Protein AF-A0A542EBP7-F1 (afdb_monomer)

Mean predicted aligned error: 16.06 Å

Radius of gyration: 28.61 Å; Cα contacts (8 Å, |Δi|>4): 871; chains: 1; bounding box: 75×60×64 Å

Solvent-accessible surface area (backbone atoms only — not comparable to full-atom values): 29461 Å² total; per-residue (Å²): 134,62,78,78,77,70,62,73,85,84,73,95,59,102,60,80,78,85,78,61,80,73,80,77,80,80,67,80,57,87,66,36,56,70,48,74,71,44,66,25,30,56,52,92,97,55,74,70,31,33,27,34,40,38,31,38,59,99,48,79,53,28,23,32,36,40,40,29,40,36,47,76,47,69,48,74,42,43,84,43,64,64,85,92,51,62,57,68,60,58,52,45,51,35,29,45,39,19,21,21,45,30,24,36,29,54,54,32,44,87,80,36,44,76,51,46,32,27,13,35,52,38,8,44,51,34,28,48,40,74,41,10,78,82,69,36,35,28,44,89,26,30,31,31,30,13,32,33,42,10,8,27,40,34,39,34,33,36,29,38,34,46,38,97,76,55,55,59,81,55,43,42,54,53,9,43,59,49,94,93,41,81,30,64,31,66,96,63,73,48,56,41,44,28,35,38,30,31,48,28,57,24,53,38,57,76,37,60,70,57,43,40,68,62,40,72,90,49,56,70,71,62,37,45,50,52,21,42,76,65,13,34,50,72,42,58,32,54,80,38,51,39,32,41,39,39,35,22,67,48,19,86,80,45,57,46,64,26,59,50,49,39,47,53,44,20,58,76,42,57,22,53,60,47,78,44,77,39,83,80,19,23,60,94,45,56,96,56,80,59,64,68,56,55,51,53,51,41,54,52,47,28,61,62,46,66,37,61,53,48,77,62,83,88,70,72,78,84,80,80,78,75,97,64,86,66,85,87,70,82,86,74,101,65,90,64,83,87,70,80,85,74,96,71,89,83,79,88,82,81,85,90,58,90,66,40,83,45,102,82,38,77,43,71,58,96,86,40,72,43,36,68,58,49,53,55,50,48,37,69,75,38,78,52,54,68,33,49,73,45,87,42,43,68,41,43,48,53,26,48,53,38,52,54,53,52,50,51,52,50,50,55,51,50,71,71,42,65,91,66,50,44,76,43,60,58,100,79,41,58,19,58,54,52,50,47,18,24,54,35,26,53,42,20,38,36,49,30,36,26,68,66,61,46,95,80,40,69,58,94,72,34,37,74,94,73,61,64,70,65,79,79,66,99,60,80,53,72,69,56,48,51,52,51,35,52,51,48,52,54,48,51,54,52,48,40,75,70,47,48,69,72,55,33,68,39,73,29,46,30,69,91,46,62,91,42,79,32,32,45,44,52,40,51,42,73,71,95

Organism: NCBI:txid587872

pLDDT: mean 85.57, std 15.69, range [30.0, 98.81]

Foldseek 3Di:
DDPVVPDDPDDPDPDDPCPDDPPPDDDQQPQWDKDWFCFWFDDPPDDGKGKIKTAHHPAQAAFEEEEFEDDLLADDFQRDDPPPDPVSVLQNLLVQLQYMYMTIGFHRLVRPFPPRRLLRVLQVLLSCLVCSNVNSYHSQAYEYEYAAARLLSRLQQALLLQDPDRDCRNNDQTHGDDPPDNDRRDPDRSHHQEYERHLYAQQQLVVQVSLCVSCVPDDSVVSSVSSCNSHSLNRAALPGRAYEYEYECAEPPRHCVRLVSNVVSNVVRNHHYHYHYHYPAYGVRPPDDCVVVSNVVSVVSSVSSVRDRPCDVDDDDPDDPDPDDCVPPDDDPDDCVPPDDDPDDDDPDDDDDVCLQPPPHFDADPNDTCSVVVVVVVCVVQPLPVLLPPQFLVSLLSSLVSVVVVVVVVVVVQVPDDPPQQCDDDPQDARVLLVLLQLLQLLLQLPVCFPVNDPPSHDPQRDHDDGSCPPPDPHDDPVVSVVSSVVSSVSLSVVSVPDHSVQQQDWTQRSVGRVDIDGNVRSSSSSD

Sequence (528 aa):
MDLSDLRPPVEDGPWPPITHFPPLVYGPLRGARSWTGLTHASVPGYRPLQLDVHVPEGLASPPVVLWVHGGGWAEGDRRHVPLQWGQQRMFQAILDAGMAVATCDYRLNEEARLPAAVHDVVAAVRYLRRYAAELGVDGDRVGLWGDSAGAHLAAVAGLAGSSPEPDPWVLGEIGVVADGAYASGGPERTDVRAVVWWYGLADLARERQLAAWLWPEVEADARAELARRLSPVTYLRSDSPPLLAMMGDADTVAPVTQAHALAEAAEAVGARCELVISPGSGHVFHGEPLEAFWERAVEFLARELGAVPLVPEESPAPEQFVRRNLRGARFRDVDLSGAVMRAVDVDGLEIDAPWLLEEDGRLVVNGVDVAPLVDTELDRRFPGRALRTAATPEGLGEAWSAVEQAWSRAVARAEAMPDGTIDRSVDGEWTFAQTLRHLAHATDMWLRTGMQRLDDPFHPWGLPDGDPTDGMGDGPTWEQVLEVRADRQAQVRRAIAATTTEELAEERPNPHAPEHRETVLSCFRTIL

Nearest PDB structures (foldseek):
  6xyc-assembly1_A  TM=8.190E-01  e=5.436E-20  metagenome
  6nkf-assembly2_B  TM=7.924E-01  e=4.229E-19  metagenome
  5ao9-assembly1_A  TM=7.791E-01  e=1.210E-16  Thermogutta terrifontis
  7dwc-assembly4_D  TM=7.789E-01  e=5.666E-10  Bacteroides thetaiotaomicron VPI-5482
  8wt1-assembly1_C  TM=7.178E-01  e=1.454E-09  Geobacillus stearothermophilus ATCC 12980

InterPro domains:
  IPR024775 Hercynine oxygenase, DinB-like domain [PF12867] (403-527)
  IPR029058 Alpha/Beta hydrolase fold [G3DSA:3.40.50.1820] (39-305)
  IPR029058 Alpha/Beta hydrolase fold [SSF53474] (27-301)
  IPR034660 DinB/YfiT-like putative metalloenzymes [G3DSA:1.20.120.450] (398-528)
  IPR034660 DinB/YfiT-like putative metalloenzymes [SSF109854] (395-513)
  IPR049492 BD-FAE-like domain [PF20434] (51-264)
  IPR050300 GDXG lipolytic enzyme [PTHR48081] (50-301)

Secondary structure (DSSP, 8-state):
--GGGGPPP----SS-----S-----PPPTTEEEEEEEEEE--TTSPPEEEEEEEETT-SS-EEEEEE--STTTS--TT---TTS-HHHHHHHHHHTT-EEEEE----TTTS-TTHHHHHHHHHHHHHHHTHHHHTSEEEEEEEEEETHHHHHHHHHHHHHTSSS--HHHH-SB---BTTB-PBP-S-----SEEEEES--S-GGG-HHHHHHH-TTS-HHHHHHHHHHT-GGGG--TTSPPEEEEEETT-SSS-THHHHHHHHHHHHHT--EEEEEETT--GGGTTS-SHHHHHHHHHHHHHHHT------S---S----TT---TT----S---TT----S---SS-----GGGGSTT---EETTEE-HHHHHHHHHHHSTTGGGGG--SHHHHHHHHHHHHHHHHHHHHHHHTSPTTSTT---TTPPPHHHHHHHHHHHHIIIIIIIIT--SS---TT---S--TTTT-SS---HHHHHHHHHHHHHHHHHHHHH--HHHHT-EEE-SS-TTSEEEHHHHHHHH-

Structure (mmCIF, N/CA/C/O backbone):
data_AF-A0A542EBP7-F1
#
_entry.id   AF-A0A542EBP7-F1
#
loop_
_atom_site.group_PDB
_atom_site.id
_atom_site.type_symbol
_atom_site.label_atom_id
_atom_site.label_alt_id
_atom_site.label_comp_id
_atom_site.label_asym_id
_atom_site.label_entity_id
_atom_site.label_seq_id
_atom_site.pdbx_PDB_ins_code
_atom_site.Cartn_x
_atom_site.Cartn_y
_atom_site.Cartn_z
_atom_site.occupancy
_atom_site.B_iso_or_equiv
_atom_site.auth_seq_id
_atom_site.auth_comp_id
_atom_site.auth_asym_id
_atom_site.auth_atom_id
_atom_site.pdbx_PDB_model_num
ATOM 1 N N . MET A 1 1 ? 33.567 32.056 4.399 1.00 45.25 1 MET A N 1
ATOM 2 C CA . MET A 1 1 ? 32.742 31.699 3.235 1.00 45.25 1 MET A CA 1
ATOM 3 C C . MET A 1 1 ? 31.329 31.677 3.760 1.00 45.25 1 MET A C 1
ATOM 5 O O . MET A 1 1 ? 31.065 30.905 4.676 1.00 45.25 1 MET A O 1
ATOM 9 N N . ASP A 1 2 ? 30.531 32.657 3.354 1.00 52.44 2 ASP A N 1
ATOM 10 C CA . ASP A 1 2 ? 29.162 32.816 3.829 1.00 52.44 2 ASP A CA 1
ATOM 11 C C . ASP A 1 2 ? 28.294 31.770 3.113 1.00 52.44 2 ASP A C 1
ATOM 13 O O . ASP A 1 2 ? 28.447 31.551 1.915 1.00 52.44 2 ASP A O 1
ATOM 17 N N . LEU A 1 3 ? 27.420 31.070 3.838 1.00 35.78 3 LEU A N 1
ATOM 18 C CA . LEU A 1 3 ? 26.521 30.057 3.265 1.00 35.78 3 LEU A CA 1
ATOM 19 C C . LEU A 1 3 ? 25.575 30.650 2.204 1.00 35.78 3 LEU A C 1
ATOM 21 O O . LEU A 1 3 ? 25.067 29.918 1.357 1.00 35.78 3 LEU A O 1
ATOM 25 N N . SER A 1 4 ? 25.360 31.967 2.219 1.00 44.81 4 SER A N 1
ATOM 26 C CA . SER A 1 4 ? 24.620 32.678 1.174 1.00 44.81 4 SER A CA 1
ATOM 27 C C . SER A 1 4 ? 25.345 32.729 -0.179 1.00 44.81 4 SER A C 1
ATOM 29 O O . SER A 1 4 ? 24.669 32.844 -1.203 1.00 44.81 4 SER A O 1
ATOM 31 N N . ASP A 1 5 ? 26.668 32.529 -0.207 1.00 49.44 5 ASP A N 1
ATOM 32 C CA . ASP A 1 5 ? 27.484 32.482 -1.432 1.00 49.44 5 ASP A CA 1
ATOM 33 C C . ASP A 1 5 ? 27.323 31.158 -2.210 1.00 49.44 5 ASP A C 1
ATOM 35 O O . ASP A 1 5 ? 27.829 31.023 -3.323 1.00 49.44 5 ASP A O 1
ATOM 39 N N . LEU A 1 6 ? 26.626 30.167 -1.636 1.00 43.22 6 LEU A N 1
ATOM 40 C CA . LEU A 1 6 ? 26.374 28.851 -2.242 1.00 43.22 6 LEU A CA 1
ATOM 41 C C . LEU A 1 6 ? 25.022 28.747 -2.958 1.00 43.22 6 LEU A C 1
ATOM 43 O O . LEU A 1 6 ? 24.655 27.665 -3.418 1.00 43.22 6 LEU A O 1
ATOM 47 N N . ARG A 1 7 ? 24.260 29.842 -3.062 1.00 38.06 7 ARG A N 1
ATOM 48 C CA . ARG A 1 7 ? 23.008 29.827 -3.824 1.00 38.06 7 ARG A CA 1
ATOM 49 C C . ARG A 1 7 ? 23.325 29.750 -5.322 1.00 38.06 7 ARG A C 1
ATOM 51 O O . ARG A 1 7 ? 24.006 30.644 -5.825 1.00 38.06 7 ARG A O 1
ATOM 58 N N . PRO A 1 8 ? 22.844 28.723 -6.047 1.00 37.03 8 PRO A N 1
ATOM 59 C CA . PRO A 1 8 ? 23.002 28.694 -7.491 1.00 37.03 8 PRO A CA 1
ATOM 60 C C . PRO A 1 8 ? 22.292 29.915 -8.102 1.00 37.03 8 PRO A C 1
ATOM 62 O O . PRO A 1 8 ? 21.249 30.333 -7.587 1.00 37.03 8 PRO A O 1
ATOM 65 N N . PRO A 1 9 ? 22.849 30.518 -9.168 1.00 45.59 9 PRO A N 1
ATOM 66 C CA . PRO A 1 9 ? 22.178 31.591 -9.885 1.00 45.59 9 PRO A CA 1
ATOM 67 C C . PRO A 1 9 ? 20.845 31.053 -10.409 1.00 45.59 9 PRO A C 1
ATOM 69 O O . PRO A 1 9 ? 20.811 30.084 -11.163 1.00 45.59 9 PRO A O 1
ATOM 72 N N . VAL A 1 10 ? 19.746 31.645 -9.949 1.00 46.06 10 VAL A N 1
ATOM 73 C CA . VAL A 1 10 ? 18.400 31.306 -10.410 1.00 46.06 10 VAL A CA 1
ATOM 74 C C . VAL A 1 10 ? 18.280 31.837 -11.837 1.00 46.06 10 VAL A C 1
ATOM 76 O O . VAL A 1 10 ? 18.099 33.034 -12.038 1.00 46.06 10 VAL A O 1
ATOM 79 N N . GLU A 1 11 ? 18.466 30.972 -12.833 1.00 43.44 11 GLU A N 1
ATOM 80 C CA . GLU A 1 11 ? 17.997 31.253 -14.189 1.00 43.44 11 GLU A CA 1
ATOM 81 C C . GLU A 1 11 ? 16.477 31.055 -14.215 1.00 43.44 11 GLU A C 1
ATOM 83 O O . GLU A 1 11 ? 15.970 30.003 -13.821 1.00 43.44 11 GLU A O 1
ATOM 88 N N . ASP A 1 12 ? 15.760 32.086 -14.665 1.00 43.47 12 ASP A N 1
ATOM 89 C CA . ASP A 1 12 ? 14.309 32.101 -14.869 1.00 43.47 12 ASP A CA 1
ATOM 90 C C . ASP A 1 12 ? 13.902 31.113 -15.986 1.00 43.47 12 ASP A C 1
ATOM 92 O O . ASP A 1 12 ? 13.641 31.491 -17.130 1.00 43.47 12 ASP A O 1
ATOM 96 N N . GLY A 1 13 ? 13.875 29.817 -15.671 1.00 40.97 13 GLY A N 1
ATOM 97 C CA . GLY A 1 13 ? 13.202 28.780 -16.455 1.00 40.97 13 GLY A CA 1
ATOM 98 C C . GLY A 1 13 ? 11.728 28.631 -16.033 1.00 40.97 13 GLY A C 1
ATOM 99 O O . GLY A 1 13 ? 11.395 28.909 -14.883 1.00 40.97 13 GLY A O 1
ATOM 100 N N . PRO A 1 14 ? 10.812 28.175 -16.914 1.00 37.88 14 PRO A N 1
ATOM 101 C CA . PRO A 1 14 ? 9.368 28.164 -16.641 1.00 37.88 14 PRO A CA 1
ATOM 102 C C . PRO A 1 14 ? 8.889 27.074 -15.661 1.00 37.88 14 PRO A C 1
ATOM 104 O O . PRO A 1 14 ? 7.689 26.830 -15.574 1.00 37.88 14 PRO A O 1
ATOM 107 N N . TRP A 1 15 ? 9.786 26.422 -14.920 1.00 30.00 15 TRP A N 1
ATOM 108 C CA . TRP A 1 15 ? 9.442 25.363 -13.971 1.00 30.00 15 TRP A CA 1
ATOM 109 C C . TRP A 1 15 ? 10.340 25.457 -12.734 1.00 30.00 15 TRP A C 1
ATOM 111 O O . TRP A 1 15 ? 11.559 25.545 -12.899 1.00 30.00 15 TRP A O 1
ATOM 121 N N . PRO A 1 16 ? 9.797 25.425 -11.501 1.00 30.64 16 PRO A N 1
ATOM 122 C CA . PRO A 1 16 ? 10.640 25.210 -10.331 1.00 30.64 16 PRO A CA 1
ATOM 123 C C . PRO A 1 16 ? 11.375 23.862 -10.481 1.00 30.64 16 PRO A C 1
ATOM 125 O O . PRO A 1 16 ? 10.804 22.929 -11.057 1.00 30.64 16 PRO A O 1
ATOM 128 N N . PRO A 1 17 ? 12.626 23.724 -9.994 1.00 34.19 17 PRO A N 1
ATOM 129 C CA . PRO A 1 17 ? 13.275 22.419 -9.929 1.00 34.19 17 PRO A CA 1
ATOM 130 C C . PRO A 1 17 ? 12.366 21.457 -9.158 1.00 34.19 17 PRO A C 1
ATOM 132 O O . PRO A 1 17 ? 11.704 21.875 -8.208 1.00 34.19 17 PRO A O 1
ATOM 135 N N . ILE A 1 18 ? 12.319 20.187 -9.569 1.00 34.00 18 ILE A N 1
ATOM 136 C CA . ILE A 1 18 ? 11.570 19.129 -8.878 1.00 34.00 18 ILE A CA 1
ATOM 137 C C . ILE A 1 18 ? 12.202 18.955 -7.490 1.00 34.00 18 ILE A C 1
ATOM 139 O O . ILE A 1 18 ? 13.127 18.169 -7.294 1.00 34.00 18 ILE A O 1
ATOM 143 N N . THR A 1 19 ? 11.768 19.757 -6.522 1.00 31.28 19 THR A N 1
ATOM 144 C CA . THR A 1 19 ? 12.211 19.686 -5.132 1.00 31.28 19 THR A CA 1
ATOM 145 C C . THR A 1 19 ? 11.424 18.587 -4.455 1.00 31.28 19 THR A C 1
ATOM 147 O O . THR A 1 19 ? 10.477 18.876 -3.734 1.00 31.28 19 THR A O 1
ATOM 150 N N . HIS A 1 20 ? 11.833 17.344 -4.714 1.00 37.81 20 HIS A N 1
ATOM 151 C CA . HIS A 1 20 ? 11.218 16.126 -4.201 1.00 37.81 20 HIS A CA 1
ATOM 152 C C . HIS A 1 20 ? 9.769 15.951 -4.693 1.00 37.81 20 HIS A C 1
ATOM 154 O O . HIS A 1 20 ? 8.968 16.882 -4.728 1.00 37.81 20 HIS A O 1
ATOM 160 N N . PHE A 1 21 ? 9.392 14.731 -5.082 1.00 35.56 21 PHE A N 1
ATOM 161 C CA . PHE A 1 21 ? 7.973 14.380 -5.028 1.00 35.56 21 PHE A CA 1
ATOM 162 C C . PHE A 1 21 ? 7.455 14.820 -3.644 1.00 35.56 21 PHE A C 1
ATOM 164 O O . PHE A 1 21 ? 8.206 14.652 -2.671 1.00 35.56 21 PHE A O 1
ATOM 171 N N . PRO A 1 22 ? 6.264 15.451 -3.537 1.00 31.62 22 PRO A N 1
ATOM 172 C CA . PRO A 1 22 ? 5.728 15.837 -2.233 1.00 31.62 22 PRO A CA 1
ATOM 173 C C . PRO A 1 22 ? 5.859 14.632 -1.299 1.00 31.62 22 PRO A C 1
ATOM 175 O O . PRO A 1 22 ? 5.714 13.507 -1.791 1.00 31.62 22 PRO A O 1
ATOM 178 N N . PRO A 1 23 ? 6.191 14.810 -0.006 1.00 34.62 23 PRO A N 1
ATOM 179 C CA . PRO A 1 23 ? 6.170 13.684 0.911 1.00 34.62 23 PRO A CA 1
ATOM 180 C C . PRO A 1 23 ? 4.789 13.049 0.768 1.00 34.62 23 PRO A C 1
ATOM 182 O O . PRO A 1 23 ? 3.791 13.682 1.102 1.00 34.62 23 PRO A O 1
ATOM 185 N N . LEU A 1 24 ? 4.724 11.854 0.171 1.00 42.56 24 LEU A N 1
ATOM 186 C CA . LEU A 1 24 ? 3.496 11.080 0.159 1.00 42.56 24 LEU A CA 1
ATOM 187 C C . LEU A 1 24 ? 3.162 10.910 1.636 1.00 42.56 24 LEU A C 1
ATOM 189 O O . LEU A 1 24 ? 3.976 10.392 2.404 1.00 42.56 24 LEU A O 1
ATOM 193 N N . VAL A 1 25 ? 2.057 11.520 2.054 1.00 40.25 25 VAL A N 1
ATOM 194 C CA . VAL A 1 25 ? 1.638 11.562 3.449 1.00 40.25 25 VAL A CA 1
ATOM 195 C C . VAL A 1 25 ? 1.285 10.128 3.828 1.00 40.25 25 VAL A C 1
ATOM 197 O O . VAL A 1 25 ? 0.245 9.598 3.444 1.00 40.25 25 VAL A O 1
ATOM 200 N N . TYR A 1 26 ? 2.201 9.468 4.533 1.00 52.09 26 TYR A N 1
ATOM 201 C CA . TYR A 1 26 ? 1.940 8.186 5.171 1.00 52.09 26 TYR A CA 1
ATOM 202 C C . TYR A 1 26 ? 1.094 8.444 6.408 1.00 52.09 26 TYR A C 1
ATOM 204 O O . TYR A 1 26 ? 1.622 8.745 7.477 1.00 52.09 26 TYR A O 1
ATOM 212 N N . GLY A 1 27 ? -0.222 8.334 6.254 1.00 52.75 27 GLY A N 1
ATOM 213 C CA . GLY A 1 27 ? -1.080 7.981 7.374 1.00 52.75 27 GLY A CA 1
ATOM 214 C C . GLY A 1 27 ? -0.902 6.496 7.721 1.00 52.75 27 GLY A C 1
ATOM 215 O O . GLY A 1 27 ? -0.520 5.709 6.845 1.00 52.75 27 GLY A O 1
ATOM 216 N N . PRO A 1 28 ? -1.150 6.089 8.976 1.00 59.75 28 PRO A N 1
ATOM 217 C CA . PRO A 1 28 ? -1.335 4.677 9.297 1.00 59.75 28 PRO A CA 1
ATOM 218 C C . PRO A 1 28 ? -2.443 4.086 8.410 1.00 59.75 28 PRO A C 1
ATOM 220 O O . PRO A 1 28 ? -3.474 4.724 8.196 1.00 59.75 28 PRO A O 1
ATOM 223 N N . LEU A 1 29 ? -2.236 2.871 7.895 1.00 75.06 29 LEU A N 1
ATOM 224 C CA . LEU A 1 29 ? -3.319 2.122 7.254 1.00 75.06 29 LEU A CA 1
ATOM 225 C C . LEU A 1 29 ? -4.333 1.704 8.323 1.00 75.06 29 LEU A C 1
ATOM 227 O O . LEU A 1 29 ? -3.953 1.354 9.446 1.00 75.06 29 LEU A O 1
ATOM 231 N N . ARG A 1 30 ? -5.625 1.750 7.988 1.00 77.56 30 ARG A N 1
ATOM 232 C CA . ARG A 1 30 ? -6.694 1.472 8.949 1.00 77.56 30 ARG A CA 1
ATOM 233 C C . ARG A 1 30 ? -6.575 0.027 9.435 1.00 77.56 30 ARG A C 1
ATOM 235 O O . ARG A 1 30 ? -6.514 -0.898 8.628 1.00 77.56 30 ARG A O 1
ATOM 242 N N . GLY A 1 31 ? -6.579 -0.154 10.758 1.00 81.00 31 GLY A N 1
ATOM 243 C CA . GLY A 1 31 ? -6.508 -1.477 11.381 1.00 81.00 31 GLY A CA 1
ATOM 244 C C . GLY A 1 31 ? -5.194 -2.207 11.097 1.00 81.00 31 GLY A C 1
ATOM 245 O O . GLY A 1 31 ? -5.205 -3.426 10.946 1.00 81.00 31 GLY A O 1
ATOM 246 N N . ALA A 1 32 ? -4.072 -1.486 10.977 1.00 85.81 32 ALA A N 1
ATOM 247 C CA . ALA A 1 32 ? -2.763 -2.087 10.752 1.00 85.81 32 ALA A CA 1
ATOM 248 C C . ALA A 1 32 ? -1.684 -1.560 11.701 1.00 85.81 32 ALA A C 1
ATOM 250 O O . ALA A 1 32 ? -1.442 -0.356 11.818 1.00 85.81 32 ALA A O 1
ATOM 251 N N . ARG A 1 33 ? -0.912 -2.491 12.265 1.00 89.81 33 ARG A N 1
ATOM 252 C CA . ARG A 1 33 ? 0.350 -2.182 12.944 1.00 89.81 33 ARG A CA 1
ATOM 253 C C . ARG A 1 33 ? 1.398 -1.856 11.891 1.00 89.81 33 ARG A C 1
ATOM 255 O O . ARG A 1 33 ? 1.679 -2.681 11.022 1.00 89.81 33 ARG A O 1
ATOM 262 N N . SER A 1 34 ? 1.956 -0.653 11.964 1.00 86.94 34 SER A N 1
ATOM 263 C CA . SER A 1 34 ? 2.857 -0.123 10.941 1.00 86.94 34 SER A CA 1
ATOM 264 C C . SER A 1 34 ? 4.236 0.192 11.518 1.00 86.94 34 SER A C 1
ATOM 266 O O . SER A 1 34 ? 4.349 0.870 12.538 1.00 86.94 34 SER A O 1
ATOM 268 N N . TRP A 1 35 ? 5.287 -0.251 10.833 1.00 86.75 35 TRP A N 1
ATOM 269 C CA . TRP A 1 35 ? 6.676 0.114 11.104 1.00 86.75 35 TRP A CA 1
ATOM 270 C C . TRP A 1 35 ? 7.251 0.787 9.870 1.00 86.75 35 TRP A C 1
ATOM 272 O O . TRP A 1 35 ? 7.265 0.186 8.799 1.00 86.75 35 TRP A O 1
ATOM 282 N N . THR A 1 36 ? 7.753 2.009 10.016 1.00 87.44 36 THR A N 1
ATOM 283 C CA . THR A 1 36 ? 8.372 2.744 8.912 1.00 87.44 36 THR A CA 1
ATOM 284 C C . THR A 1 36 ? 9.865 2.957 9.155 1.00 87.44 36 THR A C 1
ATOM 286 O O . THR A 1 36 ? 10.326 3.086 10.290 1.00 87.44 36 THR A O 1
ATOM 289 N N . GLY A 1 37 ? 10.652 2.971 8.080 1.00 84.62 37 GLY A N 1
ATOM 290 C CA . GLY A 1 37 ? 12.086 3.247 8.110 1.00 84.62 37 GLY A CA 1
ATOM 291 C C . GLY A 1 37 ? 12.948 2.126 8.695 1.00 84.62 37 GLY A C 1
ATOM 292 O O . GLY A 1 37 ? 14.086 2.392 9.098 1.00 84.62 37 GLY A O 1
ATOM 293 N N . LEU A 1 38 ? 12.450 0.885 8.736 1.00 87.06 38 LEU A N 1
ATOM 294 C CA . LEU A 1 38 ? 13.217 -0.267 9.212 1.00 87.06 38 LEU A CA 1
ATOM 295 C C . LEU A 1 38 ? 14.409 -0.510 8.288 1.00 87.06 38 LEU A C 1
ATOM 297 O O . LEU A 1 38 ? 14.249 -0.662 7.084 1.00 87.06 38 LEU A O 1
ATOM 301 N N . THR A 1 39 ? 15.622 -0.553 8.831 1.00 90.12 39 THR A N 1
ATOM 302 C CA . THR A 1 39 ? 16.820 -0.794 8.015 1.00 90.12 39 THR A CA 1
ATOM 303 C C . THR A 1 39 ? 16.954 -2.281 7.712 1.00 90.12 39 THR A C 1
ATOM 305 O O . THR A 1 39 ? 17.255 -3.064 8.613 1.00 90.12 39 THR A O 1
ATOM 308 N N . HIS A 1 40 ? 16.762 -2.664 6.449 1.00 88.06 40 HIS A N 1
ATOM 309 C CA . HIS A 1 40 ? 16.849 -4.063 6.031 1.00 88.06 40 HIS A CA 1
ATOM 310 C C . HIS A 1 40 ? 18.242 -4.471 5.553 1.00 88.06 40 HIS A C 1
ATOM 312 O O . HIS A 1 40 ? 18.604 -5.642 5.665 1.00 88.06 40 HIS A O 1
ATOM 318 N N . ALA A 1 41 ? 19.038 -3.510 5.078 1.00 87.56 41 ALA A N 1
ATOM 319 C CA . ALA A 1 41 ? 20.419 -3.727 4.671 1.00 87.56 41 ALA A CA 1
ATOM 320 C C . ALA A 1 41 ? 21.279 -2.475 4.888 1.00 87.56 41 ALA A C 1
ATOM 322 O O . ALA A 1 41 ? 20.835 -1.342 4.693 1.00 87.56 41 ALA A O 1
ATOM 323 N N . SER A 1 42 ? 22.547 -2.698 5.237 1.00 85.44 42 SER A N 1
ATOM 324 C CA . SER A 1 42 ? 23.569 -1.651 5.347 1.00 85.44 42 SER A CA 1
ATOM 325 C C . SER A 1 42 ? 24.811 -2.063 4.569 1.00 85.44 42 SER A C 1
ATOM 327 O O . SER A 1 42 ? 25.545 -2.960 4.985 1.00 85.44 42 SER A O 1
ATOM 329 N N . VAL A 1 43 ? 25.066 -1.387 3.449 1.00 83.50 43 VAL A N 1
ATOM 330 C CA . VAL A 1 43 ? 26.253 -1.615 2.617 1.00 83.50 43 VAL A CA 1
ATOM 331 C C . VAL A 1 43 ? 27.297 -0.539 2.935 1.00 83.50 43 VAL A C 1
ATOM 333 O O . VAL A 1 43 ? 26.972 0.647 2.849 1.00 83.50 43 VAL A O 1
ATOM 336 N N . PRO A 1 44 ? 28.547 -0.899 3.291 1.00 82.00 44 PRO A N 1
ATOM 337 C CA . PRO A 1 44 ? 29.595 0.087 3.543 1.00 82.00 44 PRO A CA 1
ATOM 338 C C . PRO A 1 44 ? 29.739 1.090 2.390 1.00 82.00 44 PRO A C 1
ATOM 340 O O . PRO A 1 44 ? 29.883 0.697 1.235 1.00 82.00 44 PRO A O 1
ATOM 343 N N . GLY A 1 45 ? 29.715 2.385 2.714 1.00 84.19 45 GLY A N 1
ATOM 344 C CA . GLY A 1 45 ? 29.825 3.474 1.736 1.00 84.19 45 GLY A CA 1
ATOM 345 C C . GLY A 1 45 ? 28.499 3.955 1.136 1.00 84.19 45 GLY A C 1
ATOM 346 O O . GLY A 1 45 ? 28.504 4.954 0.424 1.00 84.19 45 GLY A O 1
ATOM 347 N N . TYR A 1 46 ? 27.378 3.305 1.457 1.00 85.81 46 TYR A N 1
ATOM 348 C CA . TYR A 1 46 ? 26.038 3.687 1.010 1.00 85.81 46 TYR A CA 1
ATOM 349 C C . TYR A 1 46 ? 25.158 4.120 2.186 1.00 85.81 46 TYR A C 1
ATOM 351 O O . TYR A 1 46 ? 25.440 3.808 3.347 1.00 85.81 46 TYR A O 1
ATOM 359 N N . ARG A 1 47 ? 24.066 4.832 1.883 1.00 87.00 47 ARG A N 1
ATOM 360 C CA . ARG A 1 47 ? 22.984 5.052 2.852 1.00 87.00 47 ARG A CA 1
ATOM 361 C C . ARG A 1 47 ? 22.377 3.703 3.282 1.00 87.00 47 ARG A C 1
ATOM 363 O O . ARG A 1 47 ? 22.361 2.777 2.467 1.00 87.00 47 ARG A O 1
ATOM 370 N N . PRO A 1 48 ? 21.851 3.581 4.514 1.00 87.81 48 PRO A N 1
ATOM 371 C CA . PRO A 1 48 ? 21.042 2.427 4.891 1.00 87.81 48 PRO A CA 1
ATOM 372 C C . PRO A 1 48 ? 19.853 2.266 3.940 1.00 87.81 48 PRO A C 1
ATOM 374 O O . PRO A 1 48 ? 19.231 3.258 3.546 1.00 87.81 48 PRO A O 1
ATOM 377 N N . LEU A 1 49 ? 19.545 1.022 3.586 1.00 91.12 49 LEU A N 1
ATOM 378 C CA . LEU A 1 49 ? 18.373 0.683 2.791 1.00 91.12 49 LEU A CA 1
ATOM 379 C C . LEU A 1 49 ? 17.233 0.345 3.736 1.00 91.12 49 LEU A C 1
ATOM 381 O O . LEU A 1 49 ? 17.372 -0.502 4.625 1.00 91.12 49 LEU A O 1
ATOM 385 N N . GLN A 1 50 ? 16.121 1.051 3.570 1.00 91.94 50 GLN A N 1
ATOM 386 C CA . GLN A 1 50 ? 14.988 0.967 4.475 1.00 91.94 50 GLN A CA 1
ATOM 387 C C . GLN A 1 50 ? 13.824 0.202 3.849 1.00 91.94 50 GLN A C 1
ATOM 389 O O . GLN A 1 50 ? 13.729 0.068 2.632 1.00 91.94 50 GLN A O 1
ATOM 394 N N . LEU A 1 51 ? 12.945 -0.322 4.689 1.00 92.50 51 LEU A N 1
ATOM 395 C CA . LEU A 1 51 ? 11.644 -0.844 4.313 1.00 92.50 51 LEU A CA 1
ATOM 396 C C . LEU A 1 51 ? 10.575 -0.354 5.293 1.00 92.50 51 LEU A C 1
ATOM 398 O O . LEU A 1 51 ? 10.885 -0.028 6.443 1.00 92.50 51 LEU A O 1
ATOM 402 N N . ASP A 1 52 ? 9.337 -0.301 4.820 1.00 93.06 52 ASP A N 1
ATOM 403 C CA . ASP A 1 52 ? 8.152 -0.086 5.647 1.00 93.06 52 ASP A CA 1
ATOM 404 C C . ASP A 1 52 ? 7.337 -1.387 5.660 1.00 93.06 52 ASP A C 1
ATOM 406 O O . ASP A 1 52 ? 7.345 -2.128 4.678 1.00 93.06 52 ASP A O 1
ATOM 410 N N . VAL A 1 53 ? 6.675 -1.706 6.773 1.00 94.12 53 VAL A N 1
ATOM 411 C CA . VAL A 1 53 ? 5.830 -2.902 6.925 1.00 94.12 53 VAL A CA 1
ATOM 412 C C . VAL A 1 53 ? 4.522 -2.509 7.585 1.00 94.12 53 VAL A C 1
ATOM 414 O O . VAL A 1 53 ? 4.526 -1.889 8.646 1.00 94.12 53 VAL A O 1
ATOM 417 N N . HIS A 1 54 ? 3.413 -2.934 6.993 1.00 93.94 54 HIS A N 1
ATOM 418 C CA . HIS A 1 54 ? 2.064 -2.755 7.503 1.00 93.94 54 HIS A CA 1
ATOM 419 C C . HIS A 1 54 ? 1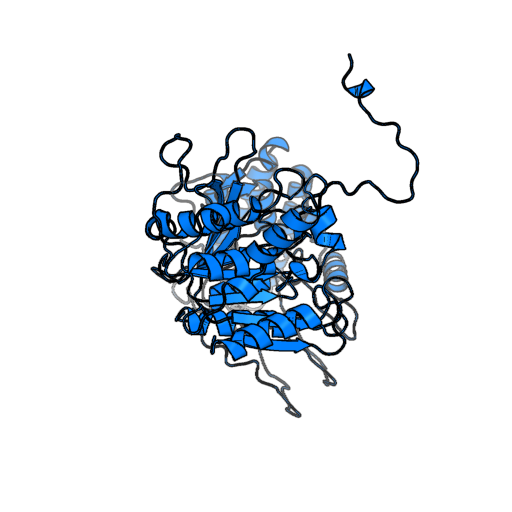.410 -4.124 7.667 1.00 93.94 54 HIS A C 1
ATOM 421 O O . HIS A 1 54 ? 1.264 -4.877 6.701 1.00 93.94 54 HIS A O 1
ATOM 427 N N . VAL A 1 55 ? 1.045 -4.460 8.900 1.00 94.44 55 VAL A N 1
ATOM 428 C CA . VAL A 1 55 ? 0.512 -5.773 9.269 1.00 94.44 55 VAL A CA 1
ATOM 429 C C . VAL A 1 55 ? -0.921 -5.610 9.760 1.00 94.44 55 VAL A C 1
ATOM 431 O O . VAL A 1 55 ? -1.122 -4.871 10.727 1.00 94.44 55 VAL A O 1
ATOM 434 N N . PRO A 1 56 ? -1.903 -6.300 9.152 1.00 92.19 56 PRO A N 1
ATOM 435 C CA . PRO A 1 56 ? -3.293 -6.204 9.575 1.00 92.19 56 PRO A CA 1
ATOM 436 C C . PRO A 1 56 ? -3.451 -6.648 11.033 1.00 92.19 56 PRO A C 1
ATOM 438 O O . PRO A 1 56 ? -2.883 -7.657 11.468 1.00 92.19 56 PRO A O 1
ATOM 441 N N . GLU A 1 57 ? -4.222 -5.890 11.801 1.00 87.00 57 GLU A N 1
ATOM 442 C CA . GLU A 1 57 ? -4.631 -6.258 13.151 1.00 87.00 57 GLU A CA 1
ATOM 443 C C . GLU A 1 57 ? -5.617 -7.430 13.121 1.00 87.00 57 GLU A C 1
ATOM 445 O O . GLU A 1 57 ? -6.221 -7.746 12.101 1.00 87.00 57 GLU A O 1
ATOM 450 N N . GLY A 1 58 ? -5.744 -8.147 14.238 1.00 82.69 58 GLY A N 1
ATOM 451 C CA . GLY A 1 58 ? -6.626 -9.317 14.325 1.00 82.69 58 GLY A CA 1
ATOM 452 C C . GLY A 1 58 ? -6.091 -10.593 13.658 1.00 82.69 58 GLY A C 1
ATOM 453 O O . GLY A 1 58 ? -6.641 -11.667 13.903 1.00 82.69 58 GLY A O 1
ATOM 454 N N . LEU A 1 59 ? -4.987 -10.528 12.901 1.00 85.81 59 LEU A N 1
ATOM 455 C CA . LEU A 1 59 ? -4.293 -11.700 12.356 1.00 85.81 59 LEU A CA 1
ATOM 456 C C . LEU A 1 59 ? -2.970 -11.959 13.082 1.00 85.81 59 LEU A C 1
ATOM 458 O O . LEU A 1 59 ? -2.136 -11.074 13.249 1.00 85.81 59 LEU A O 1
ATOM 462 N N . ALA A 1 60 ? -2.764 -13.209 13.503 1.00 84.25 60 ALA A N 1
ATOM 463 C CA . ALA A 1 60 ? -1.579 -13.593 14.271 1.00 84.25 60 ALA A CA 1
ATOM 464 C C . ALA A 1 60 ? -0.298 -13.695 13.418 1.00 84.25 60 ALA A C 1
ATOM 466 O O . ALA A 1 60 ? 0.785 -13.397 13.910 1.00 84.25 60 ALA A O 1
ATOM 467 N N . SER A 1 61 ? -0.412 -14.168 12.171 1.00 93.44 61 SER A N 1
ATOM 468 C CA . SER A 1 61 ? 0.715 -14.354 11.242 1.00 93.44 61 SER A CA 1
ATOM 469 C C . SER A 1 61 ? 0.192 -14.383 9.790 1.00 93.44 61 SER A C 1
ATOM 471 O O . SER A 1 61 ? 0.054 -15.454 9.188 1.00 93.44 61 SER A O 1
ATOM 473 N N . PRO A 1 62 ? -0.236 -13.230 9.239 1.00 97.06 62 PRO A N 1
ATOM 474 C CA . PRO A 1 62 ? -0.652 -13.119 7.844 1.00 97.06 62 PRO A CA 1
ATOM 475 C C . PRO A 1 62 ? 0.546 -13.293 6.893 1.00 97.06 62 PRO A C 1
ATOM 477 O O . PRO A 1 62 ? 1.670 -12.934 7.256 1.00 97.06 62 PRO A O 1
ATOM 480 N N . PRO A 1 63 ? 0.339 -13.815 5.669 1.00 98.38 63 PRO A N 1
ATOM 481 C CA . PRO A 1 63 ? 1.364 -13.771 4.625 1.00 98.38 63 PRO A CA 1
ATOM 482 C C . PRO A 1 63 ? 1.725 -12.317 4.281 1.00 98.38 63 PRO A C 1
ATOM 484 O O . PRO A 1 63 ? 0.940 -11.410 4.549 1.00 98.38 63 PRO A O 1
ATOM 487 N N . VAL A 1 64 ? 2.893 -12.087 3.679 1.00 98.38 64 VAL A N 1
ATOM 488 C CA . VAL A 1 64 ? 3.390 -10.734 3.373 1.00 98.38 64 VAL A CA 1
ATOM 489 C C . VAL A 1 64 ? 3.643 -10.541 1.882 1.00 98.38 64 VAL A C 1
ATOM 491 O O . VAL A 1 64 ? 4.237 -11.389 1.217 1.00 98.38 64 VAL A O 1
ATOM 494 N N . VAL A 1 65 ? 3.208 -9.399 1.360 1.00 98.69 65 VAL A N 1
ATOM 495 C CA . VAL A 1 65 ? 3.478 -8.936 0.001 1.00 98.69 65 VAL A CA 1
ATOM 496 C C . VAL A 1 65 ? 4.557 -7.862 0.062 1.00 98.69 65 VAL A C 1
ATOM 498 O O . VAL A 1 65 ? 4.354 -6.829 0.692 1.00 98.69 65 VAL A O 1
ATOM 501 N N . LEU A 1 66 ? 5.693 -8.081 -0.598 1.00 98.62 66 LEU A N 1
ATOM 502 C CA . LEU A 1 66 ? 6.718 -7.055 -0.775 1.00 98.62 66 LEU A CA 1
ATOM 503 C C . LEU A 1 66 ? 6.472 -6.298 -2.086 1.00 98.62 66 LEU A C 1
ATOM 505 O O . LEU A 1 66 ? 6.652 -6.851 -3.173 1.00 98.62 66 LEU A O 1
ATOM 509 N N . TRP A 1 67 ? 6.077 -5.036 -1.955 1.00 98.06 67 TRP A N 1
ATOM 510 C CA . TRP A 1 67 ? 5.979 -4.052 -3.022 1.00 98.06 67 TRP A CA 1
ATOM 511 C C . TRP A 1 67 ? 7.365 -3.512 -3.404 1.00 98.06 67 TRP A C 1
ATOM 513 O O . TRP A 1 67 ? 8.106 -3.006 -2.556 1.00 98.06 67 TRP A O 1
ATOM 523 N N . VAL A 1 68 ? 7.693 -3.580 -4.693 1.00 98.50 68 VAL A N 1
ATOM 524 C CA . VAL A 1 68 ? 8.944 -3.088 -5.276 1.00 98.50 68 VAL A CA 1
ATOM 525 C C . VAL A 1 68 ? 8.617 -2.020 -6.313 1.00 98.50 68 VAL A C 1
ATOM 527 O O . VAL A 1 68 ? 8.016 -2.309 -7.347 1.00 98.50 68 VAL A O 1
ATOM 530 N N . HIS A 1 69 ? 9.021 -0.786 -6.030 1.00 96.88 69 HIS A N 1
ATOM 531 C CA . HIS A 1 69 ? 8.655 0.369 -6.841 1.00 96.88 69 HIS A CA 1
ATOM 532 C C . HIS A 1 69 ? 9.323 0.388 -8.227 1.00 96.88 69 HIS A C 1
ATOM 534 O O . HIS A 1 69 ? 10.433 -0.113 -8.414 1.00 96.88 69 HIS A O 1
ATOM 540 N N . GLY A 1 70 ? 8.646 1.005 -9.194 1.00 94.38 70 GLY A N 1
ATOM 541 C CA . GLY A 1 70 ? 9.180 1.406 -10.492 1.00 94.38 70 GLY A CA 1
ATOM 542 C C . GLY A 1 70 ? 10.088 2.640 -10.421 1.00 94.38 70 GLY A C 1
ATOM 543 O O . GLY A 1 70 ? 10.615 2.988 -9.373 1.00 94.38 70 GLY A O 1
ATOM 544 N N . GLY A 1 71 ? 10.300 3.312 -11.555 1.00 91.69 71 GLY A N 1
ATOM 545 C CA . GLY A 1 71 ? 11.227 4.456 -11.645 1.00 91.69 71 GLY A CA 1
ATOM 546 C C . GLY A 1 71 ? 12.511 4.156 -12.423 1.00 91.69 71 GLY A C 1
ATOM 547 O O . GLY A 1 71 ? 13.574 4.696 -12.129 1.00 91.69 71 GLY A O 1
ATOM 548 N N . GLY A 1 72 ? 12.454 3.233 -13.393 1.00 94.31 72 GLY A N 1
ATOM 549 C CA . GLY A 1 72 ? 13.541 3.006 -14.358 1.00 94.31 72 GLY A CA 1
ATOM 550 C C . GLY A 1 72 ? 14.907 2.690 -13.740 1.00 94.31 72 GLY A C 1
ATOM 551 O O . GLY A 1 72 ? 15.928 3.041 -14.324 1.00 94.31 72 GLY A O 1
ATOM 552 N N . TRP A 1 73 ? 14.938 2.096 -12.541 1.00 96.94 73 TRP A N 1
ATOM 553 C CA . TRP A 1 73 ? 16.139 1.921 -11.709 1.00 96.94 73 TRP A CA 1
ATOM 554 C C . TRP A 1 73 ? 16.893 3.224 -11.381 1.00 96.94 73 TRP A C 1
ATOM 556 O O . TRP A 1 73 ? 17.979 3.151 -10.822 1.00 96.94 73 TRP A O 1
ATOM 566 N N . ALA A 1 74 ? 16.378 4.400 -11.732 1.00 94.19 74 ALA A N 1
ATOM 567 C CA . ALA A 1 74 ? 17.073 5.686 -11.642 1.00 94.19 74 ALA A CA 1
ATOM 568 C C . ALA A 1 74 ? 16.444 6.640 -10.623 1.00 94.19 74 ALA A C 1
ATOM 570 O O . ALA A 1 74 ? 17.083 7.609 -10.225 1.00 94.19 74 ALA A O 1
ATOM 571 N N . GLU A 1 75 ? 15.210 6.373 -10.205 1.00 90.44 75 GLU A N 1
ATOM 572 C CA . GLU A 1 75 ? 14.456 7.197 -9.269 1.00 90.44 75 GLU A CA 1
ATOM 573 C C . GLU A 1 75 ? 13.564 6.342 -8.360 1.00 90.44 75 GLU A C 1
ATOM 575 O O . GLU A 1 75 ? 13.393 5.137 -8.568 1.00 90.44 75 GLU A O 1
ATOM 580 N N . GLY A 1 76 ? 12.994 6.999 -7.352 1.00 88.75 76 GLY A N 1
ATOM 581 C CA . GLY A 1 76 ? 12.115 6.390 -6.364 1.00 88.75 76 GLY A CA 1
ATOM 582 C C . GLY A 1 76 ? 12.834 5.961 -5.086 1.00 88.75 76 GLY A C 1
ATOM 583 O O . GLY A 1 76 ? 14.057 6.012 -4.962 1.00 88.75 76 GLY A O 1
ATOM 584 N N . ASP A 1 77 ? 12.019 5.579 -4.117 1.00 89.50 77 ASP A N 1
ATOM 585 C CA . ASP A 1 77 ? 12.406 4.926 -2.872 1.00 89.50 77 ASP A CA 1
ATOM 586 C C . ASP A 1 77 ? 11.224 4.051 -2.419 1.00 89.50 77 ASP A C 1
ATOM 588 O O . ASP A 1 77 ? 10.206 3.999 -3.113 1.00 89.50 77 ASP A O 1
ATOM 592 N N . ARG A 1 78 ? 11.307 3.378 -1.264 1.00 90.12 78 ARG A N 1
ATOM 593 C CA . ARG A 1 78 ? 10.232 2.503 -0.750 1.00 90.12 78 ARG A CA 1
ATOM 594 C C . ARG A 1 78 ? 8.849 3.156 -0.696 1.00 90.12 78 ARG A C 1
ATOM 596 O O . ARG A 1 78 ? 7.839 2.462 -0.615 1.00 90.12 78 ARG A O 1
ATOM 603 N N . ARG A 1 79 ? 8.793 4.487 -0.707 1.00 82.69 79 ARG A N 1
ATOM 604 C CA . ARG A 1 79 ? 7.550 5.244 -0.659 1.00 82.69 79 ARG A CA 1
ATOM 605 C C . ARG A 1 79 ? 6.917 5.469 -2.027 1.00 82.69 79 ARG A C 1
ATOM 607 O O . ARG A 1 79 ? 5.788 5.940 -2.136 1.00 82.69 79 ARG A O 1
ATOM 614 N N . HIS A 1 80 ? 7.653 5.167 -3.087 1.00 80.19 80 HIS A N 1
ATOM 615 C CA . HIS A 1 80 ? 7.262 5.468 -4.446 1.00 80.19 80 HIS A CA 1
ATOM 616 C C . HIS A 1 80 ? 6.181 4.499 -4.937 1.00 80.19 80 HIS A C 1
ATOM 618 O O . HIS A 1 80 ? 6.387 3.295 -5.089 1.00 80.19 80 HIS A O 1
ATOM 624 N N . VAL A 1 81 ? 5.022 5.073 -5.233 1.00 78.81 81 VAL A N 1
ATOM 625 C CA . VAL A 1 81 ? 3.937 4.492 -6.024 1.00 78.81 81 VAL A CA 1
ATOM 626 C C . VAL A 1 81 ? 3.519 5.590 -7.013 1.00 78.81 81 VAL A C 1
ATOM 628 O O . VAL A 1 81 ? 3.530 6.762 -6.617 1.00 78.81 81 VAL A O 1
ATOM 631 N N . PRO A 1 82 ? 3.196 5.279 -8.285 1.00 75.50 82 PRO A N 1
ATOM 632 C CA . PRO A 1 82 ? 2.794 6.304 -9.246 1.00 75.50 82 PRO A CA 1
ATOM 633 C C . PRO A 1 82 ? 1.681 7.205 -8.686 1.00 75.50 82 PRO A C 1
ATOM 635 O O . PRO A 1 82 ? 0.698 6.702 -8.157 1.00 75.50 82 PRO A O 1
ATOM 638 N N . LEU A 1 83 ? 1.819 8.533 -8.793 1.00 65.06 83 LEU A N 1
ATOM 639 C CA . LEU A 1 83 ? 0.946 9.503 -8.098 1.00 65.06 83 LEU A CA 1
ATOM 640 C C . LEU A 1 83 ? -0.548 9.338 -8.404 1.00 65.06 83 LEU A C 1
ATOM 642 O O . LEU A 1 83 ? -1.395 9.658 -7.576 1.00 65.06 83 LEU A O 1
ATOM 646 N N . GLN A 1 84 ? -0.879 8.869 -9.605 1.00 62.22 84 GLN A N 1
ATOM 647 C CA . GLN A 1 84 ? -2.257 8.623 -10.023 1.00 62.22 84 GLN A CA 1
ATOM 648 C C . GLN A 1 84 ? -2.850 7.333 -9.440 1.00 62.22 84 GLN A C 1
ATOM 650 O O . GLN A 1 84 ? -4.021 7.042 -9.666 1.00 62.22 84 GLN A O 1
ATOM 655 N N . TRP A 1 85 ? -2.056 6.545 -8.717 1.00 68.88 85 TRP A N 1
ATOM 656 C CA . TRP A 1 85 ? -2.499 5.335 -8.045 1.00 68.88 85 TRP A CA 1
ATOM 657 C C . TRP A 1 85 ? -2.824 5.689 -6.600 1.00 68.88 85 TRP A C 1
ATOM 659 O O . TRP A 1 85 ? -2.009 6.268 -5.884 1.00 68.88 85 TRP A O 1
ATOM 669 N N . GLY A 1 86 ? -4.030 5.340 -6.156 1.00 70.81 86 GLY A N 1
ATOM 670 C CA . GLY A 1 86 ? -4.434 5.523 -4.767 1.00 70.81 86 GLY A CA 1
ATOM 671 C C . GLY A 1 86 ? -3.701 4.543 -3.852 1.00 70.81 86 GLY A C 1
ATOM 672 O O . GLY A 1 86 ? -4.305 3.558 -3.438 1.00 70.81 86 GLY A O 1
ATOM 673 N N . GLN A 1 87 ? -2.425 4.805 -3.538 1.00 80.25 87 GLN A N 1
ATOM 674 C CA . GLN A 1 87 ? -1.549 3.929 -2.740 1.00 80.25 87 GLN A CA 1
ATOM 675 C C . GLN A 1 87 ? -2.243 3.416 -1.474 1.00 80.25 87 GLN A C 1
ATOM 677 O O . GLN A 1 87 ? -2.252 2.215 -1.231 1.00 80.25 87 GLN A O 1
ATOM 682 N N . GLN A 1 88 ? -2.872 4.313 -0.709 1.00 79.56 88 GLN A N 1
ATOM 683 C CA . GLN A 1 88 ? -3.590 3.959 0.518 1.00 79.56 88 GLN A CA 1
ATOM 684 C C . GLN A 1 88 ? -4.698 2.928 0.258 1.00 79.56 88 GLN A C 1
ATOM 686 O O . GLN A 1 88 ? -4.797 1.946 0.981 1.00 79.56 88 GLN A O 1
ATOM 691 N N . ARG A 1 89 ? -5.481 3.078 -0.821 1.00 78.75 89 ARG A N 1
ATOM 692 C CA . ARG A 1 89 ? -6.540 2.116 -1.185 1.00 78.75 89 ARG A CA 1
ATOM 693 C C . ARG A 1 89 ? -5.968 0.779 -1.627 1.00 78.75 89 ARG A C 1
ATOM 695 O O . ARG A 1 89 ? -6.480 -0.265 -1.249 1.00 78.75 89 ARG A O 1
ATOM 702 N N . MET A 1 90 ? -4.908 0.820 -2.425 1.00 84.75 90 MET A N 1
ATOM 703 C CA . MET A 1 90 ? -4.234 -0.380 -2.901 1.00 84.75 90 MET A CA 1
ATOM 704 C C . MET A 1 90 ? -3.641 -1.181 -1.735 1.00 84.75 90 MET A C 1
ATOM 706 O O . MET A 1 90 ? -3.817 -2.393 -1.665 1.00 84.75 90 MET A O 1
ATOM 710 N N . PHE A 1 91 ? -2.967 -0.511 -0.801 1.00 89.94 91 PHE A N 1
ATOM 711 C CA . PHE A 1 91 ? -2.394 -1.159 0.375 1.00 89.94 91 PHE A CA 1
ATOM 712 C C . PHE A 1 91 ? -3.474 -1.608 1.361 1.00 89.94 91 PHE A C 1
ATOM 714 O O . PHE A 1 91 ? -3.367 -2.712 1.889 1.00 89.94 91 PHE A O 1
ATOM 721 N N . GLN A 1 92 ? -4.551 -0.836 1.534 1.00 85.81 92 GLN A N 1
ATOM 722 C CA . GLN A 1 92 ? -5.709 -1.265 2.319 1.00 85.81 92 GLN A CA 1
ATOM 723 C C . GLN A 1 92 ? -6.343 -2.534 1.734 1.00 85.81 92 GLN A C 1
ATOM 725 O O . GLN A 1 92 ? -6.590 -3.473 2.477 1.00 85.81 92 GLN A O 1
ATOM 730 N N . ALA A 1 93 ? -6.491 -2.638 0.409 1.00 86.94 93 ALA A N 1
ATOM 731 C CA . ALA A 1 93 ? -7.014 -3.848 -0.227 1.00 86.94 93 ALA A CA 1
ATOM 732 C C . ALA A 1 93 ? -6.142 -5.092 0.043 1.00 86.94 93 ALA A C 1
ATOM 734 O O . ALA A 1 93 ? -6.668 -6.193 0.195 1.00 86.94 93 ALA A O 1
ATOM 735 N N . ILE A 1 94 ? -4.814 -4.935 0.143 1.00 94.00 94 ILE A N 1
ATOM 736 C CA . ILE A 1 94 ? -3.906 -6.026 0.541 1.00 94.00 94 ILE A CA 1
ATOM 737 C C . ILE A 1 94 ? -4.174 -6.448 1.996 1.00 94.00 94 ILE A C 1
ATOM 739 O O . ILE A 1 94 ? -4.272 -7.647 2.274 1.00 94.00 94 ILE A O 1
ATOM 743 N N . LEU A 1 95 ? -4.329 -5.477 2.905 1.00 91.19 95 LEU A N 1
ATOM 744 C CA . LEU A 1 95 ? -4.637 -5.723 4.318 1.00 91.19 95 LEU A CA 1
ATOM 745 C C . LEU A 1 95 ? -5.990 -6.412 4.500 1.00 91.19 95 LEU A C 1
ATOM 747 O O . LEU A 1 95 ? -6.067 -7.424 5.195 1.00 91.19 95 LEU A O 1
ATOM 751 N N . ASP A 1 96 ? -7.028 -5.912 3.832 1.00 87.75 96 ASP A N 1
ATOM 752 C CA . ASP A 1 96 ? -8.391 -6.449 3.875 1.00 87.75 96 ASP A CA 1
ATOM 753 C C . ASP A 1 96 ? -8.436 -7.879 3.311 1.00 87.75 96 ASP A C 1
ATOM 755 O O . ASP A 1 96 ? -9.129 -8.757 3.827 1.00 87.75 96 ASP A O 1
ATOM 759 N N . ALA A 1 97 ? -7.594 -8.180 2.317 1.00 92.44 97 ALA A N 1
ATOM 760 C CA . ALA A 1 97 ? -7.384 -9.540 1.823 1.00 92.44 97 ALA A CA 1
ATOM 761 C C . ALA A 1 97 ? -6.603 -10.448 2.799 1.00 92.44 97 ALA A C 1
ATOM 763 O O . ALA A 1 97 ? -6.323 -11.607 2.480 1.00 92.44 97 ALA A O 1
ATOM 764 N N . GLY A 1 98 ? -6.287 -9.961 4.002 1.00 95.06 98 GLY A N 1
ATOM 765 C CA . GLY A 1 98 ? -5.656 -10.717 5.079 1.00 95.06 98 GLY A CA 1
ATOM 766 C C . GLY A 1 98 ? -4.153 -10.901 4.904 1.00 95.06 98 GLY A C 1
ATOM 767 O O . GLY A 1 98 ? -3.595 -11.900 5.365 1.00 95.06 98 GLY A O 1
ATOM 768 N N . MET A 1 99 ? -3.499 -9.972 4.206 1.00 98.00 99 MET A N 1
ATOM 769 C CA . MET A 1 99 ? -2.067 -10.004 3.921 1.00 98.00 99 MET A CA 1
ATOM 770 C C . MET A 1 99 ? -1.390 -8.754 4.485 1.00 98.00 99 MET A C 1
ATOM 772 O O . MET A 1 99 ? -1.936 -7.662 4.425 1.00 98.00 99 MET A O 1
ATOM 776 N N . ALA A 1 100 ? -0.178 -8.891 5.011 1.00 97.88 100 ALA A N 1
ATOM 777 C CA . ALA A 1 100 ? 0.675 -7.744 5.290 1.00 97.88 100 ALA A CA 1
ATOM 778 C C . ALA A 1 100 ? 1.245 -7.175 3.982 1.00 97.88 100 ALA A C 1
ATOM 780 O O . ALA A 1 100 ? 1.489 -7.922 3.032 1.00 97.88 100 ALA A O 1
ATOM 781 N N . VAL A 1 101 ? 1.525 -5.874 3.949 1.00 97.25 101 VAL A N 1
ATOM 782 C CA . VAL A 1 101 ? 2.258 -5.231 2.851 1.00 97.25 101 VAL A CA 1
ATOM 783 C C . VAL A 1 101 ? 3.550 -4.626 3.381 1.00 97.25 101 VAL A C 1
ATOM 785 O O . VAL A 1 101 ? 3.559 -3.945 4.402 1.00 97.25 101 VAL A O 1
ATOM 788 N N . ALA A 1 102 ? 4.651 -4.894 2.693 1.00 97.31 102 ALA A N 1
ATOM 789 C CA . ALA A 1 102 ? 5.940 -4.272 2.934 1.00 97.31 102 ALA A CA 1
ATOM 790 C C . ALA A 1 102 ? 6.401 -3.533 1.677 1.00 97.31 102 ALA A C 1
ATOM 792 O O . ALA A 1 102 ? 6.096 -3.965 0.570 1.00 97.31 102 ALA A O 1
ATOM 793 N N . THR A 1 103 ? 7.162 -2.456 1.824 1.00 96.56 103 THR A N 1
ATOM 794 C CA . THR A 1 103 ? 7.786 -1.721 0.713 1.00 96.56 103 THR A CA 1
ATOM 795 C C . THR A 1 103 ? 9.282 -1.609 0.971 1.00 96.56 103 THR A C 1
ATOM 797 O O . THR A 1 103 ? 9.673 -1.474 2.124 1.00 96.56 103 THR A O 1
ATOM 800 N N . CYS A 1 104 ? 10.148 -1.653 -0.044 1.00 95.94 104 CYS A N 1
ATOM 801 C CA . CYS A 1 104 ? 11.599 -1.567 0.176 1.00 95.94 104 CYS A CA 1
ATOM 802 C C . CYS A 1 104 ? 12.305 -0.547 -0.714 1.00 95.94 104 CYS A C 1
ATOM 804 O O . CYS A 1 104 ? 11.940 -0.348 -1.871 1.00 95.94 104 CYS A O 1
ATOM 806 N N . ASP A 1 105 ? 13.371 0.040 -0.172 1.00 95.56 105 ASP A N 1
ATOM 807 C CA . ASP A 1 105 ? 14.380 0.749 -0.944 1.00 95.56 105 ASP A CA 1
ATOM 808 C C . ASP A 1 105 ? 15.231 -0.266 -1.714 1.00 95.56 105 ASP A C 1
ATOM 810 O O . ASP A 1 105 ? 15.542 -1.345 -1.209 1.00 95.56 105 ASP A O 1
ATOM 814 N N . TYR A 1 106 ? 15.719 0.133 -2.880 1.00 96.38 106 TYR A N 1
ATOM 815 C CA . TYR A 1 106 ? 16.866 -0.496 -3.527 1.00 96.38 106 TYR A CA 1
ATOM 816 C C . TYR A 1 106 ? 17.837 0.586 -4.005 1.00 96.38 106 TYR A C 1
ATOM 818 O O . TYR A 1 106 ? 17.443 1.735 -4.222 1.00 96.38 106 TYR A O 1
ATOM 826 N N . ARG A 1 107 ? 19.122 0.247 -4.159 1.00 96.31 107 ARG A N 1
ATOM 827 C CA . ARG A 1 107 ? 20.104 1.180 -4.721 1.00 96.31 107 ARG A CA 1
ATOM 828 C C . ARG A 1 107 ? 19.801 1.443 -6.182 1.00 96.31 107 ARG A C 1
ATOM 830 O O . ARG A 1 107 ? 19.621 0.515 -6.972 1.00 96.31 107 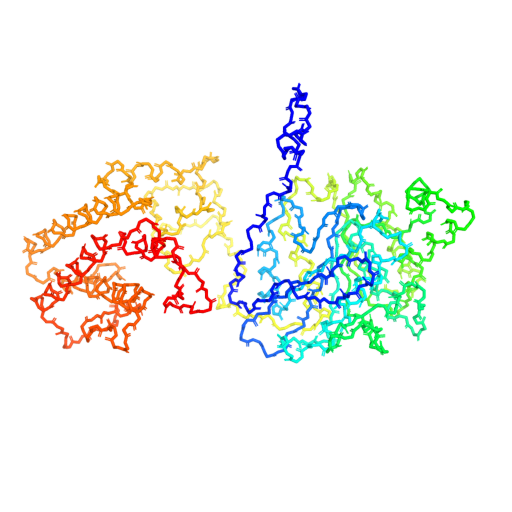ARG A O 1
ATOM 837 N N . LEU A 1 108 ? 19.789 2.717 -6.541 1.00 96.19 108 LEU A N 1
ATOM 838 C CA . LEU A 1 108 ? 19.530 3.149 -7.907 1.00 96.19 108 LEU A CA 1
ATOM 839 C C . LEU A 1 108 ? 20.755 2.855 -8.782 1.00 96.19 108 LEU A C 1
ATOM 841 O O . LEU A 1 108 ? 21.889 2.821 -8.304 1.00 96.19 108 LEU A O 1
ATOM 845 N N . ASN A 1 109 ? 20.551 2.658 -10.081 1.00 94.06 109 ASN A N 1
ATOM 846 C CA . ASN A 1 109 ? 21.583 2.214 -11.011 1.00 94.06 109 ASN A CA 1
ATOM 847 C C . ASN A 1 109 ? 22.785 3.174 -11.053 1.00 94.06 109 ASN A C 1
ATOM 849 O O . ASN A 1 109 ? 23.898 2.729 -11.322 1.00 94.06 109 ASN A O 1
ATOM 853 N N . GLU A 1 110 ? 22.597 4.473 -10.783 1.00 91.19 110 GLU A N 1
ATOM 854 C CA . GLU A 1 110 ? 23.686 5.461 -10.658 1.00 91.19 110 GLU A CA 1
ATOM 855 C C . GLU A 1 110 ? 24.417 5.444 -9.309 1.00 91.19 110 GLU A C 1
ATOM 857 O O . GLU A 1 110 ? 25.567 5.873 -9.246 1.00 91.19 110 GLU A O 1
ATOM 862 N N . GLU A 1 111 ? 23.815 4.882 -8.260 1.00 92.62 111 GLU A N 1
ATOM 863 C CA . GLU A 1 111 ? 24.490 4.600 -6.989 1.00 92.62 111 GLU A CA 1
ATOM 864 C C . GLU A 1 111 ? 25.314 3.305 -7.098 1.00 92.62 111 GLU A C 1
ATOM 866 O O . GLU A 1 111 ? 26.488 3.246 -6.715 1.00 92.62 111 GLU A O 1
ATOM 871 N N . ALA A 1 112 ? 24.692 2.247 -7.623 1.00 93.50 112 ALA A N 1
ATOM 872 C CA . ALA A 1 112 ? 25.306 0.946 -7.842 1.00 93.50 112 ALA A CA 1
ATOM 873 C C . ALA A 1 112 ? 24.643 0.242 -9.035 1.00 93.50 112 ALA A C 1
ATOM 875 O O . ALA A 1 112 ? 23.434 0.025 -9.054 1.00 93.50 112 ALA A O 1
ATOM 876 N N . ARG A 1 113 ? 25.449 -0.149 -10.030 1.00 94.38 113 ARG A N 1
ATOM 877 C CA . ARG A 1 113 ? 24.952 -0.811 -11.246 1.00 94.38 113 ARG A CA 1
ATOM 878 C C . ARG A 1 113 ? 24.270 -2.140 -10.909 1.00 94.38 113 ARG A C 1
ATOM 880 O O . ARG A 1 113 ? 24.693 -2.844 -9.987 1.00 94.38 113 ARG A O 1
ATOM 887 N N . LEU A 1 114 ? 23.266 -2.533 -11.696 1.00 94.56 114 LEU A N 1
ATOM 888 C CA . LEU A 1 114 ? 22.706 -3.890 -11.622 1.00 94.56 114 LEU A CA 1
ATOM 889 C C . LEU A 1 114 ? 23.835 -4.948 -11.666 1.00 94.56 114 LEU A C 1
ATOM 891 O O . LEU A 1 114 ? 24.763 -4.796 -12.469 1.00 94.56 114 LEU A O 1
ATOM 895 N N . PRO A 1 115 ? 23.789 -6.010 -10.836 1.00 95.75 115 PRO A N 1
ATOM 896 C CA . PRO A 1 115 ? 22.634 -6.517 -10.081 1.00 95.75 115 PRO A CA 1
ATOM 897 C C . PRO A 1 115 ? 22.418 -5.939 -8.668 1.00 95.75 115 PRO A C 1
ATOM 899 O O . PRO A 1 115 ? 21.626 -6.504 -7.923 1.00 95.75 115 PRO A O 1
ATOM 902 N N . ALA A 1 116 ? 23.058 -4.830 -8.278 1.00 95.50 116 ALA A N 1
ATOM 903 C CA . ALA A 1 116 ? 22.948 -4.293 -6.912 1.00 95.50 116 ALA A CA 1
ATOM 904 C C . ALA A 1 116 ? 21.497 -4.133 -6.410 1.00 95.50 116 ALA A C 1
ATOM 906 O O . ALA A 1 116 ? 21.183 -4.593 -5.318 1.00 95.50 116 ALA A O 1
ATOM 907 N N . ALA A 1 117 ? 20.596 -3.587 -7.233 1.00 96.94 117 ALA A N 1
ATOM 908 C CA . ALA A 1 117 ? 19.182 -3.455 -6.874 1.00 96.94 117 ALA A CA 1
ATOM 909 C C . ALA A 1 117 ? 18.467 -4.808 -6.662 1.00 96.94 117 ALA A C 1
ATOM 911 O O . ALA A 1 117 ? 17.579 -4.911 -5.820 1.00 96.94 117 ALA A O 1
ATOM 912 N N . VAL A 1 118 ? 18.869 -5.869 -7.379 1.00 97.62 118 VAL A N 1
ATOM 913 C CA . VAL A 1 118 ? 18.348 -7.230 -7.146 1.00 97.62 118 VAL A CA 1
ATOM 914 C C . VAL A 1 118 ? 18.811 -7.734 -5.783 1.00 97.62 118 VAL A C 1
ATOM 916 O O . VAL A 1 118 ? 18.012 -8.294 -5.037 1.00 97.62 118 VAL A O 1
ATOM 919 N N . HIS A 1 119 ? 20.080 -7.500 -5.432 1.00 95.50 119 HIS A N 1
ATOM 920 C CA . HIS A 1 119 ? 20.626 -7.884 -4.124 1.00 95.50 119 HIS A CA 1
ATOM 921 C C . HIS A 1 119 ? 19.861 -7.224 -2.980 1.00 95.50 119 HIS A C 1
ATOM 923 O O . HIS A 1 119 ? 19.630 -7.854 -1.952 1.00 95.50 119 HIS A O 1
ATOM 929 N N . ASP A 1 120 ? 19.448 -5.976 -3.175 1.00 95.88 120 ASP A N 1
ATOM 930 C CA . ASP A 1 120 ? 18.734 -5.189 -2.174 1.00 95.88 120 ASP A CA 1
ATOM 931 C C . ASP A 1 120 ? 17.298 -5.707 -1.967 1.00 95.88 120 ASP A C 1
ATOM 933 O O . ASP A 1 120 ? 16.884 -5.954 -0.836 1.00 95.88 120 ASP A O 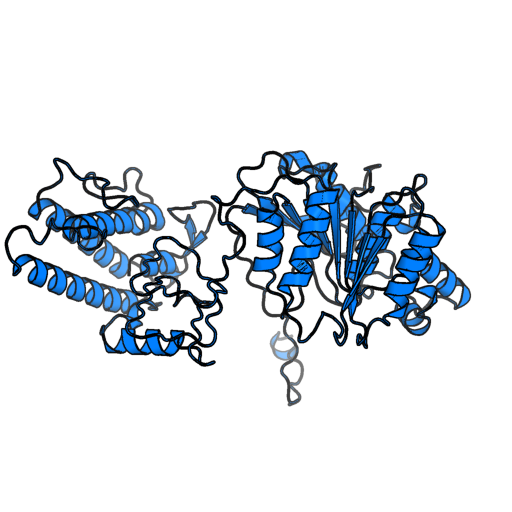1
ATOM 937 N N . VAL A 1 121 ? 16.572 -6.018 -3.049 1.00 97.44 121 VAL A N 1
ATOM 938 C CA . VAL A 1 121 ? 15.240 -6.656 -2.966 1.00 97.44 121 VAL A CA 1
ATOM 939 C C . VAL A 1 121 ? 15.325 -8.032 -2.299 1.00 97.44 121 VAL A C 1
ATOM 941 O O . VAL A 1 121 ? 14.504 -8.377 -1.448 1.00 97.44 121 VAL A O 1
ATOM 944 N N . VAL A 1 122 ? 16.350 -8.822 -2.630 1.00 95.69 122 VAL A N 1
ATOM 945 C CA . VAL A 1 122 ? 16.600 -10.114 -1.978 1.00 95.69 122 VAL A CA 1
ATOM 946 C C . VAL A 1 122 ? 16.913 -9.930 -0.488 1.00 95.69 122 VAL A C 1
ATOM 948 O O . VAL A 1 122 ? 16.448 -10.718 0.339 1.00 95.69 122 VAL A O 1
ATOM 951 N N . ALA A 1 123 ? 17.654 -8.885 -0.114 1.00 93.81 123 ALA A N 1
ATOM 952 C CA . ALA A 1 123 ? 17.918 -8.555 1.283 1.00 93.81 123 ALA A CA 1
ATOM 953 C C . ALA A 1 123 ? 16.633 -8.187 2.046 1.00 93.81 123 ALA A C 1
ATOM 955 O O . ALA A 1 123 ? 16.482 -8.597 3.197 1.00 93.81 123 ALA A O 1
ATOM 956 N N . ALA A 1 124 ? 15.679 -7.496 1.412 1.00 94.88 124 ALA A N 1
ATOM 957 C CA . ALA A 1 124 ? 14.366 -7.232 2.000 1.00 94.88 124 ALA A CA 1
ATOM 958 C C . ALA A 1 124 ? 13.559 -8.527 2.233 1.00 94.88 124 ALA A C 1
ATOM 960 O O . ALA A 1 124 ? 12.976 -8.701 3.303 1.00 94.88 124 ALA A O 1
ATOM 961 N N . VAL A 1 125 ? 13.593 -9.487 1.298 1.00 95.81 125 VAL A N 1
ATOM 962 C CA . VAL A 1 125 ? 12.968 -10.816 1.490 1.00 95.81 125 VAL A CA 1
ATOM 963 C C . VAL A 1 125 ? 13.587 -11.562 2.675 1.00 95.81 125 VAL A C 1
ATOM 965 O O . VAL A 1 125 ? 12.862 -12.113 3.507 1.00 95.81 125 VAL A O 1
ATOM 968 N N . ARG A 1 126 ? 14.922 -11.552 2.783 1.00 92.50 126 ARG A N 1
ATOM 969 C CA . ARG A 1 126 ? 15.653 -12.119 3.930 1.00 92.50 126 ARG A CA 1
ATOM 970 C C . ARG A 1 126 ? 15.215 -11.451 5.238 1.00 92.50 126 ARG A C 1
ATOM 972 O O . ARG A 1 126 ? 14.823 -12.131 6.178 1.00 92.50 126 ARG A O 1
ATOM 979 N N . TYR A 1 127 ? 15.142 -10.120 5.269 1.00 92.62 127 TYR A N 1
ATOM 980 C CA . TYR A 1 127 ? 14.690 -9.367 6.444 1.00 92.62 127 TYR A CA 1
ATOM 981 C C . TYR A 1 127 ? 13.289 -9.762 6.919 1.00 92.62 127 TYR A C 1
ATOM 983 O O . TYR A 1 127 ? 13.108 -10.068 8.099 1.00 92.62 127 TYR A O 1
ATOM 991 N N . LEU A 1 128 ? 12.312 -9.808 6.007 1.00 93.50 128 LEU A N 1
ATOM 992 C CA . LEU A 1 128 ? 10.935 -10.193 6.333 1.00 93.50 128 LEU A CA 1
ATOM 993 C C . LEU A 1 128 ? 10.855 -11.619 6.891 1.00 93.50 128 LEU A C 1
ATOM 995 O O . LEU A 1 128 ? 10.074 -11.882 7.801 1.00 93.50 128 LEU A O 1
ATOM 999 N N . ARG A 1 129 ? 11.687 -12.535 6.383 1.00 92.12 129 ARG A N 1
ATOM 1000 C CA . ARG A 1 129 ? 11.804 -13.908 6.895 1.00 92.12 129 ARG A CA 1
ATOM 1001 C C . ARG A 1 129 ? 12.448 -13.957 8.273 1.00 92.12 129 ARG A C 1
ATOM 1003 O O . ARG A 1 129 ? 11.944 -14.637 9.165 1.00 92.12 129 ARG A O 1
ATOM 1010 N N . ARG A 1 130 ? 13.561 -13.246 8.443 1.00 89.06 130 ARG A N 1
ATOM 1011 C CA . ARG A 1 130 ? 14.366 -13.244 9.664 1.00 89.06 130 ARG A CA 1
ATOM 1012 C C . ARG A 1 130 ? 13.606 -12.692 10.862 1.00 89.06 130 ARG A C 1
ATOM 1014 O O . ARG A 1 130 ? 13.726 -13.268 11.940 1.00 89.06 130 ARG A O 1
ATOM 1021 N N . TYR A 1 131 ? 12.844 -11.619 10.654 1.00 90.38 131 TYR A N 1
ATOM 1022 C CA . TYR A 1 131 ? 12.080 -10.923 11.692 1.00 90.38 131 TYR A CA 1
ATOM 1023 C C . TYR A 1 131 ? 10.576 -11.198 11.632 1.00 90.38 131 TYR A C 1
ATOM 1025 O O . TYR A 1 131 ? 9.774 -10.420 12.147 1.00 90.38 131 TYR A O 1
ATOM 1033 N N . ALA A 1 132 ? 10.166 -12.294 10.987 1.00 91.19 132 ALA A N 1
ATOM 1034 C CA . ALA A 1 132 ? 8.755 -12.620 10.809 1.00 91.19 132 ALA A CA 1
ATOM 1035 C C . ALA A 1 132 ? 7.992 -12.676 12.145 1.00 91.19 132 ALA A C 1
ATOM 1037 O O . ALA A 1 132 ? 6.872 -12.179 12.238 1.00 91.19 132 ALA A O 1
ATOM 1038 N N . ALA A 1 133 ? 8.611 -13.231 13.193 1.00 87.69 133 ALA A N 1
ATOM 1039 C CA . ALA A 1 133 ? 7.997 -13.348 14.514 1.00 87.69 133 ALA A CA 1
ATOM 1040 C C . ALA A 1 133 ? 7.820 -11.983 15.198 1.00 87.69 133 ALA A C 1
ATOM 1042 O O . ALA A 1 133 ? 6.777 -11.723 15.793 1.00 87.69 133 ALA A O 1
ATOM 1043 N N . GLU A 1 134 ? 8.819 -11.108 15.091 1.00 90.31 134 GLU A N 1
ATOM 1044 C CA . GLU A 1 134 ? 8.828 -9.765 15.669 1.00 90.31 134 GLU A CA 1
ATOM 1045 C C . GLU A 1 134 ? 7.855 -8.826 14.952 1.00 90.31 134 GLU A C 1
ATOM 1047 O O . GLU A 1 134 ? 7.158 -8.045 15.599 1.00 90.31 134 GLU A O 1
ATOM 1052 N N . LEU A 1 135 ? 7.776 -8.935 13.625 1.00 90.06 135 LEU A N 1
ATOM 1053 C CA . LEU A 1 135 ? 6.821 -8.198 12.798 1.00 90.06 135 LEU A CA 1
ATOM 1054 C C . LEU A 1 135 ? 5.400 -8.776 12.913 1.00 90.06 135 LEU A C 1
ATOM 1056 O O . LEU A 1 135 ? 4.421 -8.089 12.636 1.00 90.06 135 LEU A O 1
ATOM 1060 N N . GLY A 1 136 ? 5.265 -10.034 13.343 1.00 91.88 136 GLY A N 1
ATOM 1061 C CA . GLY A 1 136 ? 3.990 -10.742 13.404 1.00 91.88 136 GLY A CA 1
ATOM 1062 C C . GLY A 1 136 ? 3.439 -11.100 12.024 1.00 91.88 136 GLY A C 1
ATOM 1063 O O . GLY A 1 136 ? 2.237 -10.996 11.822 1.00 91.88 136 GLY A O 1
ATOM 1064 N N . VAL A 1 137 ? 4.303 -11.495 11.084 1.00 96.06 137 VAL A N 1
ATOM 1065 C CA . VAL A 1 137 ? 3.957 -11.957 9.726 1.00 96.06 137 VAL A CA 1
ATOM 1066 C C . VAL A 1 137 ? 4.375 -13.414 9.525 1.00 96.06 137 VAL A C 1
ATOM 1068 O O . VAL A 1 137 ? 5.066 -14.002 10.357 1.00 96.06 137 VAL A O 1
ATOM 1071 N N . ASP A 1 138 ? 3.956 -14.023 8.421 1.00 97.06 138 ASP A N 1
ATOM 1072 C CA . ASP A 1 138 ? 4.398 -15.351 8.005 1.00 97.06 138 ASP A CA 1
ATOM 1073 C C . ASP A 1 138 ? 5.511 -15.244 6.956 1.00 97.06 138 ASP A C 1
ATOM 1075 O O . ASP A 1 138 ? 5.268 -15.091 5.755 1.00 97.06 138 ASP A O 1
ATOM 1079 N N . GLY A 1 139 ? 6.757 -15.355 7.419 1.00 94.06 139 GLY A N 1
ATOM 1080 C CA . GLY A 1 139 ? 7.939 -15.316 6.561 1.00 94.06 139 GLY A CA 1
ATOM 1081 C C . GLY A 1 139 ? 8.034 -16.476 5.561 1.00 94.06 139 GLY A C 1
ATOM 1082 O O . GLY A 1 139 ? 8.794 -16.387 4.605 1.00 94.06 139 GLY A O 1
ATOM 1083 N N . ASP A 1 140 ? 7.278 -17.566 5.716 1.00 95.94 140 ASP A N 1
ATOM 1084 C CA . ASP A 1 140 ? 7.246 -18.661 4.737 1.00 95.94 140 ASP A CA 1
ATOM 1085 C C . ASP A 1 140 ? 6.242 -18.434 3.602 1.00 95.94 140 ASP A C 1
ATOM 1087 O O . ASP A 1 140 ? 6.229 -19.195 2.621 1.00 95.94 140 ASP A O 1
ATOM 1091 N N . ARG A 1 141 ? 5.425 -17.383 3.710 1.00 97.50 141 ARG A N 1
ATOM 1092 C CA . ARG A 1 141 ? 4.420 -16.987 2.726 1.00 97.50 141 ARG A CA 1
ATOM 1093 C C . ARG A 1 141 ? 4.657 -15.553 2.261 1.00 97.50 141 ARG A C 1
ATOM 1095 O O . ARG A 1 141 ? 3.866 -14.655 2.530 1.00 97.50 141 ARG A O 1
ATOM 1102 N N . VAL A 1 142 ? 5.755 -15.373 1.527 1.00 98.38 142 VAL A N 1
ATOM 1103 C CA . VAL A 1 142 ? 6.131 -14.100 0.895 1.00 98.38 142 VAL A CA 1
ATOM 1104 C C . VAL A 1 142 ? 5.704 -14.094 -0.572 1.00 98.38 142 VAL A C 1
ATOM 1106 O O . VAL A 1 142 ? 6.043 -15.020 -1.312 1.00 98.38 142 VAL A O 1
ATOM 1109 N N . GLY A 1 143 ? 4.988 -13.057 -0.997 1.00 98.62 143 GLY A N 1
ATOM 1110 C CA . GLY A 1 143 ? 4.746 -12.728 -2.402 1.00 98.62 143 GLY A CA 1
ATOM 1111 C C . GLY A 1 143 ? 5.501 -11.462 -2.797 1.00 98.62 143 GLY A C 1
ATOM 1112 O O . GLY A 1 143 ? 5.730 -10.595 -1.956 1.00 98.62 143 GLY A O 1
ATOM 1113 N N . LEU A 1 144 ? 5.892 -11.346 -4.065 1.00 98.81 144 LEU A N 1
ATOM 1114 C CA . LEU A 1 144 ? 6.505 -10.128 -4.600 1.00 98.81 144 LEU A CA 1
ATOM 1115 C C . LEU A 1 144 ? 5.549 -9.448 -5.566 1.00 98.81 144 LEU A C 1
ATOM 1117 O O . LEU A 1 144 ? 4.917 -10.116 -6.381 1.00 98.81 144 LEU A O 1
ATOM 1121 N N . TRP A 1 145 ? 5.485 -8.127 -5.515 1.00 98.56 145 TRP A N 1
ATOM 1122 C CA . TRP A 1 145 ? 4.731 -7.324 -6.463 1.00 98.56 145 TRP A CA 1
ATOM 1123 C C . TRP A 1 145 ? 5.566 -6.116 -6.837 1.00 98.56 145 TRP A C 1
ATOM 1125 O O . TRP A 1 145 ? 5.988 -5.375 -5.961 1.00 98.56 145 TRP A O 1
ATOM 1135 N N . GLY A 1 146 ? 5.822 -5.907 -8.121 1.00 97.88 146 GLY A N 1
ATOM 1136 C CA . GLY A 1 146 ? 6.435 -4.661 -8.555 1.00 97.88 146 GLY A CA 1
ATOM 1137 C C . GLY A 1 146 ? 5.857 -4.135 -9.850 1.00 97.88 146 GLY A C 1
ATOM 1138 O O . GLY A 1 146 ? 5.179 -4.864 -10.581 1.00 97.88 146 GLY A O 1
ATOM 1139 N N . ASP A 1 147 ? 6.175 -2.874 -10.129 1.00 96.12 147 ASP A N 1
ATOM 1140 C CA . ASP A 1 147 ? 5.803 -2.174 -11.352 1.00 96.12 147 ASP A CA 1
ATOM 1141 C C . ASP A 1 147 ? 7.033 -1.696 -12.139 1.00 96.12 147 ASP A C 1
ATOM 1143 O O . ASP A 1 147 ? 8.060 -1.353 -11.559 1.00 96.12 147 ASP A O 1
ATOM 1147 N N . SER A 1 148 ? 6.973 -1.718 -13.473 1.00 96.62 148 SER A N 1
ATOM 1148 C CA . SER A 1 148 ? 8.064 -1.283 -14.362 1.00 96.62 148 SER A CA 1
ATOM 1149 C C . SER A 1 148 ? 9.428 -1.905 -13.982 1.00 96.62 148 SER A C 1
ATOM 1151 O O . SER A 1 148 ? 9.589 -3.130 -13.984 1.00 96.62 148 SER A O 1
ATOM 1153 N N . ALA A 1 149 ? 10.424 -1.087 -13.630 1.00 97.75 149 ALA A N 1
ATOM 1154 C CA . ALA A 1 149 ? 11.716 -1.536 -13.110 1.00 97.75 149 ALA A CA 1
ATOM 1155 C C . ALA A 1 149 ? 11.589 -2.423 -11.857 1.00 97.75 149 ALA A C 1
ATOM 1157 O O . ALA A 1 149 ? 12.285 -3.431 -11.747 1.00 97.75 149 ALA A O 1
ATOM 1158 N N . GLY A 1 150 ? 10.662 -2.113 -10.952 1.00 98.31 150 GLY A N 1
ATOM 1159 C CA . GLY A 1 150 ? 10.369 -2.921 -9.774 1.00 98.31 150 GLY A CA 1
ATOM 1160 C C . GLY A 1 150 ? 9.757 -4.275 -10.116 1.00 98.31 150 GLY A C 1
ATOM 1161 O O . GLY A 1 150 ? 10.104 -5.271 -9.488 1.00 98.31 150 GLY A O 1
ATOM 1162 N N . ALA A 1 151 ? 8.932 -4.360 -11.166 1.00 98.38 151 ALA A N 1
ATOM 1163 C CA . ALA A 1 151 ? 8.413 -5.636 -11.671 1.00 98.38 151 ALA A CA 1
ATOM 1164 C C . ALA A 1 151 ? 9.549 -6.536 -12.169 1.00 98.38 151 ALA A C 1
ATOM 1166 O O . ALA A 1 151 ? 9.581 -7.735 -11.887 1.00 98.38 151 ALA A O 1
ATOM 1167 N N . HIS A 1 152 ? 10.511 -5.951 -12.888 1.00 98.62 152 HIS A N 1
ATOM 1168 C CA . HIS A 1 152 ? 11.728 -6.648 -13.300 1.00 98.62 152 HIS A CA 1
ATOM 1169 C C . HIS A 1 152 ? 12.515 -7.166 -12.088 1.00 98.62 152 HIS A C 1
ATOM 1171 O O . HIS A 1 152 ? 12.808 -8.361 -12.034 1.00 98.62 152 HIS A O 1
ATOM 1177 N N . LEU A 1 153 ? 12.787 -6.314 -11.096 1.00 98.75 153 LEU A N 1
ATOM 1178 C CA . LEU A 1 153 ? 13.519 -6.697 -9.885 1.00 98.75 153 LEU A CA 1
ATOM 1179 C C . LEU A 1 153 ? 12.796 -7.795 -9.093 1.00 98.75 153 LEU A C 1
ATOM 1181 O O . LEU A 1 153 ? 13.415 -8.796 -8.735 1.00 98.75 153 LEU A O 1
ATOM 1185 N N . ALA A 1 154 ? 11.487 -7.643 -8.878 1.00 98.69 154 ALA A N 1
ATOM 1186 C CA . ALA A 1 154 ? 10.636 -8.619 -8.207 1.00 98.69 154 ALA A CA 1
ATOM 1187 C C . ALA A 1 154 ? 10.662 -9.978 -8.923 1.00 98.69 154 ALA A C 1
ATOM 1189 O O . ALA A 1 154 ? 10.826 -11.015 -8.283 1.00 98.69 154 ALA A O 1
ATOM 1190 N N . ALA A 1 155 ? 10.561 -9.994 -10.255 1.00 98.62 155 ALA A N 1
ATOM 1191 C CA . ALA A 1 155 ? 10.589 -11.238 -11.014 1.00 98.62 155 ALA A CA 1
ATOM 1192 C C . ALA A 1 155 ? 11.975 -11.894 -11.040 1.00 98.62 155 ALA A C 1
ATOM 1194 O O . ALA A 1 155 ? 12.056 -13.112 -10.892 1.00 98.62 155 ALA A O 1
ATOM 1195 N N . VAL A 1 156 ? 13.068 -11.132 -11.169 1.00 98.50 156 VAL A N 1
ATOM 1196 C CA . VAL A 1 156 ? 14.422 -11.705 -11.064 1.00 98.50 156 VAL A CA 1
ATOM 1197 C C . VAL A 1 156 ? 14.645 -12.281 -9.665 1.00 98.50 156 VAL A C 1
ATOM 1199 O O . VAL A 1 156 ? 15.019 -13.447 -9.555 1.00 98.50 156 VAL A O 1
ATOM 1202 N N . ALA A 1 157 ? 14.368 -11.514 -8.606 1.00 97.81 157 ALA A N 1
ATOM 1203 C CA . ALA A 1 157 ? 14.541 -11.961 -7.224 1.00 97.81 157 ALA A CA 1
ATOM 1204 C C . ALA A 1 157 ? 13.690 -13.205 -6.918 1.00 97.81 157 ALA A C 1
ATOM 1206 O O . ALA A 1 157 ? 14.207 -14.192 -6.399 1.00 97.81 157 ALA A O 1
ATOM 1207 N N . GLY A 1 158 ? 12.410 -13.194 -7.298 1.00 97.44 158 GLY A N 1
ATOM 1208 C CA . GLY A 1 158 ? 11.486 -14.291 -7.024 1.00 97.44 158 GLY A CA 1
ATOM 1209 C C . GLY A 1 158 ? 11.792 -15.564 -7.813 1.00 97.44 158 GLY A C 1
ATOM 1210 O O . GLY A 1 158 ? 11.779 -16.657 -7.245 1.00 97.44 158 GLY A O 1
ATOM 1211 N N . LEU A 1 159 ? 12.093 -15.452 -9.111 1.00 98.12 159 LEU A N 1
ATOM 1212 C CA . LEU A 1 159 ? 12.351 -16.620 -9.959 1.00 98.12 159 LEU A CA 1
ATOM 1213 C C . LEU A 1 159 ? 13.744 -17.208 -9.729 1.00 98.12 159 LEU A C 1
ATOM 1215 O O . LEU A 1 159 ? 13.864 -18.423 -9.573 1.00 98.12 159 LEU A O 1
ATOM 1219 N N . ALA A 1 160 ? 14.786 -16.373 -9.668 1.00 96.62 160 ALA A N 1
ATOM 1220 C CA . ALA A 1 160 ? 16.141 -16.849 -9.404 1.00 96.62 160 ALA A CA 1
ATOM 1221 C C . ALA A 1 160 ? 16.300 -17.326 -7.949 1.00 96.62 160 ALA A C 1
ATOM 1223 O O . ALA A 1 160 ? 16.967 -18.332 -7.713 1.00 96.62 160 ALA A O 1
ATOM 1224 N N . GLY A 1 161 ? 15.648 -16.659 -6.988 1.00 94.06 161 GLY A N 1
ATOM 1225 C CA . GLY A 1 161 ? 15.644 -17.040 -5.569 1.00 94.06 161 GLY A CA 1
ATOM 1226 C C . GLY A 1 161 ? 14.919 -18.353 -5.279 1.00 94.06 161 GLY A C 1
ATOM 1227 O O . GLY A 1 161 ? 15.268 -19.056 -4.333 1.00 94.06 161 GLY A O 1
ATOM 1228 N N . SER A 1 162 ? 13.962 -18.726 -6.134 1.00 94.31 162 SER A N 1
ATOM 1229 C CA . SER A 1 162 ? 13.238 -20.004 -6.059 1.00 94.31 162 SER A CA 1
ATOM 1230 C C . SER A 1 162 ? 13.889 -21.126 -6.885 1.00 94.31 162 SER A C 1
ATOM 1232 O O . SER A 1 162 ? 13.316 -22.209 -7.008 1.00 94.31 162 SER A O 1
ATOM 1234 N N . SER A 1 163 ? 15.065 -20.887 -7.478 1.00 92.12 163 SER A N 1
ATOM 1235 C CA . SER A 1 163 ? 15.834 -21.922 -8.177 1.00 92.12 163 SER A CA 1
ATOM 1236 C C . SER A 1 163 ? 16.371 -22.963 -7.181 1.00 92.12 163 SER A C 1
ATOM 1238 O O . SER A 1 163 ? 16.832 -22.583 -6.105 1.00 92.12 163 SER A O 1
ATOM 1240 N N . PRO A 1 164 ? 16.408 -24.265 -7.528 1.00 88.44 164 PRO A N 1
ATOM 1241 C CA . PRO A 1 164 ? 17.101 -25.278 -6.723 1.00 88.44 164 PRO A CA 1
ATOM 1242 C C . PRO A 1 164 ? 18.594 -24.980 -6.524 1.00 88.44 164 PRO A C 1
ATOM 1244 O O . PRO A 1 164 ? 19.176 -25.358 -5.510 1.00 88.44 164 PRO A O 1
ATOM 1247 N N . GLU A 1 165 ? 19.198 -24.288 -7.493 1.00 88.75 165 GLU A N 1
ATOM 1248 C CA . GLU A 1 165 ? 20.576 -23.801 -7.456 1.00 88.75 165 GLU A CA 1
ATOM 1249 C C . GLU A 1 165 ? 20.553 -22.278 -7.678 1.00 88.75 165 GLU A C 1
ATOM 1251 O O . GLU A 1 165 ? 20.642 -21.815 -8.821 1.00 88.75 165 GLU A O 1
ATOM 1256 N N . PRO A 1 166 ? 20.333 -21.478 -6.618 1.00 88.25 166 PRO A N 1
ATOM 1257 C CA . PRO A 1 166 ? 20.292 -20.024 -6.728 1.00 88.25 166 PRO A CA 1
ATOM 1258 C C . PRO A 1 166 ? 21.679 -19.462 -7.070 1.00 88.25 166 PRO A C 1
ATOM 1260 O O . PRO A 1 166 ? 22.656 -19.785 -6.397 1.00 88.25 166 PRO A O 1
ATOM 1263 N N . ASP A 1 167 ? 21.773 -18.608 -8.096 1.00 90.62 167 ASP A N 1
ATOM 1264 C CA . ASP A 1 167 ? 23.035 -17.974 -8.510 1.00 90.62 167 ASP A CA 1
ATOM 1265 C C . ASP A 1 167 ? 23.427 -16.861 -7.512 1.00 90.62 167 ASP A C 1
ATOM 1267 O O . ASP A 1 167 ? 22.765 -15.813 -7.476 1.00 90.62 167 ASP A O 1
ATOM 1271 N N . PRO A 1 168 ? 24.511 -17.022 -6.724 1.00 89.00 168 PRO A N 1
ATOM 1272 C CA . PRO A 1 168 ? 24.900 -16.041 -5.710 1.00 89.00 168 PRO A CA 1
ATOM 1273 C C . PRO A 1 168 ? 25.282 -14.682 -6.298 1.00 89.00 168 PRO A C 1
ATOM 1275 O O . PRO A 1 168 ? 25.146 -13.660 -5.631 1.00 89.00 168 PRO A O 1
ATOM 1278 N N . TRP A 1 169 ? 25.734 -14.635 -7.555 1.00 93.12 169 TRP A N 1
ATOM 1279 C CA . TRP A 1 169 ? 26.049 -13.368 -8.213 1.00 93.12 169 TRP A CA 1
ATOM 1280 C C . TRP A 1 169 ? 24.781 -12.562 -8.523 1.00 93.12 169 TRP A C 1
ATOM 1282 O O . TRP A 1 169 ? 24.803 -11.333 -8.459 1.00 93.12 169 TRP A O 1
ATOM 1292 N N . VAL A 1 170 ? 23.672 -13.242 -8.831 1.00 94.62 170 VAL A N 1
ATOM 1293 C CA . VAL A 1 170 ? 22.380 -12.602 -9.128 1.00 94.62 170 VAL A CA 1
ATOM 1294 C C . VAL A 1 170 ? 21.697 -12.151 -7.848 1.00 94.62 170 VAL A C 1
ATOM 1296 O O . VAL A 1 170 ? 21.188 -11.039 -7.796 1.00 94.62 170 VAL A O 1
ATOM 1299 N N . LEU A 1 171 ? 21.693 -13.003 -6.822 1.00 92.38 171 LEU A N 1
ATOM 1300 C CA . LEU A 1 171 ? 20.937 -12.768 -5.588 1.00 92.38 171 LEU A CA 1
ATOM 1301 C C . LEU A 1 171 ? 21.715 -11.982 -4.535 1.00 92.38 171 LEU A C 1
ATOM 1303 O O . LEU A 1 171 ? 21.121 -11.377 -3.646 1.00 92.38 171 LEU A O 1
ATOM 1307 N N . GLY A 1 172 ? 23.041 -11.984 -4.636 1.00 89.00 172 GLY A N 1
ATOM 1308 C CA . GLY A 1 172 ? 23.925 -11.300 -3.711 1.00 89.00 172 GLY A CA 1
ATOM 1309 C C . GLY A 1 172 ? 23.930 -11.905 -2.309 1.00 89.00 172 GLY A C 1
ATOM 1310 O O . GLY A 1 172 ? 23.093 -12.723 -1.915 1.00 89.00 172 GLY A O 1
ATOM 1311 N N . GLU A 1 173 ? 24.890 -11.443 -1.520 1.00 83.62 173 GLU A N 1
ATOM 1312 C CA . GLU A 1 173 ? 25.104 -11.852 -0.126 1.00 83.62 173 GLU A CA 1
ATOM 1313 C C . GLU A 1 173 ? 24.747 -10.729 0.857 1.00 83.62 173 GLU A C 1
ATOM 1315 O O . GLU A 1 173 ? 25.032 -10.816 2.046 1.00 83.62 173 GLU A O 1
ATOM 1320 N N . ILE A 1 174 ? 24.138 -9.644 0.373 1.00 77.62 174 ILE A N 1
ATOM 1321 C CA . ILE A 1 174 ? 23.692 -8.527 1.211 1.00 77.62 174 ILE A CA 1
ATOM 1322 C C . ILE A 1 174 ? 22.495 -8.993 2.045 1.00 77.62 174 ILE A C 1
ATOM 1324 O O . ILE A 1 174 ? 21.621 -9.706 1.545 1.00 77.62 174 ILE A O 1
ATOM 1328 N N . GLY A 1 175 ? 22.448 -8.632 3.327 1.00 67.25 175 GLY A N 1
ATOM 1329 C CA . GLY A 1 175 ? 21.328 -9.027 4.172 1.00 67.25 175 GLY A CA 1
ATOM 1330 C C . GLY A 1 175 ? 21.201 -8.263 5.480 1.00 67.25 175 GLY A C 1
ATOM 1331 O O . GLY A 1 175 ? 21.623 -7.114 5.605 1.00 67.25 175 GLY A O 1
ATOM 1332 N N . VAL A 1 176 ? 20.553 -8.941 6.424 1.00 61.81 176 VAL A N 1
ATOM 1333 C CA . VAL A 1 176 ? 19.938 -8.383 7.627 1.00 61.81 176 VAL A CA 1
ATOM 1334 C C . VAL A 1 176 ? 20.960 -7.860 8.624 1.00 61.81 176 VAL A C 1
ATOM 1336 O O . VAL A 1 176 ? 21.698 -8.657 9.195 1.00 61.81 176 VAL A O 1
ATOM 1339 N N . VAL A 1 177 ? 20.952 -6.553 8.904 1.00 58.56 177 VAL A N 1
ATOM 1340 C CA . VAL A 1 177 ? 21.801 -5.939 9.940 1.00 58.56 177 VAL A CA 1
ATOM 1341 C C . VAL A 1 177 ? 21.516 -6.580 11.303 1.00 58.56 177 VAL A C 1
ATOM 1343 O O . VAL A 1 177 ? 20.501 -6.293 11.930 1.00 58.56 177 VAL A O 1
ATOM 1346 N N . ALA A 1 178 ? 22.427 -7.430 11.778 1.00 52.88 178 ALA A N 1
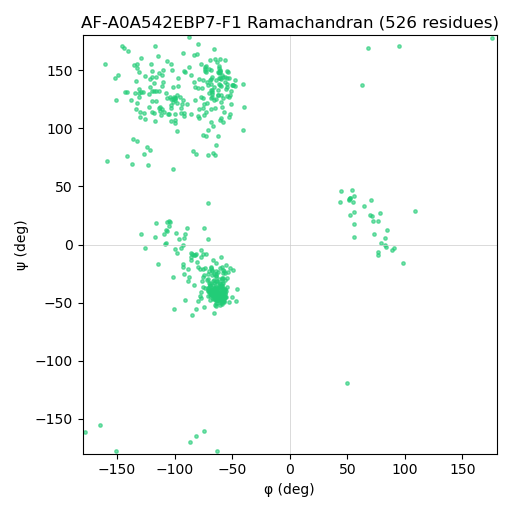ATOM 1347 C CA . ALA A 1 178 ? 22.361 -8.035 13.103 1.00 52.88 178 ALA A CA 1
ATOM 1348 C C . ALA A 1 178 ? 23.317 -7.306 14.059 1.00 52.88 178 ALA A C 1
ATOM 1350 O O . ALA A 1 178 ? 24.506 -7.174 13.766 1.00 52.88 178 ALA A O 1
ATOM 1351 N N . ASP A 1 179 ? 22.792 -6.832 15.193 1.00 50.62 179 ASP A N 1
ATOM 1352 C CA . ASP A 1 179 ? 23.547 -6.361 16.366 1.00 50.62 179 ASP A CA 1
ATOM 1353 C C . ASP A 1 179 ? 24.750 -5.443 16.062 1.00 50.62 179 ASP A C 1
ATOM 1355 O O . ASP A 1 179 ? 25.846 -5.608 16.598 1.00 50.62 179 ASP A O 1
ATOM 1359 N N . GLY A 1 180 ? 24.557 -4.454 15.181 1.00 44.00 180 GLY A N 1
ATOM 1360 C CA . GLY A 1 180 ? 25.575 -3.439 14.879 1.00 44.00 180 GLY A CA 1
ATOM 1361 C C . GLY A 1 180 ? 26.760 -3.928 14.034 1.00 44.00 180 GLY A C 1
ATOM 1362 O O . GLY A 1 180 ? 27.724 -3.181 13.860 1.00 44.00 180 GLY A O 1
ATOM 1363 N N . ALA A 1 181 ? 26.700 -5.143 13.484 1.00 46.91 181 ALA A N 1
ATOM 1364 C CA . ALA A 1 181 ? 27.652 -5.634 12.495 1.00 46.91 181 ALA A CA 1
ATOM 1365 C C . ALA A 1 181 ? 27.104 -5.458 11.069 1.00 46.91 181 ALA A C 1
ATOM 1367 O O . ALA A 1 181 ? 25.914 -5.656 10.815 1.00 46.91 181 ALA A O 1
ATOM 1368 N N . TYR A 1 182 ? 27.988 -5.120 10.121 1.00 49.91 182 TYR A N 1
ATOM 1369 C CA . TYR A 1 182 ? 27.712 -5.230 8.685 1.00 49.91 182 TYR A CA 1
ATOM 1370 C C . TYR A 1 182 ? 27.465 -6.702 8.368 1.00 49.91 182 TYR A C 1
ATOM 1372 O O . TYR A 1 182 ? 28.403 -7.482 8.204 1.00 49.91 182 TYR A O 1
ATOM 1380 N N . ALA A 1 183 ? 26.209 -7.111 8.392 1.00 51.16 183 ALA A N 1
ATOM 1381 C CA . ALA A 1 183 ? 25.872 -8.507 8.250 1.00 51.16 183 ALA A CA 1
ATOM 1382 C C . ALA A 1 183 ? 25.864 -8.894 6.770 1.00 51.16 183 ALA A C 1
ATOM 1384 O O . ALA A 1 183 ? 25.139 -8.322 5.955 1.00 51.16 183 ALA A O 1
ATOM 1385 N N . SER A 1 184 ? 26.657 -9.909 6.438 1.00 53.25 184 SER A N 1
ATOM 1386 C CA . SER A 1 184 ? 26.380 -10.754 5.284 1.00 53.25 184 SER A CA 1
ATOM 1387 C C . SER A 1 184 ? 25.040 -11.448 5.526 1.00 53.25 184 SER A C 1
ATOM 1389 O O . SER A 1 184 ? 24.848 -12.055 6.583 1.00 53.25 184 SER A O 1
ATOM 1391 N N . GLY A 1 185 ? 24.122 -11.364 4.566 1.00 54.50 185 GLY A N 1
ATOM 1392 C CA . GLY A 1 185 ? 22.915 -12.176 4.546 1.00 54.50 185 GLY A CA 1
ATOM 1393 C C . GLY A 1 185 ? 23.305 -13.633 4.725 1.00 54.50 185 GLY A C 1
ATOM 1394 O O . GLY A 1 185 ? 24.119 -14.164 3.972 1.00 54.50 185 GLY A O 1
ATOM 1395 N N . GLY A 1 186 ? 22.787 -14.258 5.782 1.00 52.06 186 GLY A N 1
ATOM 1396 C CA . GLY A 1 186 ? 23.000 -15.679 6.016 1.00 52.06 186 GLY A CA 1
ATOM 1397 C C . GLY A 1 186 ? 22.390 -16.527 4.893 1.00 52.06 186 GLY A C 1
ATOM 1398 O O . GLY A 1 186 ? 21.795 -15.989 3.957 1.00 52.06 186 GLY A O 1
ATOM 1399 N N . PRO A 1 187 ? 22.467 -17.865 4.992 1.00 57.88 187 PRO A N 1
ATOM 1400 C CA . PRO A 1 187 ? 21.881 -18.806 4.031 1.00 57.88 187 PRO A CA 1
ATOM 1401 C C . PRO A 1 187 ? 20.343 -18.840 4.110 1.00 57.88 187 PRO A C 1
ATOM 1403 O O . PRO A 1 187 ? 19.718 -19.894 4.003 1.00 57.88 187 PRO A O 1
ATOM 1406 N N . GLU A 1 188 ? 19.720 -17.695 4.374 1.00 71.44 188 GLU A N 1
ATOM 1407 C CA . GLU A 1 188 ? 18.283 -17.565 4.429 1.00 71.44 188 GLU A CA 1
ATOM 1408 C C . GLU A 1 188 ? 17.699 -17.813 3.049 1.00 71.44 188 GLU A C 1
ATOM 1410 O O . GLU A 1 188 ? 18.187 -17.339 2.019 1.00 71.44 188 GLU A O 1
ATOM 1415 N N . ARG A 1 189 ? 16.628 -18.593 3.069 1.00 85.56 189 ARG A N 1
ATOM 1416 C CA . ARG A 1 189 ? 15.807 -18.907 1.917 1.00 85.56 189 ARG A CA 1
ATOM 1417 C C . ARG A 1 189 ? 15.318 -17.626 1.243 1.00 85.56 189 ARG A C 1
ATOM 1419 O O . ARG A 1 189 ? 14.862 -16.702 1.909 1.00 85.56 189 ARG A O 1
ATOM 1426 N N . THR A 1 190 ? 15.408 -17.601 -0.082 1.00 89.44 190 THR A N 1
ATOM 1427 C CA . THR A 1 190 ? 14.970 -16.471 -0.922 1.00 89.44 190 THR A CA 1
ATOM 1428 C C . THR A 1 190 ? 13.840 -16.869 -1.869 1.00 89.44 190 THR A C 1
ATOM 1430 O O . THR A 1 190 ? 13.417 -16.062 -2.692 1.00 89.44 190 THR A O 1
ATOM 1433 N N . ASP A 1 191 ? 13.322 -18.096 -1.730 1.00 94.06 191 ASP A N 1
ATOM 1434 C CA . ASP A 1 191 ? 12.126 -18.538 -2.436 1.00 94.06 191 ASP A CA 1
ATOM 1435 C C . ASP A 1 191 ? 10.920 -17.685 -2.042 1.00 94.06 191 ASP A C 1
ATOM 1437 O O . ASP A 1 191 ? 10.799 -17.223 -0.904 1.00 94.06 191 ASP A O 1
ATOM 1441 N N . VAL A 1 192 ? 10.008 -17.497 -2.987 1.00 97.56 192 VAL A N 1
ATOM 1442 C CA . VAL A 1 192 ? 8.743 -16.785 -2.779 1.00 97.56 192 VAL A CA 1
ATOM 1443 C C . VAL A 1 192 ? 7.598 -17.642 -3.295 1.00 97.56 192 VAL A C 1
ATOM 1445 O O . VAL A 1 192 ? 7.797 -18.582 -4.062 1.00 97.56 192 VAL A O 1
ATOM 1448 N N . ARG A 1 193 ? 6.379 -17.355 -2.849 1.00 98.19 193 ARG A N 1
ATOM 1449 C CA . ARG A 1 193 ? 5.190 -18.139 -3.200 1.00 98.19 193 ARG A CA 1
ATOM 1450 C C . ARG A 1 193 ? 4.524 -17.672 -4.486 1.00 98.19 193 ARG A C 1
ATOM 1452 O O . ARG A 1 193 ? 3.891 -18.495 -5.132 1.00 98.19 193 ARG A O 1
ATOM 1459 N N . ALA A 1 194 ? 4.646 -16.393 -4.836 1.00 98.62 194 ALA A N 1
ATOM 1460 C CA . ALA A 1 194 ? 4.003 -15.796 -6.003 1.00 98.62 194 ALA A CA 1
ATOM 1461 C C . ALA A 1 194 ? 4.692 -14.490 -6.420 1.00 98.62 194 ALA A C 1
ATOM 1463 O O . ALA A 1 194 ? 5.313 -13.822 -5.588 1.00 98.62 194 ALA A O 1
ATOM 1464 N N . VAL A 1 195 ? 4.553 -14.124 -7.697 1.00 98.81 195 VAL A N 1
ATOM 1465 C CA . VAL A 1 195 ? 5.066 -12.867 -8.258 1.00 98.81 195 VAL A CA 1
ATOM 1466 C C . VAL A 1 195 ? 3.975 -12.163 -9.068 1.00 98.81 195 VAL A C 1
ATOM 1468 O O . VAL A 1 195 ? 3.412 -12.742 -9.993 1.00 98.81 195 VAL A O 1
ATOM 1471 N N . VAL A 1 196 ? 3.710 -10.895 -8.766 1.00 98.75 196 VAL A N 1
ATOM 1472 C CA . VAL A 1 196 ? 2.931 -9.993 -9.620 1.00 98.75 196 VAL A CA 1
ATOM 1473 C C . VAL A 1 196 ? 3.894 -9.074 -10.363 1.00 98.75 196 VAL A C 1
ATOM 1475 O O . VAL A 1 196 ? 4.697 -8.357 -9.764 1.00 98.75 196 VAL A O 1
ATOM 1478 N N . TRP A 1 197 ? 3.814 -9.117 -11.687 1.00 98.50 197 TRP A N 1
ATOM 1479 C CA . TRP A 1 197 ? 4.686 -8.413 -12.611 1.00 98.50 197 TRP A CA 1
ATOM 1480 C C . TRP A 1 197 ? 3.860 -7.415 -13.420 1.00 98.50 197 TRP A C 1
ATOM 1482 O O . TRP A 1 197 ? 3.078 -7.802 -14.291 1.00 98.50 197 TRP A O 1
ATOM 1492 N N . TRP A 1 198 ? 3.996 -6.125 -13.125 1.00 96.88 198 TRP A N 1
ATOM 1493 C CA . TRP A 1 198 ? 3.266 -5.069 -13.825 1.00 96.88 198 TRP A CA 1
ATOM 1494 C C . TRP A 1 198 ? 4.170 -4.324 -14.796 1.00 96.88 198 TRP A C 1
ATOM 1496 O O . TRP A 1 198 ? 5.102 -3.640 -14.386 1.00 96.88 198 TRP A O 1
ATOM 1506 N N . TYR A 1 199 ? 3.889 -4.498 -16.089 1.00 95.38 199 TYR A N 1
ATOM 1507 C CA . TYR A 1 199 ? 4.494 -3.802 -17.226 1.00 95.38 199 TYR A CA 1
ATOM 1508 C C . TYR A 1 199 ? 6.029 -3.649 -17.167 1.00 95.38 199 TYR A C 1
ATOM 1510 O O . TYR A 1 199 ? 6.600 -2.638 -17.573 1.00 95.38 199 TYR A O 1
ATOM 1518 N N . GLY A 1 200 ? 6.719 -4.662 -16.640 1.00 96.69 200 GLY A N 1
ATOM 1519 C CA . GLY A 1 200 ? 8.174 -4.658 -16.516 1.00 96.69 200 GLY A CA 1
ATOM 1520 C C . GLY A 1 200 ? 8.908 -5.045 -17.798 1.00 96.69 200 GLY A C 1
ATOM 1521 O O . GLY A 1 200 ? 8.336 -5.169 -18.883 1.00 96.69 200 GLY A O 1
ATOM 1522 N N . LEU A 1 201 ? 10.197 -5.351 -17.644 1.00 97.44 201 LEU A N 1
ATOM 1523 C CA . LEU A 1 201 ? 10.999 -6.017 -18.672 1.00 97.44 201 LEU A CA 1
ATOM 1524 C C . LEU A 1 201 ? 11.264 -7.466 -18.263 1.00 97.44 201 LEU A C 1
ATOM 1526 O O . LEU A 1 201 ? 11.743 -7.734 -17.163 1.00 97.44 201 LEU A O 1
ATOM 1530 N N . ALA A 1 202 ? 10.928 -8.405 -19.143 1.00 97.62 202 ALA A N 1
ATOM 1531 C CA . ALA A 1 202 ? 11.079 -9.840 -18.911 1.00 97.62 202 ALA A CA 1
ATOM 1532 C C . ALA A 1 202 ? 12.314 -10.416 -19.619 1.00 97.62 202 ALA A C 1
ATOM 1534 O O . ALA A 1 202 ? 12.900 -11.389 -19.145 1.00 97.62 202 ALA A O 1
ATOM 1535 N N . ASP A 1 203 ? 12.719 -9.798 -20.728 1.00 97.44 203 ASP A N 1
ATOM 1536 C CA . ASP A 1 203 ? 13.884 -10.138 -21.538 1.00 97.44 203 ASP A CA 1
ATOM 1537 C C . ASP A 1 203 ? 14.681 -8.859 -21.849 1.00 97.44 203 ASP A C 1
ATOM 1539 O O . ASP A 1 203 ? 14.467 -8.181 -22.860 1.00 97.44 203 ASP A O 1
ATOM 1543 N N . LEU A 1 204 ? 15.616 -8.520 -20.952 1.00 95.94 204 LEU A N 1
ATOM 1544 C CA . LEU A 1 204 ? 16.542 -7.396 -21.120 1.00 95.94 204 LEU A CA 1
ATOM 1545 C C . LEU A 1 204 ? 17.483 -7.599 -22.314 1.00 95.94 204 LEU A C 1
ATOM 1547 O O . LEU A 1 204 ? 18.002 -6.619 -22.848 1.00 95.94 204 LEU A O 1
ATOM 1551 N N . ALA A 1 205 ? 17.719 -8.840 -22.759 1.00 94.38 205 ALA A N 1
ATOM 1552 C CA . ALA A 1 205 ? 18.598 -9.100 -23.899 1.00 94.38 205 ALA A CA 1
ATOM 1553 C C . ALA A 1 205 ? 18.003 -8.584 -25.225 1.00 94.38 205 ALA A C 1
ATOM 1555 O O . ALA A 1 205 ? 18.746 -8.347 -26.186 1.00 94.38 205 ALA A O 1
ATOM 1556 N N . ARG A 1 206 ? 16.682 -8.348 -25.273 1.00 93.25 206 ARG A N 1
ATOM 1557 C CA . ARG A 1 206 ? 15.999 -7.675 -26.394 1.00 93.25 206 ARG A CA 1
ATOM 1558 C C . ARG A 1 206 ? 16.180 -6.153 -26.375 1.00 93.25 206 ARG A C 1
ATOM 1560 O O . ARG A 1 206 ? 16.127 -5.531 -27.433 1.00 93.25 206 ARG A O 1
ATOM 1567 N N . GLU A 1 207 ? 16.511 -5.566 -25.226 1.00 93.25 207 GLU A N 1
ATOM 1568 C CA . GLU A 1 207 ? 16.583 -4.115 -25.012 1.00 93.25 207 GLU A CA 1
ATOM 1569 C C . GLU A 1 207 ? 18.027 -3.589 -25.050 1.00 93.25 207 GLU A C 1
ATOM 1571 O O . GLU A 1 207 ? 18.577 -3.087 -24.069 1.00 93.25 207 GLU A O 1
ATOM 1576 N N . ARG A 1 208 ? 18.682 -3.694 -26.214 1.00 90.75 208 ARG A N 1
ATOM 1577 C CA . ARG A 1 208 ? 20.124 -3.390 -26.366 1.00 90.75 208 ARG A CA 1
ATOM 1578 C C . ARG A 1 208 ? 20.523 -1.972 -25.947 1.00 90.75 208 ARG A C 1
ATOM 1580 O O . ARG A 1 208 ? 21.608 -1.787 -25.398 1.00 90.75 208 ARG A O 1
ATOM 1587 N N . GLN A 1 209 ? 19.685 -0.976 -26.236 1.00 90.94 209 GLN A N 1
ATOM 1588 C CA . GLN A 1 209 ? 19.962 0.416 -25.864 1.00 90.94 209 GLN A CA 1
ATOM 1589 C C . GLN A 1 209 ? 19.860 0.617 -24.351 1.00 90.94 209 GLN A C 1
ATOM 1591 O O . GLN A 1 209 ? 20.731 1.250 -23.760 1.00 90.94 209 GLN A O 1
ATOM 1596 N N . LEU A 1 210 ? 18.861 0.005 -23.714 1.00 92.19 210 LEU A N 1
ATOM 1597 C CA . LEU A 1 210 ? 18.731 0.029 -22.264 1.00 92.19 210 LEU A CA 1
ATOM 1598 C C . LEU A 1 210 ? 19.885 -0.716 -21.586 1.00 92.19 210 LEU A C 1
ATOM 1600 O O . LEU A 1 210 ? 20.484 -0.184 -20.660 1.00 92.19 210 LEU A O 1
ATOM 1604 N N . ALA A 1 211 ? 20.267 -1.897 -22.079 1.00 92.88 211 ALA A N 1
ATOM 1605 C CA . ALA A 1 211 ? 21.427 -2.631 -21.567 1.00 92.88 211 ALA A CA 1
ATOM 1606 C C . ALA A 1 211 ? 22.725 -1.807 -21.674 1.00 92.88 211 ALA A C 1
ATOM 1608 O O . ALA A 1 211 ? 23.606 -1.904 -20.820 1.00 92.88 211 ALA A O 1
ATOM 1609 N N . ALA A 1 212 ? 22.848 -0.961 -22.702 1.00 94.12 212 ALA A N 1
ATOM 1610 C CA . ALA A 1 212 ? 23.959 -0.028 -22.823 1.00 94.12 212 ALA A CA 1
ATOM 1611 C C . ALA A 1 212 ? 23.933 1.094 -21.782 1.00 94.12 212 ALA A C 1
ATOM 1613 O O . ALA A 1 212 ? 24.996 1.485 -21.313 1.00 94.12 212 ALA A O 1
ATOM 1614 N N . 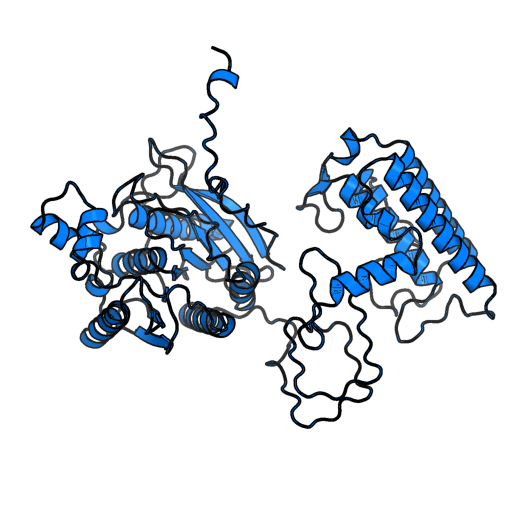TRP A 1 213 ? 22.753 1.583 -21.407 1.00 94.00 213 TRP A N 1
ATOM 1615 C CA . TRP A 1 213 ? 22.600 2.558 -20.328 1.00 94.00 213 TRP A CA 1
ATOM 1616 C C . TRP A 1 213 ? 22.808 1.934 -18.939 1.00 94.00 213 TRP A C 1
ATOM 1618 O O . TRP A 1 213 ? 23.441 2.545 -18.082 1.00 94.00 213 TRP A O 1
ATOM 1628 N N . LEU A 1 214 ? 22.349 0.696 -18.729 1.00 94.00 214 LEU A N 1
ATOM 1629 C CA . LEU A 1 214 ? 22.541 -0.037 -17.476 1.00 94.00 214 LEU A CA 1
ATOM 1630 C C . LEU A 1 214 ? 24.023 -0.316 -17.194 1.00 94.00 214 LEU A C 1
ATOM 1632 O O . LEU A 1 214 ? 24.444 -0.236 -16.044 1.00 94.00 214 LEU A O 1
ATOM 1636 N N . TRP A 1 215 ? 24.821 -0.591 -18.232 1.00 96.12 215 TRP A N 1
ATOM 1637 C CA . TRP A 1 215 ? 26.245 -0.923 -18.110 1.00 96.12 215 TRP A CA 1
ATOM 1638 C C . TRP A 1 215 ? 27.109 -0.217 -19.173 1.00 96.12 215 TRP A C 1
ATOM 1640 O O . TRP A 1 215 ? 27.657 -0.876 -20.061 1.00 96.12 215 TRP A O 1
ATOM 1650 N N . PRO A 1 216 ? 27.279 1.114 -19.103 1.00 94.69 216 PRO A N 1
ATOM 1651 C CA . PRO A 1 216 ? 27.927 1.891 -20.167 1.00 94.69 216 PRO A CA 1
ATOM 1652 C C . PRO A 1 216 ? 29.402 1.531 -20.378 1.00 94.69 216 PRO A C 1
ATOM 1654 O O . PRO A 1 216 ? 29.913 1.651 -21.488 1.00 94.69 216 PRO A O 1
ATOM 1657 N N . GLU A 1 217 ? 30.068 1.053 -19.326 1.00 93.75 217 GLU A N 1
ATOM 1658 C CA . GLU A 1 217 ? 31.493 0.699 -19.319 1.00 93.75 217 GLU A CA 1
ATOM 1659 C C . GLU A 1 217 ? 31.761 -0.778 -19.648 1.00 93.75 217 GLU A C 1
ATOM 1661 O O . GLU A 1 217 ? 32.911 -1.211 -19.664 1.00 93.75 217 GLU A O 1
ATOM 1666 N N . VAL A 1 218 ? 30.717 -1.577 -19.891 1.00 95.44 218 VAL A N 1
ATOM 1667 C CA . VAL A 1 218 ? 30.859 -3.010 -20.169 1.00 95.44 218 VAL A CA 1
ATOM 1668 C C . VAL A 1 218 ? 30.833 -3.255 -21.678 1.00 95.44 218 VAL A C 1
ATOM 1670 O O . VAL A 1 218 ? 30.006 -2.716 -22.413 1.00 95.44 218 VAL A O 1
ATOM 1673 N N . GLU A 1 219 ? 31.726 -4.111 -22.168 1.00 96.12 219 GLU A N 1
ATOM 1674 C CA . GLU A 1 219 ? 31.770 -4.486 -23.585 1.00 96.12 219 GLU A CA 1
ATOM 1675 C C . GLU A 1 219 ? 30.476 -5.170 -24.054 1.00 96.12 219 GLU A C 1
ATOM 1677 O O . GLU A 1 219 ? 29.743 -5.761 -23.263 1.00 96.12 219 GLU A O 1
ATOM 1682 N N . ALA A 1 220 ? 30.164 -5.078 -25.349 1.00 93.12 220 ALA A N 1
ATOM 1683 C CA . ALA A 1 220 ? 28.855 -5.474 -25.887 1.00 93.12 220 ALA A CA 1
ATOM 1684 C C . ALA A 1 220 ? 28.471 -6.941 -25.602 1.00 93.12 220 ALA A C 1
ATOM 1686 O O . ALA A 1 220 ? 27.341 -7.204 -25.189 1.00 93.12 220 ALA A O 1
ATOM 1687 N N . ASP A 1 221 ? 29.402 -7.883 -25.768 1.00 94.12 221 ASP A N 1
ATOM 1688 C CA . ASP A 1 221 ? 29.138 -9.310 -25.527 1.00 94.12 221 ASP A CA 1
ATOM 1689 C C . ASP A 1 221 ? 28.937 -9.605 -24.034 1.00 94.12 221 ASP A C 1
ATOM 1691 O O . ASP A 1 221 ? 28.029 -10.344 -23.652 1.00 94.12 221 ASP A O 1
ATOM 1695 N N . ALA A 1 222 ? 29.730 -8.962 -23.172 1.00 95.75 222 ALA A N 1
ATOM 1696 C CA . ALA A 1 222 ? 29.564 -9.063 -21.726 1.00 95.75 222 ALA A CA 1
ATOM 1697 C C . ALA A 1 222 ? 28.241 -8.424 -21.270 1.00 95.75 222 ALA A C 1
ATOM 1699 O O . ALA A 1 222 ? 27.551 -8.994 -20.432 1.00 95.75 222 ALA A O 1
ATOM 1700 N N . ARG A 1 223 ? 27.826 -7.298 -21.870 1.00 96.12 223 ARG A N 1
ATOM 1701 C CA . ARG A 1 223 ? 26.501 -6.696 -21.645 1.00 96.12 223 ARG A CA 1
ATOM 1702 C C . ARG A 1 223 ? 25.365 -7.626 -22.035 1.00 96.12 223 ARG A C 1
ATOM 1704 O O . ARG A 1 223 ? 24.391 -7.711 -21.298 1.00 96.12 223 ARG A O 1
ATOM 1711 N N . ALA A 1 224 ? 25.473 -8.308 -23.174 1.00 95.25 224 ALA A N 1
ATOM 1712 C CA . ALA A 1 224 ? 24.455 -9.260 -23.608 1.00 95.25 224 ALA A CA 1
ATOM 1713 C C . ALA A 1 224 ? 24.312 -10.415 -22.606 1.00 95.25 224 ALA A C 1
ATOM 1715 O O . ALA A 1 224 ? 23.196 -10.814 -22.278 1.00 95.25 224 ALA A O 1
ATOM 1716 N N . GLU A 1 225 ? 25.431 -10.900 -22.064 1.00 95.62 225 GLU A N 1
ATOM 1717 C CA . GLU A 1 225 ? 25.423 -11.924 -21.022 1.00 95.62 225 GLU A CA 1
ATOM 1718 C C . GLU A 1 225 ? 24.833 -11.411 -19.699 1.00 95.62 225 GLU A C 1
ATOM 1720 O O . GLU A 1 225 ? 24.009 -12.097 -19.097 1.00 95.62 225 GLU A O 1
ATOM 1725 N N . LEU A 1 226 ? 25.175 -10.191 -19.266 1.00 96.88 226 LEU A N 1
ATOM 1726 C CA . LEU A 1 226 ? 24.563 -9.560 -18.088 1.00 96.88 226 LEU A CA 1
ATOM 1727 C C . LEU A 1 226 ? 23.050 -9.385 -18.266 1.00 96.88 226 LEU A C 1
ATOM 1729 O O . LEU A 1 226 ? 22.283 -9.748 -17.377 1.00 96.88 226 LEU A O 1
ATOM 1733 N N . ALA A 1 227 ? 22.614 -8.892 -19.428 1.00 97.44 227 ALA A N 1
ATOM 1734 C CA . ALA A 1 227 ? 21.204 -8.723 -19.756 1.00 97.44 227 ALA A CA 1
ATOM 1735 C C . ALA A 1 227 ? 20.460 -10.063 -19.715 1.00 97.44 227 ALA A C 1
ATOM 1737 O O . ALA A 1 227 ? 19.399 -10.159 -19.104 1.00 97.44 227 ALA A O 1
ATOM 1738 N N . ARG A 1 228 ? 21.042 -11.129 -20.277 1.00 97.00 228 ARG A N 1
ATOM 1739 C CA . ARG A 1 228 ? 20.482 -12.485 -20.215 1.00 97.00 228 ARG A CA 1
ATOM 1740 C C . ARG A 1 228 ? 20.386 -12.996 -18.774 1.00 97.00 228 ARG A C 1
ATOM 1742 O O . ARG A 1 228 ? 19.331 -13.478 -18.370 1.00 97.00 228 ARG A O 1
ATOM 1749 N N . ARG A 1 229 ? 21.453 -12.857 -17.981 1.00 96.38 229 ARG A N 1
ATOM 1750 C CA . ARG A 1 229 ? 21.483 -13.240 -16.554 1.00 96.38 229 ARG A CA 1
ATOM 1751 C C . ARG A 1 229 ? 20.569 -12.386 -15.675 1.00 96.38 229 ARG A C 1
ATOM 1753 O O . ARG A 1 229 ? 20.319 -12.740 -14.539 1.00 96.38 229 ARG A O 1
ATOM 1760 N N . LEU A 1 230 ? 20.067 -11.261 -16.163 1.00 97.50 230 LEU A N 1
ATOM 1761 C CA . LEU A 1 230 ? 19.116 -10.429 -15.429 1.00 97.50 230 LEU A CA 1
ATOM 1762 C C . LEU A 1 230 ? 17.769 -10.360 -16.134 1.00 97.50 230 LEU A C 1
ATOM 1764 O O . LEU A 1 230 ? 16.978 -9.475 -15.855 1.00 97.50 230 LEU A O 1
ATOM 1768 N N . SER A 1 231 ? 17.481 -11.293 -17.035 1.00 98.25 231 SER A N 1
ATOM 1769 C CA . SER A 1 231 ? 16.168 -11.423 -17.655 1.00 98.25 231 SER A CA 1
ATOM 1770 C C . SER A 1 231 ? 15.330 -12.438 -16.875 1.00 98.25 231 SER A C 1
ATOM 1772 O O . SER A 1 231 ? 15.748 -13.595 -16.795 1.00 98.25 231 SER A O 1
ATOM 1774 N N . PRO A 1 232 ? 14.156 -12.067 -16.325 1.00 98.00 232 PRO A N 1
ATOM 1775 C CA . PRO A 1 232 ? 13.241 -13.008 -15.676 1.00 98.00 232 PRO A CA 1
ATOM 1776 C C . PRO A 1 232 ? 12.990 -14.306 -16.456 1.00 98.00 232 PRO A C 1
ATOM 1778 O O . PRO A 1 232 ? 12.965 -15.381 -15.856 1.00 98.00 232 PRO A O 1
ATOM 1781 N N . VAL A 1 233 ? 12.885 -14.236 -17.792 1.00 98.19 233 VAL A N 1
ATOM 1782 C CA . VAL A 1 233 ? 12.656 -15.423 -18.642 1.00 98.19 233 VAL A CA 1
ATOM 1783 C C . VAL A 1 233 ? 13.731 -16.505 -18.496 1.00 98.19 233 VAL A C 1
ATOM 1785 O O . VAL A 1 233 ? 13.446 -17.677 -18.724 1.00 98.19 233 VAL A O 1
ATOM 1788 N N . THR A 1 234 ? 14.946 -16.143 -18.074 1.00 97.38 234 THR A N 1
ATOM 1789 C CA . THR A 1 234 ? 16.070 -17.072 -17.872 1.00 97.38 234 THR A CA 1
ATOM 1790 C C . THR A 1 234 ? 15.834 -18.049 -16.718 1.00 97.38 234 THR A C 1
ATOM 1792 O O . THR A 1 234 ? 16.442 -19.117 -16.692 1.00 97.38 234 THR A O 1
ATOM 1795 N N . TYR A 1 235 ? 14.960 -17.705 -15.770 1.00 97.25 235 TYR A N 1
ATOM 1796 C CA . TYR A 1 235 ? 14.777 -18.440 -14.513 1.00 97.25 235 TYR A CA 1
ATOM 1797 C C . TYR A 1 235 ? 13.463 -19.227 -14.436 1.00 97.25 235 TYR A C 1
ATOM 1799 O O . TYR A 1 235 ? 13.186 -19.888 -13.430 1.00 97.25 235 TYR A O 1
ATOM 1807 N N . LEU A 1 236 ? 12.640 -19.174 -15.484 1.00 97.56 236 LEU A N 1
ATOM 1808 C CA . LEU A 1 236 ? 11.389 -19.921 -15.539 1.00 97.56 236 LEU A CA 1
ATOM 1809 C C . LEU A 1 236 ? 11.647 -21.428 -15.641 1.00 97.56 236 LEU A C 1
ATOM 1811 O O . LEU A 1 236 ? 12.439 -21.896 -16.458 1.00 97.56 236 LEU A O 1
ATOM 1815 N N . ARG A 1 237 ? 10.934 -22.197 -14.818 1.00 97.00 237 ARG A N 1
ATOM 1816 C CA . ARG A 1 237 ? 10.855 -23.662 -14.880 1.00 97.00 237 ARG A CA 1
ATOM 1817 C C . ARG A 1 237 ? 9.441 -24.097 -14.499 1.00 97.00 237 ARG A C 1
ATOM 1819 O O . ARG A 1 237 ? 8.672 -23.309 -13.952 1.00 97.00 237 ARG A O 1
ATOM 1826 N N . SER A 1 238 ? 9.121 -25.370 -14.706 1.00 97.06 238 SER A N 1
ATOM 1827 C CA . SER A 1 238 ? 7.812 -25.948 -14.362 1.00 97.06 238 SER A CA 1
ATOM 1828 C C . SER A 1 238 ? 7.394 -25.748 -12.898 1.00 97.06 238 SER A C 1
ATOM 1830 O O . SER A 1 238 ? 6.209 -25.699 -12.592 1.00 97.06 238 SER A O 1
ATOM 1832 N N . ASP A 1 239 ? 8.364 -25.648 -11.991 1.00 95.44 239 ASP A N 1
ATOM 1833 C CA . ASP A 1 239 ? 8.200 -25.461 -10.547 1.00 95.44 239 ASP A CA 1
ATOM 1834 C C . ASP A 1 239 ? 8.570 -24.032 -10.092 1.00 95.44 239 ASP A C 1
ATOM 1836 O O . ASP A 1 239 ? 8.862 -23.799 -8.920 1.00 95.44 239 ASP A O 1
ATOM 1840 N N . SER A 1 240 ? 8.593 -23.051 -11.004 1.00 97.31 240 SER A N 1
ATOM 1841 C CA . SER A 1 240 ? 8.654 -21.630 -10.634 1.00 97.31 240 SER A CA 1
ATOM 1842 C C . SER A 1 240 ? 7.426 -21.204 -9.815 1.00 97.31 240 SER A C 1
ATOM 1844 O O . SER A 1 240 ? 6.338 -21.760 -10.010 1.00 97.31 240 SER A O 1
ATOM 1846 N N . PRO A 1 241 ? 7.563 -20.188 -8.936 1.00 97.88 241 PRO A N 1
ATOM 1847 C CA . PRO A 1 241 ? 6.403 -19.564 -8.315 1.00 97.88 241 PRO A CA 1
ATOM 1848 C C . PRO A 1 241 ? 5.449 -19.042 -9.402 1.00 97.88 241 PRO A C 1
ATOM 1850 O O . PRO A 1 241 ? 5.919 -18.579 -10.445 1.00 97.88 241 PRO A O 1
ATOM 1853 N N . PRO A 1 242 ? 4.126 -19.112 -9.191 1.00 98.44 242 PRO A N 1
ATOM 1854 C CA . PRO A 1 242 ? 3.147 -18.581 -10.127 1.00 98.44 242 PRO A CA 1
ATOM 1855 C C . PRO A 1 242 ? 3.352 -17.097 -10.367 1.00 98.44 242 PRO A C 1
ATOM 1857 O O . PRO A 1 242 ? 3.671 -16.347 -9.439 1.00 98.44 242 PRO A O 1
ATOM 1860 N N . LEU A 1 243 ? 3.104 -16.682 -11.606 1.00 98.19 243 LEU A N 1
ATOM 1861 C CA . LEU A 1 243 ? 3.197 -15.294 -12.022 1.00 98.19 243 LEU A CA 1
ATOM 1862 C C . LEU A 1 243 ? 1.848 -14.769 -12.497 1.00 98.19 243 LEU A C 1
ATOM 1864 O O . LEU A 1 243 ? 1.151 -15.448 -13.248 1.00 98.19 243 LEU A O 1
ATOM 1868 N N . LEU A 1 244 ? 1.530 -13.535 -12.121 1.00 98.69 244 LEU A N 1
ATOM 1869 C CA . LEU A 1 244 ? 0.527 -12.714 -12.790 1.00 98.69 244 LEU A CA 1
ATOM 1870 C C . LEU A 1 244 ? 1.256 -11.588 -13.521 1.00 98.69 244 LEU A C 1
ATOM 1872 O O . LEU A 1 244 ? 1.854 -10.724 -12.886 1.00 98.69 244 LEU A O 1
ATOM 1876 N N . ALA A 1 245 ? 1.206 -11.598 -14.848 1.00 98.31 245 ALA A N 1
ATOM 1877 C CA . ALA A 1 245 ? 1.778 -10.573 -15.707 1.00 98.31 245 ALA A CA 1
ATOM 1878 C C . ALA A 1 245 ? 0.669 -9.660 -16.237 1.00 98.31 245 ALA A C 1
ATOM 1880 O O . ALA A 1 245 ? -0.282 -10.139 -16.853 1.00 98.31 245 ALA A O 1
ATOM 1881 N N . MET A 1 246 ? 0.787 -8.347 -16.031 1.00 96.81 246 MET A N 1
ATOM 1882 C CA . MET A 1 246 ? -0.187 -7.369 -16.530 1.00 96.81 246 MET A CA 1
ATOM 1883 C C . MET A 1 246 ? 0.519 -6.268 -17.316 1.00 96.81 246 MET A C 1
ATOM 1885 O O . MET A 1 246 ? 1.517 -5.730 -16.849 1.00 96.81 246 MET A O 1
ATOM 1889 N N . MET A 1 247 ? 0.030 -5.943 -18.511 1.00 95.06 247 MET A N 1
ATOM 1890 C CA . MET A 1 247 ? 0.675 -4.987 -19.420 1.00 95.06 247 MET A CA 1
ATOM 1891 C C . MET A 1 247 ? -0.365 -4.300 -20.308 1.00 95.06 247 MET A C 1
ATOM 1893 O O . MET A 1 247 ? -1.324 -4.938 -20.737 1.00 95.06 247 MET A O 1
ATOM 1897 N N . GLY A 1 248 ? -0.180 -3.015 -20.603 1.00 92.94 248 GLY A N 1
ATOM 1898 C CA . GLY A 1 248 ? -0.968 -2.312 -21.615 1.00 92.94 248 GLY A CA 1
ATOM 1899 C C . GLY A 1 248 ? -0.418 -2.549 -23.026 1.00 92.94 248 GLY A C 1
ATOM 1900 O O . GLY A 1 248 ? 0.796 -2.565 -23.217 1.00 92.94 248 GLY A O 1
ATOM 1901 N N . ASP A 1 249 ? -1.273 -2.742 -24.034 1.00 93.69 249 ASP A N 1
ATOM 1902 C CA . ASP A 1 249 ? -0.799 -2.949 -25.418 1.00 93.69 249 ASP A CA 1
ATOM 1903 C C . ASP A 1 249 ? -0.354 -1.657 -26.132 1.00 93.69 249 ASP A C 1
ATOM 1905 O O . ASP A 1 249 ? 0.294 -1.726 -27.180 1.00 93.69 249 ASP A O 1
ATOM 1909 N N . ALA A 1 250 ? -0.648 -0.494 -25.542 1.00 92.19 250 ALA A N 1
ATOM 1910 C CA . ALA A 1 250 ? -0.238 0.826 -26.009 1.00 92.19 250 ALA A CA 1
ATOM 1911 C C . ALA A 1 250 ? 0.903 1.423 -25.160 1.00 92.19 250 ALA A C 1
ATOM 1913 O O . ALA A 1 250 ? 1.156 2.628 -25.219 1.00 92.19 250 ALA A O 1
ATOM 1914 N N . ASP A 1 251 ? 1.595 0.602 -24.362 1.00 92.00 251 ASP A N 1
ATOM 1915 C CA . ASP A 1 251 ? 2.754 1.024 -23.576 1.00 92.00 251 ASP A CA 1
ATOM 1916 C C . ASP A 1 251 ? 3.920 1.446 -24.491 1.00 92.00 251 ASP A C 1
ATOM 1918 O O . ASP A 1 251 ? 4.447 0.668 -25.291 1.00 92.00 251 ASP A O 1
ATOM 1922 N N . THR A 1 252 ? 4.310 2.720 -24.392 1.00 89.94 252 THR A N 1
ATOM 1923 C CA . THR A 1 252 ? 5.395 3.320 -25.181 1.00 89.94 252 THR A CA 1
ATOM 1924 C C . THR A 1 252 ? 6.748 3.308 -24.468 1.00 89.94 252 THR A C 1
ATOM 1926 O O . THR A 1 252 ? 7.728 3.789 -25.035 1.00 89.94 252 THR A O 1
ATOM 1929 N N . VAL A 1 253 ? 6.803 2.828 -23.224 1.00 89.12 253 VAL A N 1
ATOM 1930 C CA . VAL A 1 253 ? 8.017 2.742 -22.400 1.00 89.12 253 VAL A CA 1
ATOM 1931 C C . VAL A 1 253 ? 8.556 1.316 -22.421 1.00 89.12 253 VAL A C 1
ATOM 1933 O O . VAL A 1 253 ? 9.707 1.103 -22.797 1.00 89.12 253 VAL A O 1
ATOM 1936 N N . ALA A 1 254 ? 7.722 0.341 -22.059 1.00 90.25 254 ALA A N 1
ATOM 1937 C CA . ALA A 1 254 ? 8.045 -1.079 -22.114 1.00 90.25 254 ALA A CA 1
ATOM 1938 C C . ALA A 1 254 ? 7.209 -1.740 -23.222 1.00 90.25 254 ALA A C 1
ATOM 1940 O O . ALA A 1 254 ? 5.984 -1.777 -23.121 1.00 90.25 254 ALA A O 1
ATOM 1941 N N . PRO A 1 255 ? 7.823 -2.286 -24.287 1.00 92.94 255 PRO A N 1
ATOM 1942 C CA . PRO A 1 255 ? 7.058 -2.894 -25.369 1.00 92.94 255 PRO A CA 1
ATOM 1943 C C . PRO A 1 255 ? 6.221 -4.086 -24.882 1.00 92.94 255 PRO A C 1
ATOM 1945 O O . PRO A 1 255 ? 6.740 -4.966 -24.190 1.00 92.94 255 PRO A O 1
ATOM 1948 N N . VAL A 1 256 ? 4.968 -4.206 -25.342 1.00 95.81 256 VAL A N 1
ATOM 1949 C CA . VAL A 1 256 ? 4.070 -5.338 -25.009 1.00 95.81 256 VAL A CA 1
ATOM 1950 C C . VAL A 1 256 ? 4.687 -6.715 -25.312 1.00 95.81 256 VAL A C 1
ATOM 1952 O O . VAL A 1 256 ? 4.369 -7.719 -24.672 1.00 95.81 256 VAL A O 1
ATOM 1955 N N . THR A 1 257 ? 5.655 -6.770 -26.234 1.00 96.50 257 THR A N 1
ATOM 1956 C CA . THR A 1 257 ? 6.441 -7.974 -26.538 1.00 96.50 257 THR A CA 1
ATOM 1957 C C . THR A 1 257 ? 7.188 -8.542 -25.332 1.00 96.50 257 THR A C 1
ATOM 1959 O O . THR A 1 257 ? 7.512 -9.725 -25.343 1.00 96.50 257 THR A O 1
ATOM 1962 N N . GLN A 1 258 ? 7.458 -7.743 -24.296 1.00 97.62 258 GLN A N 1
ATOM 1963 C CA . GLN A 1 258 ? 8.053 -8.201 -23.038 1.00 97.62 258 GLN A CA 1
ATOM 1964 C C . GLN A 1 258 ? 7.091 -9.113 -22.265 1.00 97.62 258 GLN A C 1
ATOM 1966 O O . GLN A 1 258 ? 7.486 -10.183 -21.805 1.00 97.62 258 GLN A O 1
ATOM 1971 N N . ALA A 1 259 ? 5.809 -8.748 -22.201 1.00 97.38 259 ALA A N 1
ATOM 1972 C CA . ALA A 1 259 ? 4.788 -9.563 -21.550 1.00 97.38 259 ALA A CA 1
ATOM 1973 C C . ALA A 1 259 ? 4.526 -10.868 -22.327 1.00 97.38 259 ALA A C 1
ATOM 1975 O O . ALA A 1 259 ? 4.427 -11.941 -21.732 1.00 97.38 259 ALA A O 1
ATOM 1976 N N . HIS A 1 260 ? 4.513 -10.798 -23.664 1.00 97.38 260 HIS A N 1
ATOM 1977 C CA . HIS A 1 260 ? 4.439 -11.992 -24.513 1.00 97.38 260 HIS A CA 1
ATOM 1978 C C . HIS A 1 260 ? 5.657 -12.905 -24.342 1.00 97.38 260 HIS A C 1
ATOM 1980 O O . HIS A 1 260 ? 5.483 -14.107 -24.176 1.00 97.38 260 HIS A O 1
ATOM 1986 N N . ALA A 1 261 ? 6.874 -12.350 -24.294 1.00 97.50 261 ALA A N 1
ATOM 1987 C CA . ALA A 1 261 ? 8.089 -13.130 -24.062 1.00 97.50 261 ALA A CA 1
ATOM 1988 C C . ALA A 1 261 ? 8.034 -13.909 -22.742 1.00 97.50 261 ALA A C 1
ATOM 1990 O O . ALA A 1 261 ? 8.445 -15.067 -22.692 1.00 97.50 261 ALA A O 1
ATOM 1991 N N . LEU A 1 262 ? 7.515 -13.277 -21.683 1.00 98.19 262 LEU A N 1
ATOM 1992 C CA . LEU A 1 262 ? 7.354 -13.910 -20.378 1.00 98.19 262 LEU A CA 1
ATOM 1993 C C . LEU A 1 262 ? 6.360 -15.075 -20.430 1.00 98.19 262 LEU A C 1
ATOM 1995 O O . LEU A 1 262 ? 6.659 -16.154 -19.922 1.00 98.19 262 LEU A O 1
ATOM 1999 N N . ALA A 1 263 ? 5.201 -14.869 -21.057 1.00 98.00 263 ALA A N 1
ATOM 2000 C CA . ALA A 1 263 ? 4.174 -15.898 -21.191 1.00 98.00 263 ALA A CA 1
ATOM 2001 C C . ALA A 1 263 ? 4.632 -17.071 -22.073 1.00 98.00 263 ALA A C 1
ATOM 2003 O O . ALA A 1 263 ? 4.471 -18.222 -21.678 1.00 98.00 263 ALA A O 1
ATOM 2004 N N . GLU A 1 264 ? 5.267 -16.793 -23.215 1.00 98.19 264 GLU A N 1
ATOM 2005 C CA . GLU A 1 264 ? 5.823 -17.815 -24.114 1.00 98.19 264 GLU A CA 1
ATOM 2006 C C . GLU A 1 264 ? 6.912 -18.645 -23.421 1.00 98.19 264 GLU A C 1
ATOM 2008 O O . GLU A 1 264 ? 6.922 -19.873 -23.517 1.00 98.19 264 GLU A O 1
ATOM 2013 N N . ALA A 1 265 ? 7.821 -17.992 -22.687 1.00 98.25 265 ALA A N 1
ATOM 2014 C CA . ALA A 1 265 ? 8.855 -18.685 -21.925 1.00 98.25 265 ALA A CA 1
ATOM 2015 C C . ALA A 1 265 ? 8.255 -19.552 -20.808 1.00 98.25 265 ALA A C 1
ATOM 2017 O O . ALA A 1 265 ? 8.731 -20.663 -20.575 1.00 98.25 265 ALA A O 1
ATOM 2018 N N . ALA A 1 266 ? 7.197 -19.074 -20.143 1.00 98.38 266 ALA A N 1
ATOM 2019 C CA . ALA A 1 266 ? 6.500 -19.824 -19.104 1.00 98.38 266 ALA A CA 1
ATOM 2020 C C . ALA A 1 266 ? 5.782 -21.050 -19.683 1.00 98.38 266 ALA A C 1
ATOM 2022 O O . ALA A 1 266 ? 5.939 -22.152 -19.158 1.00 98.38 266 ALA A O 1
ATOM 2023 N N . GLU A 1 267 ? 5.065 -20.887 -20.796 1.00 98.38 267 GLU A N 1
ATOM 2024 C CA . GLU A 1 267 ? 4.393 -21.979 -21.504 1.00 98.38 267 GLU A CA 1
ATOM 2025 C C . GLU A 1 267 ? 5.391 -23.054 -21.953 1.00 98.38 267 GLU A C 1
ATOM 2027 O O . GLU A 1 267 ? 5.166 -24.243 -21.720 1.00 98.38 267 GLU A O 1
ATOM 2032 N N . ALA A 1 268 ? 6.536 -22.647 -22.513 1.00 98.38 268 ALA A N 1
ATOM 2033 C CA . ALA A 1 268 ? 7.562 -23.560 -23.016 1.00 98.38 268 ALA A CA 1
ATOM 2034 C C . ALA A 1 268 ? 8.119 -24.520 -21.948 1.00 98.38 268 ALA A C 1
ATOM 2036 O O . ALA A 1 268 ? 8.527 -25.636 -22.276 1.00 98.38 268 ALA A O 1
ATOM 2037 N N . VAL A 1 269 ? 8.133 -24.103 -20.679 1.00 98.00 269 VAL A N 1
ATOM 2038 C CA . VAL A 1 269 ? 8.619 -24.910 -19.547 1.00 98.00 269 VAL A CA 1
ATOM 2039 C C . VAL A 1 269 ? 7.493 -25.421 -18.644 1.00 98.00 269 VAL A C 1
ATOM 2041 O O . VAL A 1 269 ? 7.771 -26.085 -17.648 1.00 98.00 269 VAL A O 1
ATOM 2044 N N . GLY A 1 270 ? 6.230 -25.118 -18.964 1.00 97.81 270 GLY A N 1
ATOM 2045 C CA . GLY A 1 270 ? 5.067 -25.475 -18.148 1.00 97.81 270 GLY A CA 1
ATOM 2046 C C . GLY A 1 270 ? 4.955 -24.716 -16.819 1.00 97.81 270 GLY A C 1
ATOM 2047 O O . GLY A 1 270 ? 4.363 -25.240 -15.877 1.00 97.81 270 GLY A O 1
ATOM 2048 N N . ALA A 1 271 ? 5.533 -23.516 -16.711 1.00 98.12 271 ALA A N 1
ATOM 2049 C CA . ALA A 1 271 ? 5.373 -22.645 -15.546 1.00 98.12 271 ALA A CA 1
ATOM 2050 C C . ALA A 1 271 ? 3.971 -22.008 -15.516 1.00 98.12 271 ALA A C 1
ATOM 2052 O O . ALA A 1 271 ? 3.384 -21.707 -16.555 1.00 98.12 271 ALA A O 1
ATOM 2053 N N . ARG A 1 272 ? 3.440 -21.742 -14.316 1.00 98.19 272 ARG A N 1
ATOM 2054 C CA . ARG A 1 272 ? 2.151 -21.048 -14.153 1.00 98.19 272 ARG A CA 1
ATOM 2055 C C . ARG A 1 272 ? 2.327 -19.539 -14.359 1.00 98.19 272 ARG A C 1
ATOM 2057 O O . ARG A 1 272 ? 2.890 -18.877 -13.494 1.00 98.19 272 ARG A O 1
ATOM 2064 N N . CYS A 1 273 ? 1.825 -19.004 -15.471 1.00 98.25 273 CYS A N 1
ATOM 2065 C CA . CYS A 1 273 ? 1.827 -17.570 -15.770 1.00 98.25 273 CYS A CA 1
ATOM 2066 C C . CYS A 1 273 ? 0.447 -17.131 -16.286 1.00 98.25 273 CYS A C 1
ATOM 2068 O O . CYS A 1 273 ? -0.007 -17.599 -17.329 1.00 98.25 273 CYS A O 1
ATOM 2070 N N . GLU A 1 274 ? -0.226 -16.249 -15.550 1.00 98.19 274 GLU A N 1
ATOM 2071 C CA . GLU A 1 274 ? -1.461 -15.588 -15.968 1.00 98.19 274 GLU A CA 1
ATOM 2072 C C . GLU A 1 274 ? -1.111 -14.269 -16.660 1.00 98.19 274 GLU A C 1
ATOM 2074 O O . GLU A 1 274 ? -0.609 -13.353 -16.016 1.00 98.19 274 GLU A O 1
ATOM 2079 N N . LEU A 1 275 ? -1.369 -14.159 -17.966 1.00 97.69 275 LEU A N 1
ATOM 2080 C CA . LEU A 1 275 ? -1.132 -12.931 -18.726 1.00 97.69 275 LEU A CA 1
ATOM 2081 C C . LEU A 1 275 ? -2.433 -12.142 -18.916 1.00 97.69 275 LEU A C 1
ATOM 2083 O O . LEU A 1 275 ? -3.403 -12.655 -19.476 1.00 97.69 275 LEU A O 1
ATOM 2087 N N . VAL A 1 276 ? -2.419 -10.869 -18.524 1.00 96.06 276 VAL A N 1
ATOM 2088 C CA . VAL A 1 276 ? -3.488 -9.898 -18.773 1.00 96.06 276 VAL A CA 1
ATOM 2089 C C . VAL A 1 276 ? -2.934 -8.758 -19.622 1.00 96.06 276 VAL A C 1
ATOM 2091 O O . VAL A 1 276 ? -2.096 -7.978 -19.172 1.00 96.06 276 VAL A O 1
ATOM 2094 N N . ILE A 1 277 ? -3.422 -8.652 -20.857 1.00 95.06 277 ILE A N 1
ATOM 2095 C CA . ILE A 1 277 ? -3.142 -7.512 -21.731 1.00 95.06 277 ILE A CA 1
ATOM 2096 C C . ILE A 1 277 ? -4.329 -6.556 -21.678 1.00 95.06 277 ILE A C 1
ATOM 2098 O O . ILE A 1 277 ? -5.456 -6.971 -21.952 1.00 95.06 277 ILE A O 1
ATOM 2102 N N . SER A 1 278 ? -4.072 -5.297 -21.330 1.00 89.44 278 SER A N 1
ATOM 2103 C CA . SER A 1 278 ? -5.078 -4.239 -21.299 1.00 89.44 278 SER A CA 1
ATOM 2104 C C . SER A 1 278 ? -5.087 -3.458 -22.617 1.00 89.44 278 SER A C 1
ATOM 2106 O O . SER A 1 278 ? -4.098 -2.779 -22.917 1.00 89.44 278 SER A O 1
ATOM 2108 N N . PRO A 1 279 ? -6.162 -3.546 -23.422 1.00 88.06 279 PRO A N 1
ATOM 2109 C CA . PRO A 1 279 ? -6.225 -2.865 -24.710 1.00 88.06 279 PRO A CA 1
ATOM 2110 C C . PRO A 1 279 ? -6.268 -1.342 -24.565 1.00 88.06 279 PRO A C 1
ATOM 2112 O O . PRO A 1 279 ? -7.074 -0.811 -23.809 1.00 88.06 279 PRO A O 1
ATOM 2115 N N . GLY A 1 280 ? -5.446 -0.632 -25.332 1.00 85.19 280 GLY A N 1
ATOM 2116 C CA . GLY A 1 280 ? -5.373 0.828 -25.375 1.00 85.19 280 GLY A CA 1
ATOM 2117 C C . GLY A 1 280 ? -4.643 1.477 -24.198 1.00 85.19 280 GLY A C 1
ATOM 2118 O O . GLY A 1 280 ? -4.414 2.686 -24.229 1.00 85.19 280 GLY A O 1
ATOM 2119 N N . SER A 1 281 ? -4.251 0.708 -23.181 1.00 87.31 281 SER A N 1
ATOM 2120 C CA . SER A 1 281 ? -3.607 1.243 -21.981 1.00 87.31 281 SER A CA 1
ATOM 2121 C C . SER A 1 281 ? -2.112 1.472 -22.203 1.00 87.31 281 SER A C 1
ATOM 2123 O O . SER A 1 281 ? -1.422 0.622 -22.767 1.00 87.31 281 SER A O 1
ATOM 2125 N N . GLY A 1 282 ? -1.610 2.622 -21.748 1.00 87.56 282 GLY A N 1
ATOM 2126 C CA . GLY A 1 282 ? -0.183 2.956 -21.775 1.00 87.56 282 GLY A CA 1
ATOM 2127 C C . GLY A 1 282 ? 0.583 2.459 -20.545 1.00 87.56 282 GLY A C 1
ATOM 2128 O O . GLY A 1 282 ? 0.034 1.737 -19.707 1.00 87.56 282 GLY A O 1
ATOM 2129 N N . HIS A 1 283 ? 1.837 2.911 -20.400 1.00 89.12 283 HIS A N 1
ATOM 2130 C CA . HIS A 1 283 ? 2.616 2.704 -19.172 1.00 89.12 283 HIS A CA 1
ATOM 2131 C C . HIS A 1 283 ? 1.823 3.213 -17.963 1.00 89.12 283 HIS A C 1
ATOM 2133 O O . HIS A 1 283 ? 1.034 4.154 -18.100 1.00 89.12 283 HIS A O 1
ATOM 2139 N N . VAL A 1 284 ? 1.998 2.581 -16.798 1.00 85.69 284 VAL A N 1
ATOM 2140 C CA . VAL A 1 284 ? 1.264 2.880 -15.549 1.00 85.69 284 VAL A CA 1
ATOM 2141 C C . VAL A 1 284 ? -0.275 2.822 -15.657 1.00 85.69 284 VAL A C 1
ATOM 2143 O O . VAL A 1 284 ? -0.972 3.375 -14.801 1.00 85.69 284 VAL A O 1
ATOM 2146 N N . PHE A 1 285 ? -0.794 2.168 -16.708 1.00 82.12 285 PHE A N 1
ATOM 2147 C CA . PHE A 1 285 ? -2.215 2.070 -17.073 1.00 82.12 285 PHE A CA 1
ATOM 2148 C C . PHE A 1 285 ? -2.929 3.433 -17.145 1.00 82.12 285 PHE A C 1
ATOM 2150 O O . PHE A 1 285 ? -4.074 3.585 -16.719 1.00 82.12 285 PHE A O 1
ATOM 2157 N N . HIS A 1 286 ? -2.242 4.456 -17.668 1.00 67.75 286 HIS A N 1
ATOM 2158 C CA . HIS A 1 286 ? -2.783 5.814 -17.748 1.00 67.75 286 HIS A CA 1
ATOM 2159 C C . HIS A 1 286 ? -4.145 5.862 -18.467 1.00 67.75 286 HIS A C 1
ATOM 2161 O O . HIS A 1 286 ? -4.263 5.400 -19.601 1.00 67.75 286 HIS A O 1
ATOM 2167 N N . GLY A 1 287 ? -5.149 6.471 -17.826 1.00 56.94 287 GLY A N 1
ATOM 2168 C CA . GLY A 1 287 ? -6.493 6.658 -18.387 1.00 56.94 287 GLY A CA 1
ATOM 2169 C C . GLY A 1 287 ? -7.498 5.538 -18.092 1.00 56.94 287 GLY A C 1
ATOM 2170 O O . GLY A 1 287 ? -8.667 5.698 -18.439 1.00 56.94 287 GLY A O 1
ATOM 2171 N N . GLU A 1 288 ? -7.083 4.460 -17.421 1.00 69.50 288 GLU A N 1
ATOM 2172 C CA . GLU A 1 288 ? -7.953 3.344 -17.029 1.00 69.50 288 GLU A CA 1
ATOM 2173 C C . GLU A 1 288 ? -8.338 3.383 -15.537 1.00 69.50 288 GLU A C 1
ATOM 2175 O O . GLU A 1 288 ? -7.597 3.942 -14.722 1.00 69.50 288 GLU A O 1
ATOM 2180 N N . PRO A 1 289 ? -9.473 2.770 -15.144 1.00 69.94 289 PRO A N 1
ATOM 2181 C CA . PRO A 1 289 ? -9.792 2.528 -13.739 1.00 69.94 289 PRO A CA 1
ATOM 2182 C C . PRO A 1 289 ? -8.830 1.481 -13.155 1.00 69.94 289 PRO A C 1
ATOM 2184 O O . PRO A 1 289 ? -8.924 0.289 -13.455 1.00 69.94 289 PRO A O 1
ATOM 2187 N N . LEU A 1 290 ? -7.886 1.940 -12.334 1.00 77.12 290 LEU A N 1
ATOM 2188 C CA . LEU A 1 290 ? -6.798 1.137 -11.766 1.00 77.12 290 LEU A CA 1
ATOM 2189 C C . LEU A 1 290 ? -7.268 0.117 -10.724 1.00 77.12 290 LEU A C 1
ATOM 2191 O O . LEU A 1 290 ? -6.592 -0.889 -10.509 1.00 77.12 290 LEU A O 1
ATOM 2195 N N . GLU A 1 291 ? -8.431 0.356 -10.119 1.00 76.56 291 GLU A N 1
ATOM 2196 C CA . GLU A 1 291 ? -9.018 -0.479 -9.074 1.00 76.56 291 GLU A CA 1
ATOM 2197 C C . GLU A 1 291 ? -9.100 -1.947 -9.496 1.00 76.56 291 GLU A C 1
ATOM 2199 O O . GLU A 1 291 ? -8.579 -2.828 -8.816 1.00 76.56 291 GLU A O 1
ATOM 2204 N N . ALA A 1 292 ? -9.635 -2.199 -10.692 1.00 78.31 292 ALA A N 1
ATOM 2205 C CA . ALA A 1 292 ? -9.786 -3.549 -11.224 1.00 78.31 292 ALA A CA 1
ATOM 2206 C C . ALA A 1 292 ? -8.438 -4.261 -11.457 1.00 78.31 292 ALA A C 1
ATOM 2208 O O . ALA A 1 292 ? -8.369 -5.492 -11.434 1.00 78.31 292 ALA A O 1
ATOM 2209 N N . PHE A 1 293 ? -7.359 -3.506 -11.700 1.00 85.00 293 PHE A N 1
ATOM 2210 C CA . PHE A 1 293 ? -6.030 -4.077 -11.897 1.00 85.00 293 PHE A CA 1
ATOM 2211 C C . PHE A 1 293 ? -5.441 -4.537 -10.569 1.00 85.00 293 PHE A C 1
ATOM 2213 O O . PHE A 1 293 ? -5.047 -5.702 -10.460 1.00 85.00 293 PHE A O 1
ATOM 2220 N N . TRP A 1 294 ? -5.389 -3.661 -9.558 1.00 86.12 294 TRP A N 1
ATOM 2221 C CA . TRP A 1 294 ? -4.823 -4.063 -8.269 1.00 86.12 294 TRP A CA 1
ATOM 2222 C C . TRP A 1 294 ? -5.713 -5.067 -7.537 1.00 86.12 294 TRP A C 1
ATOM 2224 O O . TRP A 1 294 ? -5.160 -5.966 -6.917 1.00 86.12 294 TRP A O 1
ATOM 2234 N N . GLU A 1 295 ? -7.045 -5.013 -7.663 1.00 87.25 295 GLU A N 1
ATOM 2235 C CA . GLU A 1 295 ? -7.947 -6.040 -7.108 1.00 87.25 295 GLU A CA 1
ATOM 2236 C C . GLU A 1 295 ? -7.576 -7.425 -7.638 1.00 87.25 295 GLU A C 1
ATOM 2238 O O . GLU A 1 295 ? -7.397 -8.367 -6.869 1.00 87.25 295 GLU A O 1
ATOM 2243 N N . ARG A 1 296 ? -7.331 -7.537 -8.948 1.00 92.25 296 ARG A N 1
ATOM 2244 C CA . ARG A 1 296 ? -6.908 -8.798 -9.560 1.00 92.25 296 ARG A CA 1
ATOM 2245 C C . ARG A 1 296 ? -5.550 -9.285 -9.054 1.00 92.25 296 ARG A C 1
ATOM 2247 O O . ARG A 1 296 ? -5.354 -10.488 -8.876 1.00 92.25 296 ARG A O 1
ATOM 2254 N N . ALA A 1 297 ? -4.607 -8.372 -8.838 1.00 96.31 297 ALA A N 1
ATOM 2255 C CA . ALA A 1 297 ? -3.309 -8.702 -8.259 1.00 96.31 297 ALA A CA 1
ATOM 2256 C C . ALA A 1 297 ? -3.425 -9.155 -6.796 1.00 96.31 297 ALA A C 1
ATOM 2258 O O . ALA A 1 297 ? -2.799 -10.146 -6.413 1.00 96.31 297 ALA A O 1
ATOM 2259 N N . VAL A 1 298 ? -4.266 -8.487 -6.006 1.00 95.81 298 VAL A N 1
ATOM 2260 C CA . VAL A 1 298 ? -4.575 -8.850 -4.620 1.00 95.81 298 VAL A CA 1
ATOM 2261 C C . VAL A 1 298 ? -5.243 -10.223 -4.555 1.00 95.81 298 VAL A C 1
ATOM 2263 O O . VAL A 1 298 ? -4.797 -11.064 -3.783 1.00 95.81 298 VAL A O 1
ATOM 2266 N N . GLU A 1 299 ? -6.241 -10.501 -5.396 1.00 95.19 299 GLU A N 1
ATOM 2267 C CA . GLU A 1 299 ? -6.907 -11.810 -5.477 1.00 95.19 299 GLU A CA 1
ATOM 2268 C C . GLU A 1 299 ? -5.929 -12.935 -5.836 1.00 95.19 299 GLU A C 1
ATOM 2270 O O . GLU A 1 299 ? -5.941 -14.009 -5.226 1.00 95.19 299 GLU A O 1
ATOM 2275 N N . PHE A 1 300 ? -5.062 -12.691 -6.822 1.00 98.25 300 PHE A N 1
ATOM 2276 C CA . PHE A 1 300 ? -4.021 -13.632 -7.220 1.00 98.25 300 PHE A CA 1
ATOM 2277 C C . PHE A 1 300 ? -3.065 -13.931 -6.058 1.00 98.25 300 PHE A C 1
ATOM 2279 O O . PHE A 1 300 ? -2.831 -15.097 -5.733 1.00 98.25 300 PHE A O 1
ATOM 2286 N N . LEU A 1 301 ? -2.551 -12.890 -5.396 1.00 98.50 301 LEU A N 1
ATOM 2287 C CA . LEU A 1 301 ? -1.653 -13.033 -4.251 1.00 98.50 301 LEU A CA 1
ATOM 2288 C C . LEU A 1 301 ? -2.346 -13.731 -3.079 1.00 98.50 301 LEU A C 1
ATOM 2290 O O . LEU A 1 301 ? -1.795 -14.692 -2.551 1.00 98.50 301 LEU A O 1
ATOM 2294 N N . ALA A 1 302 ? -3.568 -13.335 -2.722 1.00 97.06 302 ALA A N 1
ATOM 2295 C CA . ALA A 1 302 ? -4.336 -13.952 -1.645 1.00 97.06 302 ALA A CA 1
ATOM 2296 C C . ALA A 1 302 ? -4.517 -15.457 -1.877 1.00 97.06 302 ALA A C 1
ATOM 2298 O O . ALA A 1 302 ? -4.319 -16.262 -0.965 1.00 97.06 302 ALA A O 1
ATOM 2299 N N . ARG A 1 303 ? -4.816 -15.855 -3.120 1.00 97.25 303 ARG A N 1
ATOM 2300 C CA . ARG A 1 303 ? -4.958 -17.261 -3.505 1.00 97.25 303 ARG A CA 1
ATOM 2301 C C . ARG A 1 303 ? -3.648 -18.037 -3.378 1.00 97.25 303 ARG A C 1
ATOM 2303 O O . ARG A 1 303 ? -3.634 -19.092 -2.749 1.00 97.25 303 ARG A O 1
ATOM 2310 N N . GLU A 1 304 ? -2.554 -17.549 -3.962 1.00 98.19 304 GLU A N 1
ATOM 2311 C CA . GLU A 1 304 ? -1.275 -18.282 -3.963 1.00 98.19 304 GLU A CA 1
ATOM 2312 C C . GLU A 1 304 ? -0.560 -18.243 -2.598 1.00 98.19 304 GLU A C 1
ATOM 2314 O O . GLU A 1 304 ? 0.187 -19.162 -2.250 1.00 98.19 304 GLU A O 1
ATOM 2319 N N . LEU A 1 305 ? -0.820 -17.212 -1.792 1.00 97.81 305 LEU A N 1
ATOM 2320 C CA . LEU A 1 305 ? -0.342 -17.096 -0.414 1.00 97.81 305 LEU A CA 1
ATOM 2321 C C . LEU A 1 305 ? -1.255 -17.806 0.593 1.00 97.81 305 LEU A C 1
ATOM 2323 O O . LEU A 1 305 ? -0.884 -17.934 1.759 1.00 97.81 305 LEU A O 1
ATOM 2327 N N . GLY A 1 306 ? -2.426 -18.299 0.180 1.00 95.69 306 GLY A N 1
ATOM 2328 C CA . GLY A 1 306 ? -3.403 -18.889 1.098 1.00 95.69 306 GLY A CA 1
ATOM 2329 C C . GLY A 1 306 ? -3.788 -17.914 2.212 1.00 95.69 306 GLY A C 1
ATOM 2330 O O . GLY A 1 306 ? -3.803 -18.290 3.388 1.00 95.69 306 GLY A O 1
ATOM 2331 N N . ALA A 1 307 ? -3.987 -16.647 1.851 1.00 92.12 307 ALA A N 1
ATOM 2332 C CA . ALA A 1 307 ? -4.452 -15.620 2.764 1.00 92.12 307 ALA A CA 1
ATOM 2333 C C . ALA A 1 307 ? -5.899 -15.913 3.174 1.00 92.12 307 ALA A C 1
ATOM 2335 O O . ALA A 1 307 ? -6.699 -16.425 2.388 1.00 92.12 307 ALA A O 1
ATOM 2336 N N . VAL A 1 308 ? -6.219 -15.605 4.425 1.00 84.38 308 VAL A N 1
ATOM 2337 C CA . VAL A 1 308 ? -7.591 -15.638 4.924 1.00 84.38 308 VAL A CA 1
ATOM 2338 C C . VAL A 1 308 ? -8.000 -14.181 5.040 1.00 84.38 308 VAL A C 1
ATOM 2340 O O . VAL A 1 308 ? -7.404 -13.504 5.878 1.00 84.38 308 VAL A O 1
ATOM 2343 N N . PRO A 1 309 ? -8.945 -13.699 4.212 1.00 76.81 309 PRO A N 1
ATOM 2344 C CA . PRO A 1 309 ? -9.373 -12.312 4.258 1.00 76.81 309 PRO A CA 1
ATOM 2345 C C . PRO A 1 309 ? -9.711 -11.910 5.685 1.00 76.81 309 PRO A C 1
ATOM 2347 O O . PRO A 1 309 ? -10.357 -12.679 6.410 1.00 76.81 309 PRO A O 1
ATOM 2350 N N . LEU A 1 310 ? -9.280 -10.712 6.079 1.00 68.31 310 LEU A N 1
ATOM 2351 C CA . LEU A 1 310 ? -9.919 -10.054 7.201 1.00 68.31 310 LEU A CA 1
ATOM 2352 C C . LEU A 1 310 ? -11.361 -9.902 6.767 1.00 68.31 310 LEU A C 1
ATOM 2354 O O . LEU A 1 310 ? -11.621 -9.174 5.823 1.00 68.31 310 LEU A O 1
ATOM 2358 N N . VAL A 1 311 ? -12.272 -10.664 7.366 1.00 54.34 311 VAL A N 1
ATOM 2359 C CA . VAL A 1 311 ? -13.694 -10.515 7.082 1.00 54.34 311 VAL A CA 1
ATOM 2360 C C . VAL A 1 311 ? -14.021 -9.080 7.491 1.00 54.34 311 VAL A C 1
ATOM 2362 O O . VAL A 1 311 ? -14.032 -8.813 8.697 1.00 54.34 311 VAL A O 1
ATOM 2365 N N . PRO A 1 312 ? -14.247 -8.140 6.549 1.00 47.28 312 PRO A N 1
ATOM 2366 C CA . PRO A 1 312 ? -14.967 -6.936 6.922 1.00 47.28 312 PRO A CA 1
ATOM 2367 C C . PRO A 1 312 ? -16.312 -7.461 7.422 1.00 47.28 312 PRO A C 1
ATOM 2369 O O . PRO A 1 312 ? -16.799 -8.450 6.861 1.00 47.28 312 PRO A O 1
ATOM 2372 N N . GLU A 1 313 ? -16.908 -6.879 8.465 1.00 43.34 313 GLU A N 1
ATOM 2373 C CA . GLU A 1 313 ? -18.324 -7.154 8.746 1.00 43.34 313 GLU A CA 1
ATOM 2374 C C . GLU A 1 313 ? -19.074 -7.221 7.410 1.00 43.34 313 GLU A C 1
ATOM 2376 O O . GLU A 1 313 ? -18.967 -6.284 6.620 1.00 43.34 313 GLU A O 1
ATOM 2381 N N . GLU A 1 314 ? -19.663 -8.387 7.107 1.00 37.97 314 GLU A N 1
ATOM 2382 C CA . GLU A 1 314 ? -20.067 -8.797 5.759 1.00 37.97 314 GLU A CA 1
ATOM 2383 C C . GLU A 1 314 ? -20.689 -7.638 4.970 1.00 37.97 314 GLU A C 1
ATOM 2385 O O . GLU A 1 314 ? -21.879 -7.355 5.090 1.00 37.97 314 GLU A O 1
ATOM 2390 N N . SER A 1 315 ? -19.904 -6.989 4.115 1.00 41.50 315 SER A N 1
ATOM 2391 C CA . SER A 1 315 ? -20.455 -6.172 3.046 1.00 41.50 315 SER A CA 1
ATOM 2392 C C . SER A 1 315 ? -20.382 -7.028 1.790 1.00 41.50 315 SER A C 1
ATOM 2394 O O . SER A 1 315 ? -19.285 -7.274 1.283 1.00 41.50 315 SER A O 1
ATOM 2396 N N . PRO A 1 316 ? -21.512 -7.583 1.310 1.00 42.66 316 PRO A N 1
ATOM 2397 C CA . PRO A 1 316 ? -21.521 -8.310 0.049 1.00 42.66 316 PRO A CA 1
ATOM 2398 C C . PRO A 1 316 ? -20.999 -7.407 -1.078 1.00 42.66 316 PRO A C 1
ATOM 2400 O O . PRO A 1 316 ? -21.032 -6.181 -0.964 1.00 42.66 316 PRO A O 1
ATOM 2403 N N . ALA A 1 317 ? -20.537 -8.014 -2.180 1.00 47.66 317 ALA A N 1
ATOM 2404 C CA . ALA A 1 317 ? -20.145 -7.294 -3.396 1.00 47.66 317 ALA A CA 1
ATOM 2405 C C . ALA A 1 317 ? -21.138 -6.154 -3.701 1.00 47.66 317 ALA A C 1
ATOM 2407 O O . ALA A 1 317 ? -22.343 -6.388 -3.555 1.00 47.66 317 ALA A O 1
ATOM 2408 N N . PRO A 1 318 ? -20.670 -4.957 -4.118 1.00 54.62 318 PRO A N 1
ATOM 2409 C CA . PRO A 1 318 ? -21.502 -3.760 -4.170 1.00 54.62 318 PRO A CA 1
ATOM 2410 C C . PRO A 1 318 ? -22.784 -4.043 -4.951 1.00 54.62 318 PRO A C 1
ATOM 2412 O O . PRO A 1 318 ? -22.767 -4.320 -6.155 1.00 54.62 318 PRO A O 1
ATOM 2415 N N . GLU A 1 319 ? -23.906 -4.036 -4.235 1.00 60.88 319 GLU A N 1
ATOM 2416 C CA . GLU A 1 319 ? -25.194 -4.408 -4.797 1.00 60.88 319 GLU A CA 1
ATOM 2417 C C . GLU A 1 319 ? -25.597 -3.380 -5.864 1.00 60.88 319 GLU A C 1
ATOM 2419 O O . GLU A 1 319 ? -25.667 -2.176 -5.614 1.00 60.88 319 GLU A O 1
ATOM 2424 N N . GLN A 1 320 ? -25.865 -3.840 -7.090 1.00 68.88 320 GLN A N 1
ATOM 2425 C CA . GLN A 1 320 ? -26.334 -2.951 -8.152 1.00 68.88 320 GLN A CA 1
ATOM 2426 C C . GLN A 1 320 ? -27.851 -2.776 -8.096 1.00 68.88 320 GLN A C 1
ATOM 2428 O O . GLN A 1 320 ? -28.629 -3.664 -8.460 1.00 68.88 320 GLN A O 1
ATOM 2433 N N . PHE A 1 321 ? -28.290 -1.568 -7.760 1.00 79.44 321 PHE A N 1
ATOM 2434 C CA . PHE A 1 321 ? -29.702 -1.195 -7.797 1.00 79.44 321 PHE A CA 1
ATOM 2435 C C . PHE A 1 321 ? -30.136 -0.755 -9.206 1.00 79.44 321 PHE A C 1
ATOM 2437 O O . PHE A 1 321 ? -30.264 0.429 -9.509 1.00 79.44 321 PHE A O 1
ATOM 2444 N N . VAL A 1 322 ? -30.406 -1.716 -10.098 1.00 73.00 322 VAL A N 1
ATOM 2445 C CA . VAL A 1 322 ? -30.867 -1.428 -11.473 1.00 73.00 322 VAL A CA 1
ATOM 2446 C C . VAL A 1 322 ? -32.393 -1.345 -11.544 1.00 73.00 322 VAL A C 1
ATOM 2448 O O . VAL A 1 322 ? -33.090 -2.326 -11.279 1.00 73.00 322 VAL A O 1
ATOM 2451 N N . ARG A 1 323 ? -32.930 -0.191 -11.972 1.00 73.12 323 ARG A N 1
ATOM 2452 C CA . ARG A 1 323 ? -34.385 0.066 -12.091 1.00 73.12 323 ARG A CA 1
ATOM 2453 C C . ARG A 1 323 ? -35.151 -0.251 -10.795 1.00 73.12 323 ARG A C 1
ATOM 2455 O O . ARG A 1 323 ? -36.247 -0.817 -10.825 1.00 73.12 323 ARG A O 1
ATOM 2462 N N . ARG A 1 324 ? -34.556 0.090 -9.652 1.00 82.19 324 ARG A N 1
ATOM 2463 C CA . ARG A 1 324 ? -35.165 -0.035 -8.324 1.00 82.19 324 ARG A CA 1
ATOM 2464 C C . ARG A 1 324 ? -35.648 1.324 -7.831 1.00 82.19 324 ARG A C 1
ATOM 2466 O O . ARG A 1 324 ? -35.090 2.352 -8.190 1.00 82.19 324 ARG A O 1
ATOM 2473 N N . ASN A 1 325 ? -36.697 1.306 -7.014 1.00 83.81 325 ASN A N 1
ATOM 2474 C CA . ASN A 1 325 ? -37.173 2.482 -6.300 1.00 83.81 325 ASN A CA 1
ATOM 2475 C C . ASN A 1 325 ? -36.638 2.413 -4.865 1.00 83.81 325 ASN A C 1
ATOM 2477 O O . ASN A 1 325 ? -37.048 1.529 -4.117 1.00 83.81 325 ASN A O 1
ATOM 2481 N N . LEU A 1 326 ? -35.729 3.325 -4.518 1.00 87.62 326 LEU A N 1
ATOM 2482 C CA . LEU A 1 326 ? -35.138 3.457 -3.181 1.00 87.62 326 LEU A CA 1
ATOM 2483 C C . LEU A 1 326 ? -35.723 4.647 -2.402 1.00 87.62 326 LEU A C 1
ATOM 2485 O O . LEU A 1 326 ? -35.119 5.139 -1.453 1.00 87.62 326 LEU A O 1
ATOM 2489 N N . ARG A 1 327 ? -36.899 5.148 -2.797 1.00 83.44 327 ARG A N 1
ATOM 2490 C CA . ARG A 1 327 ? -37.549 6.265 -2.108 1.00 83.44 327 ARG A CA 1
ATOM 2491 C C . ARG A 1 327 ? -37.815 5.903 -0.646 1.00 83.44 327 ARG A C 1
ATOM 2493 O O . ARG A 1 327 ? -38.535 4.949 -0.366 1.00 83.44 327 ARG A O 1
ATOM 2500 N N . GLY A 1 328 ? -37.281 6.716 0.263 1.00 82.06 328 GLY A N 1
ATOM 2501 C CA . GLY A 1 328 ? -37.398 6.513 1.709 1.00 82.06 328 GLY A CA 1
ATOM 2502 C C . GLY A 1 328 ? -36.383 5.532 2.303 1.00 82.06 328 GLY A C 1
ATOM 2503 O O . GLY A 1 328 ? -36.490 5.231 3.489 1.00 82.06 328 GLY A O 1
ATOM 2504 N N . ALA A 1 329 ? -35.418 5.034 1.518 1.00 87.25 329 ALA A N 1
ATOM 2505 C CA . ALA A 1 329 ? -34.296 4.268 2.053 1.00 87.25 329 ALA A CA 1
ATOM 2506 C C . ALA A 1 329 ? -33.464 5.126 3.023 1.00 87.25 329 ALA A C 1
ATOM 2508 O O . ALA A 1 329 ? -33.293 6.326 2.806 1.00 87.25 329 ALA A O 1
ATOM 2509 N N . ARG A 1 330 ? -32.955 4.497 4.087 1.00 79.75 330 ARG A N 1
ATOM 2510 C CA . ARG A 1 330 ? -32.060 5.103 5.080 1.00 79.75 330 ARG A CA 1
ATOM 2511 C C . ARG A 1 330 ? -30.772 4.287 5.127 1.00 79.75 330 ARG A C 1
ATOM 2513 O O . ARG A 1 330 ? -30.842 3.067 5.254 1.00 79.75 330 ARG A O 1
ATOM 2520 N N . PHE A 1 331 ? -29.636 4.965 5.027 1.00 81.69 331 PHE A N 1
ATOM 2521 C CA . PHE A 1 331 ? -28.301 4.382 5.143 1.00 81.69 331 PHE A CA 1
ATOM 2522 C C . PHE A 1 331 ? -27.684 4.944 6.425 1.00 81.69 331 PHE A C 1
ATOM 2524 O O . PHE A 1 331 ? -27.584 6.161 6.554 1.00 81.69 331 PHE A O 1
ATOM 2531 N N . ARG A 1 332 ? -27.358 4.081 7.389 1.00 68.12 332 ARG A N 1
ATOM 2532 C CA . ARG A 1 332 ? -26.799 4.459 8.693 1.00 68.12 332 ARG A CA 1
ATOM 2533 C C . ARG A 1 332 ? -25.579 3.591 8.959 1.00 68.12 332 ARG A C 1
ATOM 2535 O O . ARG A 1 332 ? -25.685 2.381 8.786 1.00 68.12 332 ARG A O 1
ATOM 2542 N N . ASP A 1 333 ? -24.468 4.219 9.332 1.00 62.09 333 ASP A N 1
ATOM 2543 C CA . ASP A 1 333 ? -23.183 3.551 9.573 1.00 62.09 333 ASP A CA 1
ATOM 2544 C C . ASP A 1 333 ? -22.712 2.706 8.366 1.00 62.09 333 ASP A C 1
ATOM 2546 O O . ASP A 1 333 ? -22.145 1.629 8.512 1.00 62.09 333 ASP A O 1
ATOM 2550 N N . VAL A 1 334 ? -22.974 3.201 7.146 1.00 69.56 334 VAL A N 1
ATOM 2551 C CA . VAL A 1 334 ? -22.590 2.559 5.875 1.00 69.56 334 VAL A CA 1
ATOM 2552 C C . VAL A 1 334 ? -21.507 3.378 5.180 1.00 69.56 334 VAL A C 1
ATOM 2554 O O . VAL A 1 334 ? -21.642 4.595 5.047 1.00 69.56 334 VAL A O 1
ATOM 2557 N N . ASP A 1 335 ? -20.482 2.705 4.656 1.00 69.25 335 ASP A N 1
ATOM 2558 C CA . ASP A 1 335 ? -19.513 3.326 3.753 1.00 69.25 335 ASP A CA 1
ATOM 2559 C C . ASP A 1 335 ? -20.091 3.449 2.332 1.00 69.25 335 ASP A C 1
ATOM 2561 O O . ASP A 1 335 ? -20.398 2.459 1.666 1.00 69.25 335 ASP A O 1
ATOM 2565 N N . LEU A 1 336 ? -20.257 4.689 1.866 1.00 81.06 336 LEU A N 1
ATOM 2566 C CA . LEU A 1 336 ? -20.706 5.013 0.507 1.00 81.06 336 LEU A CA 1
ATOM 2567 C C . LEU A 1 336 ? -19.569 5.558 -0.371 1.00 81.06 336 LEU A C 1
ATOM 2569 O O . LEU A 1 336 ? -19.820 6.082 -1.464 1.00 81.06 336 LEU A O 1
ATOM 2573 N N . SER A 1 337 ? -18.320 5.451 0.081 1.00 75.81 337 SER A N 1
ATOM 2574 C CA . SER A 1 337 ? -17.148 5.888 -0.671 1.00 75.81 337 SER A CA 1
ATOM 2575 C C . SER A 1 337 ? -17.076 5.164 -2.014 1.00 75.81 337 SER A C 1
ATOM 2577 O O . SER A 1 337 ? -17.140 3.942 -2.102 1.00 75.81 337 SER A O 1
ATOM 2579 N N . GLY A 1 338 ? -16.975 5.932 -3.101 1.00 76.25 338 GLY A N 1
ATOM 2580 C CA . GLY A 1 338 ? -16.943 5.381 -4.459 1.00 76.25 338 GLY A CA 1
ATOM 2581 C C . GLY A 1 338 ? -18.305 4.974 -5.037 1.00 76.25 338 GLY A C 1
ATOM 2582 O O . GLY A 1 338 ? -18.349 4.536 -6.187 1.00 76.25 338 GLY A O 1
ATOM 2583 N N . ALA A 1 339 ? -19.422 5.157 -4.320 1.00 84.81 339 ALA A N 1
ATOM 2584 C CA . ALA A 1 339 ? -20.752 4.906 -4.871 1.00 84.81 339 ALA A CA 1
ATOM 2585 C C . ALA A 1 339 ? -21.025 5.790 -6.105 1.00 84.81 339 ALA A C 1
ATOM 2587 O O . ALA A 1 339 ? -20.887 7.014 -6.074 1.00 84.81 339 ALA A O 1
ATOM 2588 N N . VAL A 1 340 ? -21.456 5.169 -7.210 1.00 79.12 340 VAL A N 1
ATOM 2589 C CA . VAL A 1 340 ? -21.741 5.864 -8.474 1.00 79.12 340 VAL A CA 1
ATOM 2590 C C . VAL A 1 340 ? -23.236 5.839 -8.775 1.00 79.12 340 VAL A C 1
ATOM 2592 O O . VAL A 1 340 ? -23.800 4.810 -9.146 1.00 79.12 340 VAL A O 1
ATOM 2595 N N . MET A 1 341 ? -23.874 7.007 -8.699 1.00 85.19 341 MET A N 1
ATOM 2596 C CA . MET A 1 341 ? -25.287 7.186 -9.040 1.00 85.19 341 MET A CA 1
ATOM 2597 C C . MET A 1 341 ? -25.423 7.768 -10.455 1.00 85.19 341 MET A C 1
ATOM 2599 O O . MET A 1 341 ? -25.135 8.940 -10.692 1.00 85.19 341 MET A O 1
ATOM 2603 N N . ARG A 1 342 ? -25.848 6.949 -11.428 1.00 80.06 342 ARG A N 1
ATOM 2604 C CA . ARG A 1 342 ? -26.034 7.360 -12.835 1.00 80.06 342 ARG A CA 1
ATOM 2605 C C . ARG A 1 342 ? -27.503 7.319 -13.229 1.00 80.06 342 ARG A C 1
ATOM 2607 O O . ARG A 1 342 ? -28.162 6.309 -13.013 1.00 80.06 342 ARG A O 1
ATOM 2614 N N . ALA A 1 343 ? -27.973 8.392 -13.870 1.00 78.06 343 ALA A N 1
ATOM 2615 C CA . ALA A 1 343 ? -29.356 8.527 -14.341 1.00 78.06 343 ALA A CA 1
ATOM 2616 C C . ALA A 1 343 ? -30.402 8.246 -13.241 1.00 78.06 343 ALA A C 1
ATOM 2618 O O . ALA A 1 343 ? -31.416 7.591 -13.481 1.00 78.06 343 ALA A O 1
ATOM 2619 N N . VAL A 1 344 ? -30.124 8.725 -12.027 1.00 82.81 344 VAL A N 1
ATOM 2620 C CA . VAL A 1 344 ? -31.018 8.626 -10.870 1.00 82.81 344 VAL A CA 1
ATOM 2621 C C . VAL A 1 344 ? -31.936 9.845 -10.790 1.00 82.81 344 VAL A C 1
ATOM 2623 O O . VAL A 1 344 ? -31.546 10.943 -11.185 1.00 82.81 344 VAL A O 1
ATOM 2626 N N . ASP A 1 345 ? -33.146 9.646 -10.271 1.00 82.69 345 ASP A N 1
ATOM 2627 C CA . ASP A 1 345 ? -34.048 10.730 -9.876 1.00 82.69 345 ASP A CA 1
ATOM 2628 C C . ASP A 1 345 ? -33.842 10.998 -8.382 1.00 82.69 345 ASP A C 1
ATOM 2630 O O . ASP A 1 345 ? -34.017 10.094 -7.560 1.00 82.69 345 ASP A O 1
ATOM 2634 N N . VAL A 1 346 ? -33.389 12.206 -8.051 1.00 84.38 346 VAL A N 1
ATOM 2635 C CA . VAL A 1 346 ? -32.984 12.588 -6.697 1.00 84.38 346 VAL A CA 1
ATOM 2636 C C . VAL A 1 346 ? -33.752 13.841 -6.298 1.00 84.38 346 VAL A C 1
ATOM 2638 O O . VAL A 1 346 ? -33.476 14.933 -6.789 1.00 84.38 346 VAL A O 1
ATOM 2641 N N . ASP A 1 347 ? -34.700 13.667 -5.380 1.00 84.19 347 ASP A N 1
ATOM 2642 C CA . ASP A 1 347 ? -35.484 14.727 -4.747 1.00 84.19 347 ASP A CA 1
ATOM 2643 C C . ASP A 1 347 ? -35.503 14.478 -3.233 1.00 84.19 347 ASP A C 1
ATOM 2645 O O . ASP A 1 347 ? -35.894 13.399 -2.783 1.00 84.19 347 ASP A O 1
ATOM 2649 N N . GLY A 1 348 ? -35.023 15.452 -2.454 1.00 84.00 348 GLY A N 1
ATOM 2650 C CA . GLY A 1 348 ? -34.923 15.348 -0.994 1.00 84.00 348 GLY A CA 1
ATOM 2651 C C . GLY A 1 348 ? -33.845 14.391 -0.457 1.00 84.00 348 GLY A C 1
ATOM 2652 O O . GLY A 1 348 ? -34.003 13.897 0.654 1.00 84.00 348 GLY A O 1
ATOM 2653 N N . LEU A 1 349 ? -32.776 14.105 -1.215 1.00 88.44 349 LEU A N 1
ATOM 2654 C CA . LEU A 1 349 ? -31.623 13.353 -0.697 1.00 88.44 349 LEU A CA 1
ATOM 2655 C C . LEU A 1 349 ? -30.859 14.187 0.334 1.00 88.44 349 LEU A C 1
ATOM 2657 O O . LEU A 1 349 ? -30.428 15.303 0.044 1.00 88.44 349 LEU A O 1
ATOM 2661 N N . GLU A 1 350 ? -30.666 13.601 1.506 1.00 84.62 350 GLU A N 1
ATOM 2662 C CA . GLU A 1 350 ? -29.912 14.162 2.618 1.00 84.62 350 GLU A CA 1
ATOM 2663 C C . GLU A 1 350 ? -28.698 13.272 2.886 1.00 84.62 350 GLU A C 1
ATOM 2665 O O . GLU A 1 350 ? -28.815 12.046 2.913 1.00 84.62 350 GLU A O 1
ATOM 2670 N N . ILE A 1 351 ? -27.529 13.895 3.019 1.00 87.25 351 ILE A N 1
ATOM 2671 C CA . ILE A 1 351 ? -26.269 13.227 3.337 1.00 87.25 351 ILE A CA 1
ATOM 2672 C C . ILE A 1 351 ? -25.699 13.946 4.552 1.00 87.25 351 ILE A C 1
ATOM 2674 O O . ILE A 1 351 ? -25.321 15.114 4.448 1.00 87.25 351 ILE A O 1
ATOM 2678 N N . ASP A 1 352 ? -25.646 13.238 5.675 1.00 80.62 352 ASP A N 1
ATOM 2679 C CA . ASP A 1 352 ? -24.904 13.653 6.858 1.00 80.62 352 ASP A CA 1
ATOM 2680 C C . ASP A 1 352 ? -23.609 12.839 6.916 1.00 80.62 352 ASP A C 1
ATOM 2682 O O . ASP A 1 352 ? -23.623 11.624 7.111 1.00 80.62 352 ASP A O 1
ATOM 2686 N N . ALA A 1 353 ? -22.495 13.498 6.610 1.00 81.56 353 ALA A N 1
ATOM 2687 C CA . ALA A 1 353 ? -21.184 12.880 6.478 1.00 81.56 353 ALA A CA 1
ATOM 2688 C C . ALA A 1 353 ? -20.155 13.779 7.179 1.00 81.56 353 ALA A C 1
ATOM 2690 O O . ALA A 1 353 ? -19.619 14.691 6.541 1.00 81.56 353 ALA A O 1
ATOM 2691 N N . PRO A 1 354 ? -19.877 13.562 8.479 1.00 68.00 354 PRO A N 1
ATOM 2692 C CA . PRO A 1 354 ? -19.025 14.460 9.265 1.00 68.00 354 PRO A CA 1
ATOM 2693 C C . PRO A 1 354 ? -17.597 14.551 8.706 1.00 68.00 354 PRO A C 1
ATOM 2695 O O . PRO A 1 354 ? -16.975 15.608 8.754 1.00 68.00 354 PRO A O 1
ATOM 2698 N N . TRP A 1 355 ? -17.136 13.473 8.072 1.00 74.31 355 TRP A N 1
ATOM 2699 C CA . TRP A 1 355 ? -15.816 13.335 7.451 1.00 74.31 355 TRP A CA 1
ATOM 2700 C C . TRP A 1 355 ? -15.719 13.963 6.048 1.00 74.31 355 TRP A C 1
ATOM 2702 O O . TRP A 1 355 ? -14.639 14.039 5.471 1.00 74.31 355 TRP A O 1
ATOM 2712 N N . LEU A 1 356 ? -16.837 14.419 5.460 1.00 82.19 356 LEU A N 1
ATOM 2713 C CA . LEU A 1 356 ? -16.867 14.922 4.077 1.00 82.19 356 LEU A CA 1
ATOM 2714 C C . LEU A 1 356 ? -15.978 16.155 3.860 1.00 82.19 356 LEU A C 1
ATOM 2716 O O . LEU A 1 356 ? -15.609 16.446 2.727 1.00 82.19 356 LEU A O 1
ATOM 2720 N N . LEU A 1 357 ? -15.683 16.905 4.920 1.00 82.25 357 LEU A N 1
ATOM 2721 C CA . LEU A 1 357 ? -14.958 18.177 4.853 1.00 82.25 357 LEU A CA 1
ATOM 2722 C C . LEU A 1 357 ? -13.520 18.078 5.388 1.00 82.25 357 LEU A C 1
ATOM 2724 O O . LEU A 1 357 ? -12.886 19.107 5.626 1.00 82.25 357 LEU A O 1
ATOM 2728 N N . GLU A 1 358 ? -13.023 16.859 5.598 1.00 76.75 358 GLU A N 1
ATOM 2729 C CA . GLU A 1 358 ? -11.617 16.586 5.916 1.00 76.75 358 GLU A CA 1
ATOM 2730 C C . GLU A 1 358 ? -10.739 16.619 4.650 1.00 76.75 358 GLU A C 1
ATOM 2732 O O . GLU A 1 358 ? -11.260 16.758 3.542 1.00 76.75 358 GLU A O 1
ATOM 2737 N N . GLU A 1 359 ? -9.409 16.532 4.797 1.00 60.53 359 GLU A N 1
ATOM 2738 C CA . GLU A 1 359 ? -8.421 16.937 3.770 1.00 60.53 359 GLU A CA 1
ATOM 2739 C C . GLU A 1 359 ? -8.511 16.203 2.409 1.00 60.53 359 GLU A C 1
ATOM 2741 O O . GLU A 1 359 ? -7.967 16.708 1.430 1.00 60.53 359 GLU A O 1
ATOM 2746 N N . ASP A 1 360 ? -9.293 15.121 2.292 1.00 70.50 360 ASP A N 1
ATOM 2747 C CA . ASP A 1 360 ? -9.531 14.366 1.046 1.00 70.50 360 ASP A CA 1
ATOM 2748 C C . ASP A 1 360 ? -11.024 14.117 0.725 1.00 70.50 360 ASP A C 1
ATOM 2750 O O . ASP A 1 360 ? -11.373 13.342 -0.178 1.00 70.50 360 ASP A O 1
ATOM 2754 N N . GLY A 1 361 ? -11.934 14.751 1.467 1.00 73.56 361 GLY A N 1
ATOM 2755 C CA . GLY A 1 361 ? -13.370 14.545 1.320 1.00 73.56 361 GLY A CA 1
ATOM 2756 C C . GLY A 1 361 ? -13.923 15.132 0.016 1.00 73.56 361 GLY A C 1
ATOM 2757 O O . GLY A 1 361 ? -13.665 16.282 -0.340 1.00 73.56 361 GLY A O 1
ATOM 2758 N N . ARG A 1 362 ? -14.702 14.332 -0.727 1.00 86.25 362 ARG A N 1
ATOM 2759 C CA . ARG A 1 362 ? -15.236 14.720 -2.042 1.00 86.25 362 ARG A CA 1
ATOM 2760 C C . ARG A 1 362 ? -16.667 14.238 -2.251 1.00 86.25 362 ARG A C 1
ATOM 2762 O O . ARG A 1 362 ? -16.953 13.051 -2.120 1.00 86.25 362 ARG A O 1
ATOM 2769 N N . LEU A 1 363 ? -17.543 15.140 -2.700 1.00 91.94 363 LEU A N 1
ATOM 2770 C CA . LEU A 1 363 ? -18.911 14.812 -3.115 1.00 91.94 363 LEU A CA 1
ATOM 2771 C C . LEU A 1 363 ? -19.187 15.414 -4.489 1.00 91.94 363 LEU A C 1
ATOM 2773 O O . LEU A 1 363 ? -19.243 16.629 -4.641 1.00 91.94 363 LEU A O 1
ATOM 2777 N N . VAL A 1 364 ? -19.384 14.568 -5.503 1.00 89.44 364 VAL A N 1
ATOM 2778 C CA . VAL A 1 364 ? -19.576 15.023 -6.886 1.00 89.44 364 VAL A CA 1
ATOM 2779 C C . VAL A 1 364 ? -21.045 14.959 -7.288 1.00 89.44 364 VAL A C 1
ATOM 2781 O O . VAL A 1 364 ? -21.617 13.877 -7.401 1.00 89.44 364 VAL A O 1
ATOM 2784 N N . VAL A 1 365 ? -21.635 16.111 -7.606 1.00 92.62 365 VAL A N 1
ATOM 2785 C CA . VAL A 1 365 ? -22.994 16.221 -8.153 1.00 92.62 365 VAL A CA 1
ATOM 2786 C C . VAL A 1 365 ? -22.904 16.745 -9.580 1.00 92.62 365 VAL A C 1
ATOM 2788 O O . VAL A 1 365 ? -22.421 17.849 -9.821 1.00 92.62 365 VAL A O 1
ATOM 2791 N N . ASN A 1 366 ? -23.354 15.944 -10.551 1.00 86.38 366 ASN A N 1
ATOM 2792 C CA . ASN A 1 366 ? -23.299 16.282 -11.982 1.00 86.38 366 ASN A CA 1
ATOM 2793 C C . ASN A 1 366 ? -21.899 16.717 -12.469 1.00 86.38 366 ASN A C 1
ATOM 2795 O O . ASN A 1 366 ? -21.768 17.621 -13.290 1.00 86.38 366 ASN A O 1
ATOM 2799 N N . GLY A 1 367 ? -20.846 16.073 -11.956 1.00 83.75 367 GLY A N 1
ATOM 2800 C CA . GLY A 1 367 ? -19.453 16.364 -12.317 1.00 83.75 367 GLY A CA 1
ATOM 2801 C C . GLY A 1 367 ? -18.816 17.533 -11.557 1.00 83.75 367 GLY A C 1
ATOM 2802 O O . GLY A 1 367 ? -17.630 17.787 -11.743 1.00 83.75 367 GLY A O 1
ATOM 2803 N N . VAL A 1 368 ? -19.562 18.212 -10.682 1.00 88.44 368 VAL A N 1
ATOM 2804 C CA . VAL A 1 368 ? -19.057 19.298 -9.833 1.00 88.44 368 VAL A CA 1
ATOM 2805 C C . VAL A 1 368 ? -18.798 18.762 -8.436 1.00 88.44 368 VAL A C 1
ATOM 2807 O O . VAL A 1 368 ? -19.692 18.174 -7.834 1.00 88.44 368 VAL A O 1
ATOM 2810 N N . ASP A 1 369 ? -17.593 18.976 -7.917 1.00 92.19 369 ASP A N 1
ATOM 2811 C CA . ASP A 1 369 ? -17.316 18.742 -6.504 1.00 92.19 369 ASP A CA 1
ATOM 2812 C C . ASP A 1 369 ? -17.978 19.833 -5.656 1.00 92.19 369 ASP A C 1
ATOM 2814 O O . ASP A 1 369 ? -17.653 21.017 -5.779 1.00 92.19 369 ASP A O 1
ATOM 2818 N N . VAL A 1 370 ? -18.956 19.438 -4.845 1.00 95.00 370 VAL A N 1
ATOM 2819 C CA . VAL A 1 370 ? -19.754 20.351 -4.027 1.00 95.00 370 VAL A CA 1
ATOM 2820 C C . VAL A 1 370 ? -19.257 20.446 -2.587 1.00 95.00 370 VAL A C 1
ATOM 2822 O O . VAL A 1 370 ? -19.750 21.313 -1.869 1.00 95.00 370 VAL A O 1
ATOM 2825 N N . ALA A 1 371 ? -18.285 19.635 -2.153 1.00 92.31 371 ALA A N 1
ATOM 2826 C CA . ALA A 1 371 ? -17.800 19.672 -0.768 1.00 92.31 371 ALA A CA 1
ATOM 2827 C C . ALA A 1 371 ? -17.287 21.074 -0.349 1.00 92.31 371 ALA A C 1
ATOM 2829 O O . ALA A 1 371 ? -17.763 21.591 0.665 1.00 92.31 371 ALA A O 1
ATOM 2830 N N . PRO A 1 372 ? -16.475 21.796 -1.155 1.00 91.50 372 PRO A N 1
ATOM 2831 C CA . PRO A 1 372 ? -16.051 23.160 -0.808 1.00 91.50 372 PRO A CA 1
ATOM 2832 C C . PRO A 1 372 ? -17.201 24.182 -0.781 1.00 91.50 372 PRO A C 1
ATOM 2834 O O . PRO A 1 372 ? -17.176 25.152 -0.018 1.00 91.50 372 PRO A O 1
ATOM 2837 N N . LEU A 1 373 ? -18.226 23.975 -1.619 1.00 93.69 373 LEU A N 1
ATOM 2838 C CA . LEU A 1 373 ? -19.422 24.823 -1.644 1.00 93.69 373 LEU A CA 1
ATOM 2839 C C . LEU A 1 373 ? -20.248 24.634 -0.369 1.00 93.69 373 LEU A C 1
ATOM 2841 O O . LEU A 1 373 ? -20.755 25.609 0.185 1.00 93.69 373 LEU A O 1
ATOM 2845 N N . VAL A 1 374 ? -20.358 23.387 0.096 1.00 92.69 374 VAL A N 1
ATOM 2846 C CA . VAL A 1 374 ? -20.999 23.043 1.366 1.00 92.69 374 VAL A CA 1
ATOM 2847 C C . VAL A 1 374 ? -20.225 23.659 2.528 1.00 92.69 374 VAL A C 1
ATOM 2849 O O . VAL A 1 374 ? -20.847 24.331 3.346 1.00 92.69 374 VAL A O 1
ATOM 2852 N N . ASP A 1 375 ? -18.896 23.523 2.577 1.00 90.25 375 ASP A N 1
ATOM 2853 C CA . ASP A 1 375 ? -18.077 24.093 3.660 1.00 90.25 375 ASP A CA 1
ATOM 2854 C C . ASP A 1 375 ? -18.240 25.618 3.760 1.00 90.25 375 ASP A C 1
ATOM 2856 O O . ASP A 1 375 ? -18.535 26.157 4.828 1.00 90.25 375 ASP A O 1
ATOM 2860 N N . THR A 1 376 ? -18.180 26.305 2.614 1.00 91.88 376 THR A N 1
ATOM 2861 C CA . THR A 1 376 ? -18.390 27.760 2.531 1.00 91.88 376 THR A CA 1
ATOM 2862 C C . THR A 1 376 ? -19.786 28.165 3.014 1.00 91.88 376 THR A C 1
ATOM 2864 O O . THR A 1 376 ? -19.957 29.155 3.730 1.00 91.88 376 THR A O 1
ATOM 2867 N N . GLU A 1 377 ? -20.818 27.419 2.617 1.00 94.44 377 GLU A N 1
ATOM 2868 C CA . GLU A 1 377 ? -22.195 27.699 3.024 1.00 94.44 377 GLU A CA 1
ATOM 2869 C C . GLU A 1 377 ? -22.417 27.418 4.517 1.00 94.44 377 GLU A C 1
ATOM 2871 O O . GLU A 1 377 ? -23.157 28.158 5.173 1.00 94.44 377 GLU A O 1
ATOM 2876 N N . LEU A 1 378 ? -21.762 26.401 5.079 1.00 90.69 378 LEU A N 1
ATOM 2877 C CA . LEU A 1 378 ? -21.781 26.133 6.515 1.00 90.69 378 LEU A CA 1
ATOM 2878 C C . LEU A 1 378 ? -21.137 27.280 7.295 1.00 90.69 378 LEU A C 1
ATOM 2880 O O . LEU A 1 378 ? -21.738 27.759 8.257 1.00 90.69 378 LEU A O 1
ATOM 2884 N N . ASP A 1 379 ? -19.992 27.794 6.850 1.00 91.25 379 ASP A N 1
ATOM 2885 C CA . ASP A 1 379 ? -19.361 28.966 7.469 1.00 91.25 379 ASP A CA 1
ATOM 2886 C C . ASP A 1 379 ? -20.250 30.211 7.402 1.00 91.25 379 ASP A C 1
ATOM 2888 O O . ASP A 1 379 ? -20.334 30.985 8.361 1.00 91.25 379 ASP A O 1
ATOM 2892 N N . ARG A 1 380 ? -20.993 30.383 6.302 1.00 92.81 380 ARG A N 1
ATOM 2893 C CA . ARG A 1 380 ? -21.971 31.469 6.166 1.00 92.81 380 ARG A CA 1
ATOM 2894 C C . ARG A 1 380 ? -23.166 31.307 7.113 1.00 92.81 380 ARG A C 1
ATOM 2896 O O . ARG A 1 380 ? -23.670 32.304 7.633 1.00 92.81 380 ARG A O 1
ATOM 2903 N N . ARG A 1 381 ? -23.668 30.080 7.303 1.00 89.44 381 ARG A N 1
ATOM 2904 C CA . ARG A 1 381 ? -24.834 29.780 8.161 1.00 89.44 381 ARG A CA 1
ATOM 2905 C C . ARG A 1 381 ? -24.505 29.807 9.645 1.00 89.44 381 ARG A C 1
ATOM 2907 O O . ARG A 1 381 ? -25.375 30.157 10.443 1.00 89.44 381 ARG A O 1
ATOM 2914 N N . PHE A 1 382 ? -23.274 29.457 10.003 1.00 85.88 382 PHE A N 1
ATOM 2915 C CA . PHE A 1 382 ? -22.821 29.326 11.380 1.00 85.88 382 PHE A CA 1
ATOM 2916 C C . PHE A 1 382 ? -21.640 30.273 11.643 1.00 85.88 382 PHE A C 1
ATOM 2918 O O . PHE A 1 382 ? -20.486 29.845 11.627 1.00 85.88 382 PHE A O 1
ATOM 2925 N N . PRO A 1 383 ? -21.908 31.571 11.904 1.00 83.31 383 PRO A N 1
ATOM 2926 C CA . PRO A 1 383 ? -20.863 32.544 12.202 1.00 83.31 383 PRO A CA 1
ATOM 2927 C C . PRO A 1 383 ? -19.949 32.069 13.335 1.00 83.31 383 PRO A C 1
ATOM 2929 O O . PRO A 1 383 ? -20.425 31.721 14.416 1.00 83.31 383 PRO A O 1
ATOM 2932 N N . GLY A 1 384 ? -18.642 32.074 13.077 1.00 85.44 384 GLY A N 1
ATOM 2933 C CA . GLY A 1 384 ? -17.618 31.564 13.990 1.00 85.44 384 GLY A CA 1
ATOM 2934 C C . GLY A 1 384 ? -17.136 30.147 13.670 1.00 85.44 384 GLY A C 1
ATOM 2935 O O . GLY A 1 384 ? -16.054 29.792 14.118 1.00 85.44 384 GLY A O 1
ATOM 2936 N N . ARG A 1 385 ? -17.850 29.368 12.840 1.00 88.12 385 ARG A N 1
ATOM 2937 C CA . ARG A 1 385 ? -17.417 28.018 12.433 1.00 88.12 385 ARG A CA 1
ATOM 2938 C C . ARG A 1 385 ? -16.059 28.023 11.730 1.00 88.12 385 ARG A C 1
ATOM 2940 O O . ARG A 1 385 ? -15.221 27.190 12.052 1.00 88.12 385 ARG A O 1
ATOM 2947 N N . ALA A 1 386 ? -15.803 29.004 10.864 1.00 90.31 386 ALA A N 1
ATOM 2948 C CA . ALA A 1 386 ? -14.511 29.171 10.194 1.00 90.31 386 ALA A CA 1
ATOM 2949 C C . ALA A 1 386 ? -13.327 29.311 11.177 1.00 90.31 386 ALA A C 1
ATOM 2951 O O . ALA A 1 386 ? -12.189 29.025 10.823 1.00 90.31 386 ALA A O 1
ATOM 2952 N N . LEU A 1 387 ? -13.577 29.722 12.430 1.00 91.56 387 LEU A N 1
ATOM 2953 C CA . LEU A 1 387 ? -12.540 29.841 13.457 1.00 91.56 387 LEU A CA 1
ATOM 2954 C C . LEU A 1 387 ? -12.059 28.478 13.982 1.00 91.56 387 LEU A C 1
ATOM 2956 O O . LEU A 1 387 ? -11.051 28.437 14.680 1.00 91.56 387 LEU A O 1
ATOM 2960 N N . ARG A 1 388 ? -12.707 27.359 13.618 1.00 88.06 388 ARG A N 1
ATOM 2961 C CA . ARG A 1 388 ? -12.245 25.993 13.946 1.00 88.06 388 ARG A CA 1
ATOM 2962 C C . ARG A 1 388 ? -10.822 25.710 13.456 1.00 88.06 388 ARG A C 1
ATOM 2964 O O . ARG A 1 388 ? -10.119 24.883 14.017 1.00 88.06 388 ARG A O 1
ATOM 2971 N N . THR A 1 389 ? -10.369 26.421 12.421 1.00 89.00 389 THR A N 1
ATOM 2972 C CA . THR A 1 389 ? -9.006 26.306 11.886 1.00 89.00 389 THR A CA 1
ATOM 2973 C C . THR A 1 389 ? -8.024 27.280 12.543 1.00 89.00 389 THR A C 1
ATOM 2975 O O . THR A 1 389 ? -6.895 27.418 12.066 1.00 89.00 389 THR A O 1
ATOM 2978 N N . ALA A 1 390 ? -8.410 27.975 13.620 1.00 93.94 390 ALA A N 1
ATOM 2979 C CA . ALA A 1 390 ? -7.523 28.878 14.347 1.00 93.94 390 ALA A CA 1
ATOM 2980 C C . ALA A 1 390 ? -6.216 28.174 14.742 1.00 93.94 390 ALA A C 1
ATOM 2982 O O . ALA A 1 390 ? -6.194 26.976 15.022 1.00 93.94 390 ALA A O 1
ATOM 2983 N N . ALA A 1 391 ? -5.111 28.919 14.689 1.00 93.75 391 ALA A N 1
ATOM 2984 C CA . ALA A 1 391 ? -3.756 28.395 14.889 1.00 93.75 391 ALA A CA 1
ATOM 2985 C C . ALA A 1 391 ? -2.970 29.138 15.980 1.00 93.75 391 ALA A C 1
ATOM 2987 O O . ALA A 1 391 ? -1.836 28.770 16.269 1.00 93.75 391 ALA A O 1
ATOM 2988 N N . THR A 1 392 ? -3.548 30.190 16.565 1.00 95.38 392 THR A N 1
ATOM 2989 C CA . THR A 1 392 ? -2.918 30.995 17.620 1.00 95.38 392 THR A CA 1
ATOM 2990 C C . THR A 1 392 ? -3.765 30.958 18.888 1.00 95.38 392 THR A C 1
ATOM 2992 O O . THR A 1 392 ? -4.979 30.752 18.784 1.00 95.38 392 THR A O 1
ATOM 2995 N N . PRO A 1 393 ? -3.181 31.187 20.078 1.00 94.38 393 PRO A N 1
ATOM 2996 C CA . PRO A 1 393 ? -3.944 31.219 21.325 1.00 94.38 393 PRO A CA 1
ATOM 2997 C C . PRO A 1 393 ? -5.093 32.236 21.291 1.00 94.38 393 PRO A C 1
ATOM 2999 O O . PRO A 1 393 ? -6.200 31.938 21.738 1.00 94.38 393 PRO A O 1
ATOM 3002 N N . GLU A 1 394 ? -4.877 33.410 20.690 1.00 95.31 394 GLU A N 1
ATOM 3003 C CA . GLU A 1 394 ? -5.917 34.431 20.535 1.00 95.31 394 GLU A CA 1
ATOM 3004 C C . GLU A 1 394 ? -7.051 33.940 19.630 1.00 95.31 394 GLU A C 1
ATOM 3006 O O . GLU A 1 394 ? -8.220 34.034 20.003 1.00 95.31 394 GLU A O 1
ATOM 3011 N N . GLY A 1 395 ? -6.712 33.357 18.474 1.00 96.00 395 GLY A N 1
ATOM 3012 C CA . GLY A 1 395 ? -7.697 32.814 17.541 1.00 96.00 395 GLY A CA 1
ATOM 3013 C C . GLY A 1 395 ? -8.488 31.650 18.141 1.00 96.00 395 GLY A C 1
ATOM 3014 O O . GLY A 1 395 ? -9.697 31.570 17.947 1.00 96.00 395 GLY A O 1
ATOM 3015 N N . LEU A 1 396 ? -7.836 30.779 18.918 1.00 96.25 396 LEU A N 1
ATOM 3016 C CA . LEU A 1 396 ? -8.501 29.712 19.669 1.00 96.25 396 LEU A CA 1
ATOM 3017 C C . LEU A 1 396 ? -9.435 30.289 20.740 1.00 96.25 396 LEU A C 1
ATOM 3019 O O . LEU A 1 396 ? -10.526 29.767 20.946 1.00 96.25 396 LEU A O 1
ATOM 3023 N N . GLY A 1 397 ? -9.050 31.388 21.396 1.00 96.50 397 GLY A N 1
ATOM 3024 C CA . GLY A 1 397 ? -9.900 32.093 22.357 1.00 96.50 397 GLY A CA 1
ATOM 3025 C C . GLY A 1 397 ? -11.154 32.696 21.716 1.00 96.50 397 GLY A C 1
ATOM 3026 O O . GLY A 1 397 ? -12.251 32.597 22.277 1.00 96.50 397 GLY A O 1
ATOM 3027 N N . GLU A 1 398 ? -11.017 33.276 20.523 1.00 95.88 398 GLU A N 1
ATOM 3028 C CA . GLU A 1 398 ? -12.146 33.748 19.714 1.00 95.88 398 GLU A CA 1
ATOM 3029 C C . GLU A 1 398 ? -13.046 32.588 19.266 1.00 95.88 398 GLU A C 1
ATOM 3031 O O . GLU A 1 398 ? -14.266 32.656 19.444 1.00 95.88 398 GLU A O 1
ATOM 3036 N N . ALA A 1 399 ? -12.453 31.501 18.758 1.00 95.12 399 ALA A N 1
ATOM 3037 C CA . ALA A 1 399 ? -13.166 30.293 18.350 1.00 95.12 399 ALA A CA 1
ATOM 3038 C C . ALA A 1 399 ? -13.963 29.699 19.519 1.00 95.12 399 ALA A C 1
ATOM 3040 O O . ALA A 1 399 ? -15.168 29.464 19.412 1.00 95.12 399 ALA A O 1
ATOM 3041 N N . TRP A 1 400 ? -13.320 29.555 20.678 1.00 95.75 400 TRP A N 1
ATOM 3042 C CA . TRP A 1 400 ? -13.943 29.024 21.883 1.00 95.75 400 TRP A CA 1
ATOM 3043 C C . TRP A 1 400 ? -15.094 29.904 22.371 1.00 95.75 400 TRP A C 1
ATOM 3045 O O . TRP A 1 400 ? -16.167 29.409 22.710 1.00 95.75 400 TRP A O 1
ATOM 3055 N N . SER A 1 401 ? -14.920 31.226 22.329 1.00 94.62 401 SER A N 1
ATOM 3056 C CA . SER A 1 401 ? -15.991 32.168 22.667 1.00 94.62 401 SER A CA 1
ATOM 3057 C C . SER A 1 401 ? -17.201 32.013 21.738 1.00 94.62 401 SER A C 1
ATOM 3059 O O . SER A 1 401 ? -18.345 32.105 22.194 1.00 94.62 401 SER A O 1
ATOM 3061 N N . ALA A 1 402 ? -16.978 31.753 20.446 1.00 92.69 402 ALA A N 1
ATOM 3062 C CA . ALA A 1 402 ? -18.053 31.480 19.496 1.00 92.69 402 ALA A CA 1
ATOM 3063 C C . ALA A 1 402 ? -18.776 30.157 19.813 1.00 92.69 402 ALA A C 1
ATOM 3065 O O . ALA A 1 402 ? -20.012 30.129 19.816 1.00 92.69 402 ALA A O 1
ATOM 3066 N N . VAL A 1 403 ? -18.029 29.100 20.154 1.00 91.81 403 VAL A N 1
ATOM 3067 C CA . VAL A 1 403 ? -18.566 27.796 20.583 1.00 91.81 403 VAL A CA 1
ATOM 3068 C C . VAL A 1 403 ? -19.423 27.937 21.844 1.00 91.81 403 VAL A C 1
ATOM 3070 O O . VAL A 1 403 ? -20.564 27.471 21.873 1.00 91.81 403 VAL A O 1
ATOM 3073 N N . GLU A 1 404 ? -18.936 28.634 22.874 1.00 93.38 404 GLU A N 1
ATOM 3074 C CA . GLU A 1 404 ? -19.683 28.857 24.119 1.00 93.38 404 GLU A CA 1
ATOM 3075 C C . GLU A 1 404 ? -20.998 29.603 23.874 1.00 93.38 404 GLU A C 1
ATOM 3077 O O . GLU A 1 404 ? -22.048 29.218 24.394 1.00 93.38 404 GLU A O 1
ATOM 3082 N N . GLN A 1 405 ? -20.975 30.635 23.029 1.00 92.00 405 GLN A N 1
ATOM 3083 C CA . GLN A 1 405 ? -22.183 31.368 22.660 1.00 92.00 405 GLN A CA 1
ATOM 3084 C C . GLN A 1 405 ? -23.164 30.512 21.850 1.00 92.00 405 GLN A C 1
ATOM 3086 O O . GLN A 1 405 ? -24.377 30.620 22.045 1.00 92.00 405 GLN A O 1
ATOM 3091 N N . ALA A 1 406 ? -22.668 29.678 20.932 1.00 90.88 406 ALA A N 1
ATOM 3092 C CA . ALA A 1 406 ? -23.503 28.776 20.147 1.00 90.88 406 ALA A CA 1
ATOM 3093 C C . ALA A 1 406 ? -24.219 27.760 21.046 1.00 90.88 406 ALA A C 1
ATOM 3095 O O . ALA A 1 406 ? -25.443 27.629 20.963 1.00 90.88 406 ALA A O 1
ATOM 3096 N N . TRP A 1 407 ? -23.487 27.128 21.965 1.00 92.06 407 TRP A N 1
ATOM 3097 C CA . TRP A 1 407 ? -24.054 26.177 22.920 1.00 92.06 407 TRP A CA 1
ATOM 3098 C C . TRP A 1 407 ? -24.989 26.836 23.929 1.00 92.06 407 TRP A C 1
ATOM 3100 O O . TRP A 1 407 ? -26.057 26.293 24.194 1.00 92.06 407 TRP A O 1
ATOM 3110 N N . SER A 1 408 ? -24.670 28.034 24.423 1.00 93.69 408 SER A N 1
ATOM 3111 C CA . SER A 1 408 ? -25.574 28.787 25.299 1.00 93.69 408 SER A CA 1
ATOM 3112 C C . SER A 1 408 ? -26.919 29.073 24.618 1.00 93.69 408 SER A C 1
ATOM 3114 O O . SER A 1 408 ? -27.974 28.865 25.218 1.00 93.69 408 SER A O 1
ATOM 3116 N N . ARG A 1 409 ? -26.911 29.464 23.334 1.00 93.69 409 ARG A N 1
ATOM 3117 C CA . ARG A 1 409 ? -28.146 29.641 22.549 1.00 93.69 409 ARG A CA 1
ATOM 3118 C C . ARG A 1 409 ? -28.894 28.326 22.326 1.00 93.69 409 ARG A C 1
ATOM 3120 O O . ARG A 1 409 ? -30.123 28.325 22.372 1.00 93.69 409 ARG A O 1
ATOM 3127 N N . ALA A 1 410 ? -28.182 27.229 22.067 1.00 92.69 410 ALA A N 1
ATOM 3128 C CA . ALA A 1 410 ? -28.791 25.911 21.895 1.00 92.69 410 ALA A CA 1
ATOM 3129 C C . ALA A 1 410 ? -29.473 25.427 23.185 1.00 92.69 410 ALA A C 1
ATOM 3131 O O . ALA A 1 410 ? -30.626 25.006 23.123 1.00 92.69 410 ALA A O 1
ATOM 3132 N N . VAL A 1 411 ? -28.808 25.573 24.336 1.00 95.00 411 VAL A N 1
ATOM 3133 C CA . VAL A 1 411 ? -29.354 25.252 25.664 1.00 95.00 411 VAL A CA 1
ATOM 3134 C C . VAL A 1 411 ? -30.586 26.097 25.963 1.00 95.00 411 VAL A C 1
ATOM 3136 O O . VAL A 1 411 ? -31.649 25.539 26.209 1.00 95.00 411 VAL A O 1
ATOM 3139 N N . ALA A 1 412 ? -30.497 27.423 25.826 1.00 95.25 412 ALA A N 1
ATOM 3140 C CA . ALA A 1 412 ? -31.635 28.310 26.075 1.00 95.25 412 ALA A CA 1
ATOM 3141 C C . ALA A 1 412 ? -32.840 27.988 25.173 1.00 95.25 412 ALA A C 1
ATOM 3143 O O . ALA A 1 412 ? -33.992 28.093 25.591 1.00 95.25 412 ALA A O 1
ATOM 3144 N N . ARG A 1 413 ? -32.589 27.575 23.923 1.00 94.94 413 ARG A N 1
ATOM 3145 C CA . ARG A 1 413 ? -33.644 27.128 23.010 1.00 94.94 413 ARG A CA 1
ATOM 3146 C C . ARG A 1 413 ? -34.257 25.800 23.454 1.00 94.94 413 ARG A C 1
ATOM 3148 O O . ARG A 1 413 ? -35.472 25.675 23.370 1.00 94.94 413 ARG A O 1
ATOM 3155 N N . ALA A 1 414 ? -33.448 24.840 23.901 1.00 93.12 414 ALA A N 1
ATOM 3156 C CA . ALA A 1 414 ? -33.928 23.553 24.399 1.00 93.12 414 ALA A CA 1
ATOM 3157 C C . ALA A 1 414 ? -34.758 23.709 25.686 1.00 93.12 414 ALA A C 1
ATOM 3159 O O . ALA A 1 414 ? -35.802 23.082 25.812 1.00 93.12 414 ALA A O 1
ATOM 3160 N N . GLU A 1 415 ? -34.358 24.600 26.595 1.00 93.50 415 GLU A N 1
ATOM 3161 C CA . GLU A 1 415 ? -35.101 24.897 27.831 1.00 93.50 415 GLU A CA 1
ATOM 3162 C C . GLU A 1 415 ? -36.410 25.659 27.586 1.00 93.50 415 GLU A C 1
ATOM 3164 O O . GLU A 1 415 ? -37.343 25.566 28.378 1.00 93.50 415 GLU A O 1
ATOM 3169 N N . ALA A 1 416 ? -36.504 26.408 26.484 1.00 95.81 416 ALA A N 1
ATOM 3170 C CA . ALA A 1 416 ? -37.733 27.088 26.077 1.00 95.81 416 ALA A CA 1
ATOM 3171 C C . ALA A 1 416 ? -38.720 26.174 25.320 1.00 95.81 416 ALA A C 1
ATOM 3173 O O . ALA A 1 416 ? -39.841 26.597 25.018 1.00 95.81 416 ALA A O 1
ATOM 3174 N N . MET A 1 417 ? -38.307 24.955 24.961 1.00 94.69 417 MET A N 1
ATOM 3175 C CA . MET A 1 417 ? -39.168 23.957 24.324 1.00 94.69 417 MET A CA 1
ATOM 3176 C C . MET A 1 417 ? -40.040 23.233 25.367 1.00 94.69 417 MET A C 1
ATOM 3178 O O . MET A 1 417 ? -39.767 23.318 26.561 1.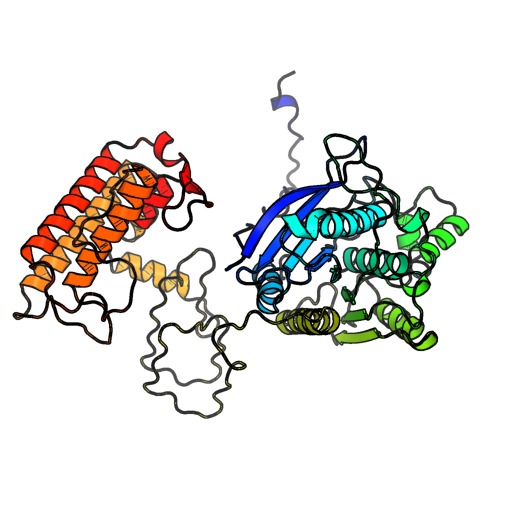00 94.69 417 MET A O 1
ATOM 3182 N N . PRO A 1 418 ? -41.113 22.532 24.948 1.00 95.25 418 PRO A N 1
ATOM 3183 C CA . PRO A 1 418 ? -41.987 21.815 25.875 1.00 95.25 418 PRO A CA 1
ATOM 3184 C C . PRO A 1 418 ? -41.245 20.820 26.778 1.00 95.25 418 PRO A C 1
ATOM 3186 O O . PRO A 1 418 ? -40.269 20.196 26.349 1.00 95.25 418 PRO A O 1
ATOM 3189 N N . ASP A 1 419 ? -41.763 20.620 27.991 1.00 89.25 419 ASP A N 1
ATOM 3190 C CA . ASP A 1 419 ? -41.211 19.683 28.974 1.00 89.25 419 ASP A CA 1
ATOM 3191 C C . ASP A 1 419 ? -40.954 18.292 28.369 1.00 89.25 419 ASP A C 1
ATOM 3193 O O . ASP A 1 419 ? -41.764 17.757 27.605 1.00 89.25 419 ASP A O 1
ATOM 3197 N N . GLY A 1 420 ? -39.806 17.706 28.714 1.00 86.00 420 GLY A N 1
ATOM 3198 C CA . GLY A 1 420 ? -39.357 16.409 28.198 1.00 86.00 420 GLY A CA 1
ATOM 3199 C C . GLY A 1 420 ? -38.668 16.457 26.829 1.00 86.00 420 GLY A C 1
ATOM 3200 O O . GLY A 1 420 ? -38.227 15.418 26.347 1.00 86.00 420 GLY A O 1
ATOM 3201 N N . THR A 1 421 ? -38.528 17.632 26.196 1.00 90.69 421 THR A N 1
ATOM 3202 C CA . THR A 1 421 ? -37.781 17.761 24.925 1.00 90.69 421 THR A CA 1
ATOM 3203 C C . THR A 1 421 ? -36.300 17.404 25.083 1.00 90.69 421 THR A C 1
ATOM 3205 O O . THR A 1 421 ? -35.728 16.772 24.201 1.00 90.69 421 THR A O 1
ATOM 3208 N N . ILE A 1 422 ? -35.689 17.775 26.211 1.00 91.62 422 ILE A N 1
ATOM 3209 C CA . ILE A 1 422 ? -34.263 17.551 26.501 1.00 91.62 422 ILE A CA 1
ATOM 3210 C C . ILE A 1 422 ? -33.899 16.058 26.502 1.00 91.62 422 ILE A C 1
ATOM 3212 O O . ILE A 1 422 ? -32.823 15.692 26.031 1.00 91.62 422 ILE A O 1
ATOM 3216 N N . ASP A 1 423 ? -34.819 15.213 26.969 1.00 89.38 423 ASP A N 1
ATOM 3217 C CA . ASP A 1 423 ? -34.634 13.767 27.136 1.00 89.38 423 ASP A CA 1
ATOM 3218 C C . ASP A 1 423 ? -35.221 12.956 25.972 1.00 89.38 423 ASP A C 1
ATOM 3220 O O . ASP A 1 423 ? -35.333 11.731 26.037 1.00 89.38 423 ASP A O 1
ATOM 3224 N N . ARG A 1 424 ? -35.629 13.626 24.889 1.00 87.38 424 ARG A N 1
ATOM 3225 C CA . ARG A 1 424 ? -36.238 12.974 23.733 1.00 87.38 424 ARG A CA 1
ATOM 3226 C C . ARG A 1 424 ? -35.208 12.734 22.633 1.00 87.38 424 ARG A C 1
ATOM 3228 O O . ARG A 1 424 ? -34.642 13.677 22.092 1.00 87.38 424 ARG A O 1
ATOM 3235 N N . SER A 1 425 ? -35.041 11.469 22.255 1.00 84.88 425 SER A N 1
ATOM 3236 C CA . SER A 1 425 ? -34.311 11.068 21.048 1.00 84.88 425 SER A CA 1
ATOM 3237 C C . SER A 1 425 ? -35.199 11.252 19.809 1.00 84.88 425 SER A C 1
ATOM 3239 O O . SER A 1 425 ? -36.417 11.030 19.857 1.00 84.88 425 SER A O 1
ATOM 3241 N N . VAL A 1 426 ? -34.598 11.682 18.698 1.00 80.62 426 VAL A N 1
ATOM 3242 C CA . VAL A 1 426 ? -35.259 11.890 17.401 1.00 80.62 426 VAL A CA 1
ATOM 3243 C C . VAL A 1 426 ? -34.451 11.166 16.331 1.00 80.62 426 VAL A C 1
ATOM 3245 O O . VAL A 1 426 ? -33.238 11.284 16.312 1.00 80.62 426 VAL A O 1
ATOM 3248 N N . ASP A 1 427 ? -35.115 10.376 15.483 1.00 74.62 427 ASP A N 1
ATOM 3249 C CA . ASP A 1 427 ? -34.494 9.605 14.388 1.00 74.62 427 ASP A CA 1
ATOM 3250 C C . ASP A 1 427 ? -33.297 8.712 14.788 1.00 74.62 427 ASP A C 1
ATOM 3252 O O . ASP A 1 427 ? -32.485 8.319 13.955 1.00 74.62 427 ASP A O 1
ATOM 3256 N N . GLY A 1 428 ? -33.245 8.296 16.058 1.00 72.81 428 GLY A N 1
ATOM 3257 C CA . GLY A 1 428 ? -32.156 7.473 16.584 1.00 72.81 428 GLY A CA 1
ATOM 3258 C C . GLY A 1 428 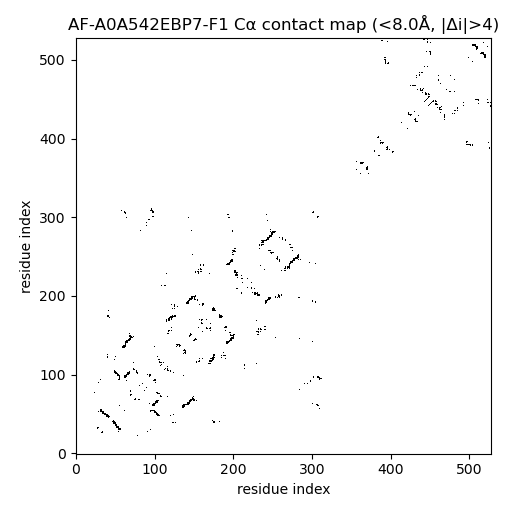? -30.876 8.266 16.853 1.00 72.81 428 GLY A C 1
ATOM 3259 O O . GLY A 1 428 ? -29.811 7.660 16.900 1.00 72.81 428 GLY A O 1
ATOM 3260 N N . GLU A 1 429 ? -30.973 9.586 16.995 1.00 80.38 429 GLU A N 1
ATOM 3261 C CA . GLU A 1 429 ? -29.921 10.453 17.527 1.00 80.38 429 GLU A CA 1
ATOM 3262 C C . GLU A 1 429 ? -29.933 10.463 19.057 1.00 80.38 429 GLU A C 1
ATOM 3264 O O . GLU A 1 429 ? -30.929 10.111 19.701 1.00 80.38 429 GLU A O 1
ATOM 3269 N N . TRP A 1 430 ? -28.839 10.920 19.655 1.00 83.38 430 TRP A N 1
ATOM 3270 C CA . TRP A 1 430 ? -28.776 11.178 21.092 1.00 83.38 430 TRP A CA 1
ATOM 3271 C C . TRP A 1 430 ? -29.796 12.230 21.538 1.00 83.38 430 TRP A C 1
ATOM 3273 O O . TRP A 1 430 ? -30.136 13.165 20.811 1.00 83.38 430 TRP A O 1
ATOM 3283 N N . THR A 1 431 ? -30.280 12.093 22.774 1.00 90.38 431 THR A N 1
ATOM 3284 C CA . THR A 1 431 ? -31.029 13.168 23.431 1.00 90.38 431 THR A CA 1
ATOM 3285 C C . THR A 1 431 ? -30.129 14.388 23.614 1.00 90.38 431 THR A C 1
ATOM 3287 O O . THR A 1 431 ? -28.904 14.272 23.703 1.00 90.38 431 THR A O 1
ATOM 3290 N N . PHE A 1 432 ? -30.720 15.576 23.751 1.00 92.81 432 PHE A N 1
ATOM 3291 C CA . PHE A 1 432 ? -29.934 16.790 23.978 1.00 92.81 432 PHE A CA 1
ATOM 3292 C C . PHE A 1 432 ? -29.088 16.691 25.262 1.00 92.81 432 PHE A C 1
ATOM 3294 O O . PHE A 1 432 ? -27.939 17.140 25.290 1.00 92.81 432 PHE A O 1
ATOM 3301 N N . ALA A 1 433 ? -29.614 16.038 26.306 1.00 92.12 433 ALA A N 1
ATOM 3302 C CA . ALA A 1 433 ? -28.858 15.739 27.521 1.00 92.12 433 ALA A CA 1
ATOM 3303 C C . ALA A 1 433 ? -27.686 14.773 27.277 1.00 92.12 433 ALA A C 1
ATOM 3305 O O . ALA A 1 433 ? -26.585 15.027 27.769 1.00 92.12 433 ALA A O 1
ATOM 3306 N N . GLN A 1 434 ? -27.886 13.695 26.511 1.00 90.56 434 GLN A N 1
ATOM 3307 C CA . GLN A 1 434 ? -26.810 12.768 26.134 1.00 90.56 434 GLN A CA 1
ATOM 3308 C C . GLN A 1 434 ? -25.714 13.486 25.333 1.00 90.56 434 GLN A C 1
ATOM 3310 O O . GLN A 1 434 ? -24.541 13.343 25.676 1.00 90.56 434 GLN A O 1
ATOM 3315 N N . THR A 1 435 ? -26.069 14.345 24.369 1.00 91.56 435 THR A N 1
ATOM 3316 C CA . THR A 1 435 ? -25.096 15.156 23.617 1.00 91.56 435 THR A CA 1
ATOM 3317 C C . THR A 1 435 ? -24.236 16.021 24.539 1.00 91.56 435 THR A C 1
ATOM 3319 O O . THR A 1 435 ? -23.013 16.021 24.418 1.00 91.56 435 THR A O 1
ATOM 3322 N N . LEU A 1 436 ? -24.825 16.736 25.507 1.00 94.12 436 LEU A N 1
ATOM 3323 C CA . LEU A 1 436 ? -24.035 17.564 26.430 1.00 94.12 436 LEU A CA 1
ATOM 3324 C C . LEU A 1 436 ? -23.128 16.740 27.350 1.00 94.12 436 LEU A C 1
ATOM 3326 O O . LEU A 1 436 ? -21.998 17.155 27.627 1.00 94.12 436 LEU A O 1
ATOM 3330 N N . ARG A 1 437 ? -23.599 15.574 27.806 1.00 93.50 437 ARG A N 1
ATOM 3331 C CA . ARG A 1 437 ? -22.793 14.631 28.596 1.00 93.50 437 ARG A CA 1
ATOM 3332 C C . ARG A 1 437 ? -21.621 14.088 27.789 1.00 93.50 437 ARG A C 1
ATOM 3334 O O . ARG A 1 437 ? -20.520 13.972 28.326 1.00 93.50 437 ARG A O 1
ATOM 3341 N N . HIS A 1 438 ? -21.835 13.799 26.512 1.00 91.81 438 HIS A N 1
ATOM 3342 C CA . HIS A 1 438 ? -20.764 13.359 25.638 1.00 91.81 438 HIS A CA 1
ATOM 3343 C C . HIS A 1 438 ? -19.753 14.469 25.359 1.00 91.81 438 HIS A C 1
ATOM 3345 O O . HIS A 1 438 ? -18.559 14.247 25.494 1.00 91.81 438 HIS A O 1
ATOM 3351 N N . LEU A 1 439 ? -20.187 15.706 25.109 1.00 93.25 439 LEU A N 1
ATOM 3352 C CA . LEU A 1 439 ? -19.251 16.826 24.941 1.00 93.25 439 LEU A CA 1
ATOM 3353 C C . LEU A 1 439 ? -18.395 17.073 26.190 1.00 93.25 439 LEU A C 1
ATOM 3355 O O . LEU A 1 439 ? -17.239 17.488 26.083 1.00 93.25 439 LEU A O 1
ATOM 3359 N N . ALA A 1 440 ? -18.940 16.824 27.384 1.00 93.94 440 ALA A N 1
ATOM 3360 C CA . ALA A 1 440 ? -18.152 16.836 28.612 1.00 93.94 440 ALA A CA 1
ATOM 3361 C C . ALA A 1 440 ? -17.118 15.698 28.641 1.00 93.94 440 ALA A C 1
ATOM 3363 O O . ALA A 1 440 ? -15.966 15.947 28.993 1.00 93.94 440 ALA A O 1
ATOM 3364 N N . HIS A 1 441 ? -17.502 14.490 28.218 1.00 92.25 441 HIS A N 1
ATOM 3365 C CA . HIS A 1 441 ? -16.599 13.345 28.091 1.00 92.25 441 HIS A CA 1
ATOM 3366 C C . HIS A 1 441 ? -15.491 13.579 27.050 1.00 92.25 441 HIS A C 1
ATOM 3368 O O . HIS A 1 441 ? -14.320 13.389 27.360 1.00 92.25 441 HIS A O 1
ATOM 3374 N N . ALA A 1 442 ? -15.827 14.080 25.859 1.00 89.50 442 ALA A N 1
ATOM 3375 C CA . ALA A 1 442 ? -14.863 14.450 24.826 1.00 89.50 442 ALA A CA 1
ATOM 3376 C C . ALA A 1 442 ? -13.882 15.523 25.330 1.00 89.50 442 ALA A C 1
ATOM 3378 O O . ALA A 1 442 ? -12.677 15.432 25.103 1.00 89.50 442 ALA A O 1
ATOM 3379 N N . THR A 1 443 ? -14.364 16.504 26.106 1.00 94.69 443 THR A N 1
ATOM 3380 C CA . THR A 1 443 ? -13.479 17.492 26.746 1.00 94.69 443 THR A CA 1
ATOM 3381 C C . THR A 1 443 ? -12.545 16.833 27.768 1.00 94.69 443 THR A C 1
ATOM 3383 O O . THR A 1 443 ? -11.351 17.120 27.777 1.00 94.69 443 THR A O 1
ATOM 3386 N N . ASP A 1 444 ? -13.060 15.948 28.625 1.00 93.69 444 ASP A N 1
ATOM 3387 C CA . ASP A 1 444 ? -12.249 15.179 29.581 1.00 93.69 444 ASP A CA 1
ATOM 3388 C C . ASP A 1 444 ? -11.158 14.366 28.868 1.00 93.69 444 ASP A C 1
ATOM 3390 O O . ASP A 1 444 ? -9.999 14.328 29.290 1.00 93.69 444 ASP A O 1
ATOM 3394 N N . MET A 1 445 ? -11.500 13.784 27.727 1.00 91.00 445 MET A N 1
ATOM 3395 C CA . MET A 1 445 ? -10.571 13.021 26.918 1.00 91.00 445 MET A CA 1
ATOM 3396 C C . MET A 1 445 ? -9.457 13.900 26.336 1.00 91.00 445 MET A C 1
ATOM 3398 O O . MET A 1 445 ? -8.281 13.705 26.638 1.00 91.00 445 MET A O 1
ATOM 3402 N N . TRP A 1 446 ? -9.802 14.920 25.557 1.00 93.56 446 TRP A N 1
ATOM 3403 C CA . TRP A 1 446 ? -8.807 15.698 24.819 1.00 93.56 446 TRP A CA 1
ATOM 3404 C C . TRP A 1 446 ? -8.043 16.690 25.697 1.00 93.56 446 TRP A C 1
ATOM 3406 O O . TRP A 1 446 ? -6.819 16.798 25.595 1.00 93.56 446 TRP A O 1
ATOM 3416 N N . LEU A 1 447 ? -8.723 17.372 26.623 1.00 94.31 447 LEU A N 1
ATOM 3417 C CA . LEU A 1 447 ? -8.077 18.327 27.523 1.00 94.31 447 LEU A CA 1
ATOM 3418 C C . LEU A 1 447 ? -7.419 17.632 28.709 1.00 94.31 447 LEU A C 1
ATOM 3420 O O . LEU A 1 447 ? -6.236 17.846 28.972 1.00 94.31 447 LEU A O 1
ATOM 3424 N N . ARG A 1 448 ? -8.169 16.833 29.466 1.00 92.94 448 ARG A N 1
ATOM 3425 C CA . ARG A 1 448 ? -7.682 16.356 30.767 1.00 92.94 448 ARG A CA 1
ATOM 3426 C C . ARG A 1 448 ? -6.788 15.132 30.634 1.00 92.94 448 ARG A C 1
ATOM 3428 O O . ARG A 1 448 ? -5.802 15.038 31.360 1.00 92.94 448 ARG A O 1
ATOM 3435 N N . THR A 1 449 ? -7.071 14.254 29.675 1.00 88.00 449 THR A N 1
ATOM 3436 C CA . THR A 1 449 ? -6.208 13.104 29.365 1.00 88.00 449 THR A CA 1
ATOM 3437 C C . THR A 1 449 ? -5.089 13.518 28.411 1.00 88.00 449 THR A C 1
ATOM 3439 O O . THR A 1 449 ? -3.919 13.472 28.787 1.00 88.00 449 THR A O 1
ATOM 3442 N N . GLY A 1 450 ? -5.439 13.998 27.212 1.00 85.75 450 GLY A N 1
ATOM 3443 C CA . GLY A 1 450 ? -4.472 14.307 26.152 1.00 85.75 450 GLY A CA 1
ATOM 3444 C C . GLY A 1 450 ? -3.499 15.434 26.514 1.00 85.75 450 GLY A C 1
ATOM 3445 O O . GLY A 1 450 ? -2.280 15.277 26.401 1.00 85.75 450 GLY A O 1
ATOM 3446 N N . MET A 1 451 ? -4.013 16.571 26.994 1.00 90.25 451 MET A N 1
ATOM 3447 C CA . MET A 1 451 ? -3.175 17.744 27.279 1.00 90.25 451 MET A CA 1
ATOM 3448 C C . MET A 1 451 ? -2.636 17.783 28.716 1.00 90.25 451 MET A C 1
ATOM 3450 O O . MET A 1 451 ? -1.439 18.006 28.902 1.00 90.25 451 MET A O 1
ATOM 3454 N N . GLN A 1 452 ? -3.488 17.565 29.725 1.00 90.12 452 GLN A N 1
ATOM 3455 C CA . GLN A 1 452 ? -3.134 17.731 31.146 1.00 90.12 452 GLN A CA 1
ATOM 3456 C C . GLN A 1 452 ? -2.635 16.450 31.829 1.00 90.12 452 GLN A C 1
ATOM 3458 O O . GLN A 1 452 ? -2.010 16.550 32.884 1.00 90.12 452 GLN A O 1
ATOM 3463 N N . ARG A 1 453 ? -2.874 15.270 31.236 1.00 86.62 453 ARG A N 1
ATOM 3464 C CA . ARG A 1 453 ? -2.436 13.953 31.736 1.00 86.62 453 ARG A CA 1
ATOM 3465 C C . ARG A 1 453 ? -2.868 13.663 33.177 1.00 86.62 453 ARG A C 1
ATOM 3467 O O . ARG A 1 453 ? -2.057 13.253 34.004 1.00 86.62 453 ARG A O 1
ATOM 3474 N N . LEU A 1 454 ? -4.137 13.914 33.488 1.00 89.19 454 LEU A N 1
ATOM 3475 C CA . LEU A 1 454 ? -4.707 13.578 34.793 1.00 89.19 454 LEU A CA 1
ATOM 3476 C C . LEU A 1 454 ? -4.973 12.067 34.903 1.00 89.19 454 LEU A C 1
ATOM 3478 O O . LEU A 1 454 ? -5.449 11.463 33.947 1.00 89.19 454 LEU A O 1
ATOM 3482 N N . ASP A 1 455 ? -4.730 11.488 36.083 1.00 78.88 455 ASP A N 1
ATOM 3483 C CA . ASP A 1 455 ? -4.907 10.046 36.340 1.00 78.88 455 ASP A CA 1
ATOM 3484 C C . ASP A 1 455 ? -6.386 9.602 36.380 1.00 78.88 455 ASP A C 1
ATOM 3486 O O . ASP A 1 455 ? -6.698 8.468 36.029 1.00 78.88 455 ASP A O 1
ATOM 3490 N N . ASP A 1 456 ? -7.299 10.494 36.788 1.00 82.44 456 ASP A N 1
ATOM 3491 C CA . ASP A 1 456 ? -8.758 10.279 36.771 1.00 82.44 456 ASP A CA 1
ATOM 3492 C C . ASP A 1 456 ? -9.453 11.436 36.025 1.00 82.44 456 ASP A C 1
ATOM 3494 O O . ASP A 1 456 ? -9.923 12.417 36.627 1.00 82.44 456 ASP A O 1
ATOM 3498 N N . PRO A 1 457 ? -9.413 11.411 34.681 1.00 87.19 457 PRO A N 1
ATOM 3499 C CA . PRO A 1 457 ? -9.784 12.564 33.878 1.00 87.19 457 PRO A CA 1
ATOM 3500 C C . PRO A 1 457 ? -11.286 12.642 33.597 1.00 87.19 457 PRO A C 1
ATOM 3502 O O . PRO A 1 457 ? -11.733 13.709 33.194 1.00 87.19 457 PRO A O 1
ATOM 3505 N N . PHE A 1 458 ? -12.083 11.595 33.828 1.00 91.12 458 PHE A N 1
ATOM 3506 C CA . PHE A 1 458 ? -13.475 11.529 33.362 1.00 91.12 458 PHE A CA 1
ATOM 3507 C C . PHE A 1 458 ? -14.503 11.829 34.455 1.00 91.12 458 PHE A C 1
ATOM 3509 O O . PHE A 1 458 ? -14.433 11.316 35.568 1.00 91.12 458 PHE A O 1
ATOM 3516 N N . HIS A 1 459 ? -15.515 12.643 34.141 1.00 92.25 459 HIS A N 1
ATOM 3517 C CA . HIS A 1 459 ? -16.663 12.805 35.031 1.00 92.25 459 HIS A CA 1
ATOM 3518 C C . HIS A 1 459 ? -17.550 11.548 35.026 1.00 92.25 459 HIS A C 1
ATOM 3520 O O . HIS A 1 459 ? -17.892 11.076 33.940 1.00 92.25 459 HIS A O 1
ATOM 3526 N N . PRO A 1 460 ? -18.083 11.096 36.178 1.00 88.12 460 PRO A N 1
ATOM 3527 C CA . PRO A 1 460 ? -19.042 9.981 36.240 1.00 88.12 460 PRO A CA 1
ATOM 3528 C C . PRO A 1 460 ? -20.333 10.182 35.432 1.00 88.12 460 PRO A C 1
ATOM 3530 O O . PRO A 1 460 ? -21.056 9.231 35.155 1.00 88.12 460 PRO A O 1
ATOM 3533 N N . TRP A 1 461 ? -20.654 11.431 35.086 1.00 89.94 461 TRP A N 1
ATOM 3534 C CA . TRP A 1 461 ? -21.827 11.782 34.273 1.00 89.94 461 TRP A CA 1
ATOM 3535 C C . TRP A 1 461 ? -21.502 12.032 32.801 1.00 89.94 461 TRP A C 1
ATOM 3537 O O . TRP A 1 461 ? -22.430 12.237 32.017 1.00 89.94 461 TRP A O 1
ATOM 3547 N N . GLY A 1 462 ? -20.223 11.998 32.420 1.00 87.19 462 GLY A N 1
ATOM 3548 C CA . GLY A 1 462 ? -19.829 11.984 31.017 1.00 87.19 462 GLY A CA 1
ATOM 3549 C C . GLY A 1 462 ? -20.365 10.731 30.326 1.00 87.19 462 GLY A C 1
ATOM 3550 O O . GLY A 1 462 ? -20.535 9.691 30.964 1.00 87.19 462 GLY A O 1
ATOM 3551 N N . LEU A 1 463 ? -20.675 10.842 29.038 1.00 87.56 463 LEU A N 1
ATOM 3552 C CA . LEU A 1 463 ? -21.132 9.716 28.227 1.00 87.56 463 LEU A CA 1
ATOM 3553 C C . LEU A 1 463 ? -20.053 9.392 27.177 1.00 87.56 463 LEU A C 1
ATOM 3555 O O . LEU A 1 463 ? -19.780 10.260 26.349 1.00 87.56 463 LEU A O 1
ATOM 3559 N N . PRO A 1 464 ? -19.399 8.217 27.227 1.00 81.69 464 PRO A N 1
ATOM 3560 C CA . PRO A 1 464 ? -18.458 7.806 26.185 1.00 81.69 464 PRO A CA 1
ATOM 3561 C C . PRO A 1 464 ? -19.167 7.573 24.845 1.00 81.69 464 PRO A C 1
ATOM 3563 O O . PRO A 1 464 ? -20.397 7.532 24.798 1.00 81.69 464 PRO A O 1
ATOM 3566 N N . ASP A 1 465 ? -18.392 7.430 23.769 1.00 67.88 465 ASP A N 1
ATOM 3567 C CA . ASP A 1 465 ? -18.910 6.999 22.465 1.00 67.88 465 ASP A CA 1
ATOM 3568 C C . ASP A 1 465 ? -19.660 5.663 22.598 1.00 67.88 465 ASP A C 1
ATOM 3570 O O . ASP A 1 465 ? -19.182 4.741 23.265 1.00 67.88 465 ASP A O 1
ATOM 3574 N N . GLY A 1 466 ? -20.848 5.565 21.996 1.00 62.72 466 GLY A N 1
ATOM 3575 C CA . GLY A 1 466 ? -21.731 4.407 22.150 1.00 62.72 466 GLY A CA 1
ATOM 3576 C C . GLY A 1 466 ? -23.083 4.561 21.454 1.00 62.72 466 GLY A C 1
ATOM 3577 O O . GLY A 1 466 ? -23.390 5.601 20.861 1.00 62.72 466 GLY A O 1
ATOM 3578 N N . ASP A 1 467 ? -23.901 3.511 21.526 1.00 57.44 467 ASP A N 1
ATOM 3579 C CA . ASP A 1 467 ? -25.238 3.488 20.932 1.00 57.44 467 ASP A CA 1
ATOM 3580 C C . ASP A 1 467 ? -26.127 4.548 21.623 1.00 57.44 467 ASP A C 1
ATOM 3582 O O . ASP A 1 467 ? -26.052 4.723 22.837 1.00 57.44 467 ASP A O 1
ATOM 3586 N N . PRO A 1 468 ? -27.005 5.275 20.909 1.00 58.03 468 PRO A N 1
ATOM 3587 C CA . PRO A 1 468 ? -28.005 6.171 21.504 1.00 58.03 468 PRO A CA 1
ATOM 3588 C C . PRO A 1 468 ? -28.856 5.589 22.638 1.00 58.03 468 PRO A C 1
ATOM 3590 O O . PRO A 1 468 ? -29.431 6.336 23.436 1.00 58.03 468 PRO A O 1
ATOM 3593 N N . THR A 1 469 ? -28.962 4.266 22.706 1.00 56.88 469 THR A N 1
ATOM 3594 C CA . THR A 1 469 ? -29.633 3.535 23.780 1.00 56.88 469 THR A CA 1
ATOM 3595 C C . THR A 1 469 ? -28.769 3.362 25.037 1.00 56.88 469 THR A C 1
ATOM 3597 O O . THR A 1 469 ? -29.317 3.110 26.118 1.00 56.88 469 THR A O 1
ATOM 3600 N N . ASP A 1 470 ? -27.454 3.582 24.947 1.00 52.62 470 ASP A N 1
ATOM 3601 C CA . ASP A 1 470 ? -26.525 3.536 26.070 1.00 52.62 470 ASP A CA 1
ATOM 3602 C C . ASP A 1 470 ? -26.791 4.691 27.050 1.00 52.62 470 ASP A C 1
ATOM 3604 O O . ASP A 1 470 ? -26.867 5.879 26.717 1.00 52.62 470 ASP A O 1
ATOM 3608 N N . GLY A 1 471 ? -26.972 4.328 28.322 1.00 52.81 471 GLY A N 1
ATOM 3609 C CA . GLY A 1 471 ? -27.277 5.278 29.393 1.00 52.81 471 GLY A CA 1
ATOM 3610 C C . GLY A 1 471 ? -28.758 5.649 29.546 1.00 52.81 471 GLY A C 1
ATOM 3611 O O . GLY A 1 471 ? -29.054 6.580 30.297 1.00 52.81 471 GLY A O 1
ATOM 3612 N N . MET A 1 472 ? -29.682 4.924 28.900 1.00 52.16 472 MET A N 1
ATOM 3613 C CA . MET A 1 472 ? -31.125 4.994 29.174 1.00 52.16 472 MET A CA 1
ATOM 3614 C C . MET A 1 472 ? -31.439 4.313 30.528 1.00 52.16 472 MET A C 1
ATOM 3616 O O . MET A 1 472 ? -31.605 3.097 30.606 1.00 52.16 472 MET A O 1
ATOM 3620 N N . GLY A 1 473 ? -31.479 5.094 31.616 1.00 59.34 473 GLY A N 1
ATOM 3621 C CA . GLY A 1 473 ? -31.699 4.639 33.003 1.00 59.34 473 GLY A CA 1
ATOM 3622 C C . GLY A 1 473 ? -31.736 5.804 34.010 1.00 59.34 473 GLY A C 1
ATOM 3623 O O . GLY A 1 473 ? -31.922 6.946 33.594 1.00 59.34 473 GLY A O 1
ATOM 3624 N N . ASP A 1 474 ? -31.542 5.544 35.314 1.00 62.75 474 ASP A N 1
ATOM 3625 C CA . ASP A 1 474 ? -31.423 6.582 36.365 1.00 62.75 474 ASP A CA 1
ATOM 3626 C C . ASP A 1 474 ? -30.129 7.409 36.169 1.00 62.75 474 ASP A C 1
ATOM 3628 O O . ASP A 1 474 ? -29.092 7.157 36.785 1.00 62.75 474 ASP A O 1
ATOM 3632 N N . GLY A 1 475 ? -30.172 8.357 35.231 1.00 73.50 475 GLY A N 1
ATOM 3633 C CA . GLY A 1 475 ? -29.072 9.248 34.861 1.00 73.50 475 GLY A CA 1
ATOM 3634 C C . GLY A 1 475 ? -28.999 10.534 35.699 1.00 73.50 475 GLY A C 1
ATOM 3635 O O . GLY A 1 475 ? -29.831 10.758 36.582 1.00 73.50 475 GLY A O 1
ATOM 3636 N N . PRO A 1 476 ? -28.000 11.402 35.441 1.00 88.44 476 PRO A N 1
ATOM 3637 C CA . PRO A 1 476 ? -27.924 12.712 36.082 1.00 88.44 476 PRO A CA 1
ATOM 3638 C C . PRO A 1 476 ? -29.155 13.559 35.749 1.00 88.44 476 PRO A C 1
ATOM 3640 O O . PRO A 1 476 ? -29.712 13.476 34.655 1.00 88.44 476 PRO A O 1
ATOM 3643 N N . THR A 1 477 ? -29.543 14.425 36.679 1.00 92.06 477 THR A N 1
ATOM 3644 C CA . THR A 1 477 ? -30.557 15.455 36.420 1.00 92.06 477 THR A CA 1
ATOM 3645 C C . THR A 1 477 ? -30.061 16.465 35.382 1.00 92.06 477 THR A C 1
ATOM 3647 O O . THR A 1 477 ? -28.858 16.639 35.183 1.00 92.06 477 THR A O 1
ATOM 3650 N N . TRP A 1 478 ? -30.982 17.188 34.746 1.00 92.94 478 TRP A N 1
ATOM 3651 C CA . TRP A 1 478 ? -30.622 18.230 33.783 1.00 92.94 478 TRP A CA 1
ATOM 3652 C C . TRP A 1 478 ? -29.683 19.301 34.368 1.00 92.94 478 TRP A C 1
ATOM 3654 O O . TRP A 1 478 ? -28.691 19.667 33.741 1.00 92.94 478 TRP A O 1
ATOM 3664 N N . GLU A 1 479 ? -29.935 19.738 35.605 1.00 94.31 479 GLU A N 1
ATOM 3665 C CA . GLU A 1 479 ? -29.089 20.709 36.315 1.00 94.31 479 GLU A CA 1
ATOM 3666 C C . GLU A 1 479 ? -27.652 20.194 36.489 1.00 94.31 479 GLU A C 1
ATOM 3668 O O . GLU A 1 479 ? -26.689 20.909 36.222 1.00 94.31 479 GLU A O 1
ATOM 3673 N N . GLN A 1 480 ? -27.512 18.917 36.839 1.00 94.88 480 GLN A N 1
ATOM 3674 C CA . GLN A 1 480 ? -26.225 18.237 36.967 1.00 94.88 480 GLN A CA 1
ATOM 3675 C C . GLN A 1 480 ? -25.476 18.125 35.629 1.00 94.88 480 GLN A C 1
ATOM 3677 O O . GLN A 1 480 ? -24.256 18.287 35.585 1.00 94.88 480 GLN A O 1
ATOM 3682 N N . VAL A 1 481 ? -26.187 17.882 34.521 1.00 94.94 481 VAL A N 1
ATOM 3683 C CA . VAL A 1 481 ? -25.589 17.876 33.174 1.00 94.94 481 VAL A CA 1
ATOM 3684 C C . VAL A 1 481 ? -25.055 19.263 32.808 1.00 94.94 481 VAL A C 1
ATOM 3686 O O . VAL A 1 481 ? -23.924 19.381 32.326 1.00 94.94 481 VAL A O 1
ATOM 3689 N N . LEU A 1 482 ? -25.838 20.314 33.068 1.00 96.06 482 LEU A N 1
ATOM 3690 C CA . LEU A 1 482 ? -25.430 21.695 32.814 1.00 96.06 482 LEU A CA 1
ATOM 3691 C C . LEU A 1 482 ? -24.233 22.115 33.670 1.00 96.06 482 LEU A C 1
ATOM 3693 O O . LEU A 1 482 ? -23.316 22.748 33.145 1.00 96.06 482 LEU A O 1
ATOM 3697 N N . GLU A 1 483 ? -24.208 21.739 34.950 1.00 96.44 483 GLU A N 1
ATOM 3698 C CA . GLU A 1 483 ? -23.095 22.028 35.859 1.00 96.44 483 GLU A CA 1
ATOM 3699 C C . GLU A 1 483 ? -21.783 21.428 35.340 1.00 96.44 483 GLU A C 1
ATOM 3701 O O . GLU A 1 483 ? -20.784 22.140 3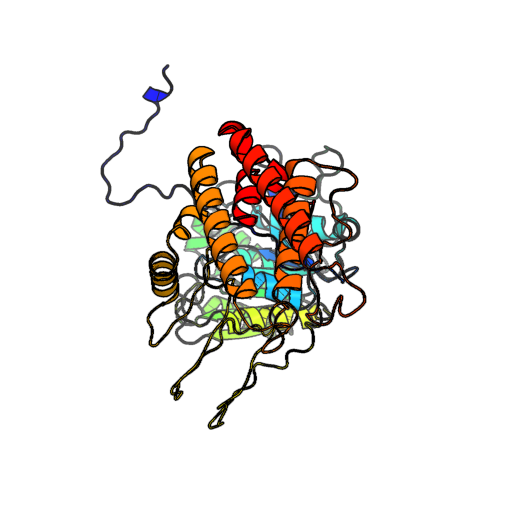5.193 1.00 96.44 483 GLU A O 1
ATOM 3706 N N . VAL A 1 484 ? -21.797 20.141 34.973 1.00 95.31 484 VAL A N 1
ATOM 3707 C CA . VAL A 1 484 ? -20.613 19.465 34.425 1.00 95.31 484 VAL A CA 1
ATOM 3708 C C . VAL A 1 484 ? -20.165 20.118 33.124 1.00 95.31 484 VAL A C 1
ATOM 3710 O O . VAL A 1 484 ? -18.975 20.390 32.948 1.00 95.31 484 VAL A O 1
ATOM 3713 N N . ARG A 1 485 ? -21.096 20.411 32.208 1.00 95.44 485 ARG A N 1
ATOM 3714 C CA . ARG A 1 485 ? -20.747 21.041 30.931 1.00 95.44 485 ARG A CA 1
ATOM 3715 C C . ARG A 1 485 ? -20.140 22.429 31.137 1.00 95.44 485 ARG A C 1
ATOM 3717 O O . ARG A 1 485 ? -19.122 22.729 30.512 1.00 95.44 485 ARG A O 1
ATOM 3724 N N . ALA A 1 486 ? -20.721 23.248 32.013 1.00 95.75 486 ALA A N 1
ATOM 3725 C CA . ALA A 1 486 ? -20.233 24.592 32.309 1.00 95.75 486 ALA A CA 1
ATOM 3726 C C . ALA A 1 486 ? -18.829 24.569 32.932 1.00 95.75 486 ALA A C 1
ATOM 3728 O O . ALA A 1 486 ? -17.968 25.362 32.538 1.00 95.75 486 ALA A O 1
ATOM 3729 N N . ASP A 1 487 ? -18.565 23.634 33.850 1.00 96.50 487 ASP A N 1
ATOM 3730 C CA . ASP A 1 487 ? -17.229 23.453 34.416 1.00 96.50 487 ASP A CA 1
ATOM 3731 C C . ASP A 1 487 ? -16.202 23.087 33.331 1.00 96.50 487 ASP A C 1
ATOM 3733 O O . ASP A 1 487 ? -15.151 23.728 33.235 1.00 96.50 487 ASP A O 1
ATOM 3737 N N . ARG A 1 488 ? -16.522 22.136 32.441 1.00 96.38 488 ARG A N 1
ATOM 3738 C CA . ARG A 1 488 ? -15.631 21.776 31.322 1.00 96.38 488 ARG A CA 1
ATOM 3739 C C . ARG A 1 488 ? -15.370 22.931 30.382 1.00 96.38 488 ARG A C 1
ATOM 3741 O O . ARG A 1 488 ? -14.223 23.150 29.999 1.00 96.38 488 ARG A O 1
ATOM 3748 N N . GLN A 1 489 ? -16.393 23.723 30.081 1.00 96.62 489 GLN A N 1
ATOM 3749 C CA . GLN A 1 489 ? -16.202 24.897 29.246 1.00 96.62 489 GLN A CA 1
ATOM 3750 C C . GLN A 1 489 ? -15.274 25.930 29.901 1.00 96.62 489 GLN A C 1
ATOM 3752 O O . GLN A 1 489 ? -14.364 26.461 29.260 1.00 96.62 489 GLN A O 1
ATOM 3757 N N . ALA A 1 490 ? -15.420 26.149 31.211 1.00 97.06 490 ALA A N 1
ATOM 3758 C CA . ALA A 1 490 ? -14.528 27.022 31.965 1.00 97.06 490 ALA A CA 1
ATOM 3759 C C . ALA A 1 490 ? -13.089 26.484 32.050 1.00 97.06 490 ALA A C 1
ATOM 3761 O O . ALA A 1 490 ? -12.140 27.273 32.091 1.00 97.06 490 ALA A O 1
ATOM 3762 N N . GLN A 1 491 ? -12.897 25.162 32.089 1.00 96.88 491 GLN A N 1
ATOM 3763 C CA . GLN A 1 491 ? -11.569 24.549 32.023 1.00 96.88 491 GLN A CA 1
ATOM 3764 C C . GLN A 1 491 ? -10.904 24.762 30.659 1.00 96.88 491 GLN A C 1
ATOM 3766 O O . GLN A 1 491 ? -9.760 25.213 30.639 1.00 96.88 491 GLN A O 1
ATOM 3771 N N . VAL A 1 492 ? -11.614 24.540 29.547 1.00 97.44 492 VAL A N 1
ATOM 3772 C CA . VAL A 1 492 ? -11.083 24.800 28.194 1.00 97.44 492 VAL A CA 1
ATOM 3773 C C . VAL A 1 492 ? -10.700 26.269 28.039 1.00 97.44 492 VAL A C 1
ATOM 3775 O O . VAL A 1 492 ? -9.577 26.568 27.643 1.00 97.44 492 VAL A O 1
ATOM 3778 N N . ARG A 1 493 ? -11.574 27.196 28.456 1.00 97.25 493 ARG A N 1
ATOM 3779 C CA . ARG A 1 493 ? -11.286 28.638 28.408 1.00 97.25 493 ARG A CA 1
ATOM 3780 C C . ARG A 1 493 ? -10.006 29.001 29.165 1.00 97.25 493 ARG A C 1
ATOM 3782 O O . ARG A 1 493 ? -9.194 29.777 28.670 1.00 97.25 493 ARG A O 1
ATOM 3789 N N . ARG A 1 494 ? -9.827 28.455 30.374 1.00 97.25 494 ARG A N 1
ATOM 3790 C CA . ARG A 1 494 ? -8.618 28.680 31.184 1.00 97.25 494 ARG A CA 1
ATOM 3791 C C . ARG A 1 494 ? -7.376 28.074 30.541 1.00 97.25 494 ARG A C 1
ATOM 3793 O O . ARG A 1 494 ? -6.326 28.697 30.615 1.00 97.25 494 ARG A O 1
ATOM 3800 N N . ALA A 1 495 ? -7.504 26.897 29.932 1.00 96.62 495 ALA A N 1
ATOM 3801 C CA . ALA A 1 495 ? -6.405 26.239 29.241 1.00 96.62 495 ALA A CA 1
ATOM 3802 C C . ALA A 1 495 ? -5.939 27.077 28.044 1.00 96.62 495 ALA A C 1
ATOM 3804 O O . ALA A 1 495 ? -4.780 27.467 28.018 1.00 96.62 495 ALA A O 1
ATOM 3805 N N . ILE A 1 496 ? -6.851 27.468 27.146 1.00 96.50 496 ILE A N 1
ATOM 3806 C CA . ILE A 1 496 ? -6.531 28.317 25.986 1.00 96.50 496 ILE A CA 1
ATOM 3807 C C . ILE A 1 496 ? -5.861 29.626 26.423 1.00 96.50 496 ILE A C 1
ATOM 3809 O O . ILE A 1 496 ? -4.852 30.021 25.853 1.00 96.50 496 ILE A O 1
ATOM 3813 N N . ALA A 1 497 ? -6.387 30.284 27.461 1.00 95.69 497 ALA A N 1
ATOM 3814 C CA . ALA A 1 497 ? -5.833 31.545 27.958 1.00 95.69 497 ALA A CA 1
ATOM 3815 C C . ALA A 1 497 ? -4.437 31.410 28.595 1.00 95.69 497 ALA A C 1
ATOM 3817 O O . ALA A 1 497 ? -3.733 32.411 28.726 1.00 95.69 497 ALA A O 1
ATOM 3818 N N . ALA A 1 498 ? -4.064 30.209 29.041 1.00 95.62 498 ALA A N 1
ATOM 3819 C CA . ALA A 1 498 ? -2.764 29.931 29.641 1.00 95.62 498 ALA A CA 1
ATOM 3820 C C . ALA A 1 498 ? -1.728 29.435 28.620 1.00 95.62 498 ALA A C 1
ATOM 3822 O O . ALA A 1 498 ? -0.539 29.500 28.917 1.00 95.62 498 ALA A O 1
ATOM 3823 N N . THR A 1 499 ? -2.170 28.949 27.457 1.00 95.69 499 THR A N 1
ATOM 3824 C CA . THR A 1 499 ? -1.308 28.329 26.448 1.00 95.69 499 THR A CA 1
ATOM 3825 C C . THR A 1 499 ? -0.560 29.361 25.603 1.00 95.69 499 THR A C 1
ATOM 3827 O O . THR A 1 499 ? -1.156 30.318 25.107 1.00 95.69 499 THR A O 1
ATOM 3830 N N . THR A 1 500 ? 0.740 29.146 25.383 1.00 95.25 500 THR A N 1
ATOM 3831 C CA . THR A 1 500 ? 1.549 29.968 24.461 1.00 95.25 500 THR A CA 1
ATOM 3832 C C . THR A 1 500 ? 1.598 29.392 23.043 1.00 95.25 500 THR A C 1
ATOM 3834 O O . THR A 1 500 ? 1.279 28.229 22.803 1.00 95.25 500 THR A O 1
ATOM 3837 N N . THR A 1 501 ? 2.034 30.199 22.073 1.00 93.75 501 THR A N 1
ATOM 3838 C CA . THR A 1 501 ? 2.220 29.753 20.681 1.00 93.75 501 THR A CA 1
ATOM 3839 C C . THR A 1 501 ? 3.225 28.604 20.565 1.00 93.75 501 THR A C 1
ATOM 3841 O O . THR A 1 501 ? 3.038 27.711 19.745 1.00 93.75 501 THR A O 1
ATOM 3844 N N . GLU A 1 502 ? 4.279 28.598 21.383 1.00 94.12 502 GLU A N 1
ATOM 3845 C CA . GLU A 1 502 ? 5.250 27.502 21.425 1.00 94.12 502 GLU A CA 1
ATOM 3846 C C . GLU A 1 502 ? 4.617 26.218 21.969 1.00 94.12 502 GLU A C 1
ATOM 3848 O O . GLU A 1 502 ? 4.806 25.150 21.389 1.00 94.12 502 GLU A O 1
ATOM 3853 N N . GLU A 1 503 ? 3.817 26.328 23.033 1.00 94.44 503 GLU A N 1
ATOM 3854 C CA . GLU A 1 503 ? 3.124 25.187 23.636 1.00 94.44 503 GLU A CA 1
ATOM 3855 C C . GLU A 1 503 ? 2.107 24.551 22.680 1.00 94.44 503 GLU A C 1
ATOM 3857 O O . GLU A 1 503 ? 1.928 23.336 22.707 1.00 94.44 503 GLU A O 1
ATOM 3862 N N . LEU A 1 504 ? 1.482 25.333 21.790 1.00 95.56 504 LEU A N 1
ATOM 3863 C CA . LEU A 1 504 ? 0.568 24.815 20.763 1.00 95.56 504 LEU A CA 1
ATOM 3864 C C . LEU A 1 504 ? 1.229 23.797 19.823 1.00 95.56 504 LEU A C 1
ATOM 3866 O O . LEU A 1 504 ? 0.557 22.872 19.366 1.00 95.56 504 LEU A O 1
ATOM 3870 N N . ALA A 1 505 ? 2.524 23.953 19.543 1.00 94.56 505 ALA A N 1
ATOM 3871 C CA . ALA A 1 505 ? 3.280 23.037 18.692 1.00 94.56 505 ALA A CA 1
ATOM 3872 C C . ALA A 1 505 ? 3.789 21.800 19.448 1.00 94.56 505 ALA A C 1
ATOM 3874 O O . ALA A 1 505 ? 4.305 20.872 18.825 1.00 94.56 505 ALA A O 1
ATOM 3875 N N . GLU A 1 506 ? 3.673 21.768 20.777 1.00 95.44 506 GLU A N 1
ATOM 3876 C CA . GLU A 1 506 ? 4.140 20.626 21.543 1.00 95.44 506 GLU A CA 1
ATOM 3877 C C . GLU A 1 506 ? 3.292 19.390 21.278 1.00 95.44 506 GLU A C 1
ATOM 3879 O O . GLU A 1 506 ? 2.062 19.423 21.278 1.00 95.44 506 GLU A O 1
ATOM 3884 N N . GLU A 1 507 ? 3.965 18.255 21.145 1.00 93.94 507 GLU A N 1
ATOM 3885 C CA . GLU A 1 507 ? 3.289 16.990 20.932 1.00 93.94 507 GLU A CA 1
ATOM 3886 C C . GLU A 1 507 ? 2.850 16.319 22.242 1.00 93.94 507 GLU A C 1
ATOM 3888 O O . GLU A 1 507 ? 3.539 16.315 23.278 1.00 93.94 507 GLU A O 1
ATOM 3893 N N . ARG A 1 508 ? 1.719 15.632 22.163 1.00 88.88 508 ARG A N 1
ATOM 3894 C CA . ARG A 1 508 ? 1.070 14.830 23.194 1.00 88.88 508 ARG A CA 1
ATOM 3895 C C . ARG A 1 508 ? 0.665 13.475 22.598 1.00 88.88 508 ARG A C 1
ATOM 3897 O O . ARG A 1 508 ? 0.469 13.383 21.393 1.00 88.88 508 ARG A O 1
ATOM 3904 N N . PRO A 1 509 ? 0.598 12.400 23.401 1.00 86.94 509 PRO A N 1
ATOM 3905 C CA . PRO A 1 509 ? -0.033 11.163 22.950 1.00 86.94 509 PRO A CA 1
ATOM 3906 C C . PRO A 1 509 ? -1.505 11.434 22.617 1.00 86.94 509 PRO A C 1
ATOM 3908 O O . PRO A 1 509 ? -2.168 12.143 23.379 1.00 86.94 509 PRO A O 1
ATOM 3911 N N . ASN A 1 510 ? -2.008 10.883 21.515 1.00 86.62 510 ASN A N 1
ATOM 3912 C CA . ASN A 1 510 ? -3.433 10.925 21.204 1.00 86.62 510 ASN A CA 1
ATOM 3913 C C . ASN A 1 510 ? -4.207 10.167 22.311 1.00 86.62 510 ASN A C 1
ATOM 3915 O O . ASN A 1 510 ? -3.794 9.077 22.706 1.00 86.62 510 ASN A O 1
ATOM 3919 N N . PRO A 1 511 ? -5.300 10.719 22.863 1.00 80.12 511 PRO A N 1
ATOM 3920 C CA . PRO A 1 511 ? -5.995 10.100 23.988 1.00 80.12 511 PRO A CA 1
ATOM 3921 C C . PRO A 1 511 ? -6.808 8.846 23.616 1.00 80.12 511 PRO A C 1
ATOM 3923 O O . PRO A 1 511 ? -7.089 8.048 24.507 1.00 80.12 511 PRO A O 1
ATOM 3926 N N . HIS A 1 512 ? -7.157 8.647 22.340 1.00 75.19 512 HIS A N 1
ATOM 3927 C CA . HIS A 1 512 ? -7.791 7.417 21.845 1.00 75.19 512 HIS A CA 1
ATOM 3928 C C . HIS A 1 512 ? -6.766 6.361 21.417 1.00 75.19 512 HIS A C 1
ATOM 3930 O O . HIS A 1 512 ? -7.029 5.167 21.533 1.00 75.19 512 HIS A O 1
ATOM 3936 N N . ALA A 1 513 ? -5.609 6.810 20.930 1.00 76.75 513 ALA A N 1
ATOM 3937 C CA . ALA A 1 513 ? -4.571 5.969 20.344 1.00 76.75 513 ALA A CA 1
ATOM 3938 C C . ALA A 1 513 ? -3.174 6.476 20.763 1.00 76.75 513 ALA A C 1
ATOM 3940 O O . ALA A 1 513 ? -2.507 7.154 19.979 1.00 76.75 513 ALA A O 1
ATOM 3941 N N . PRO A 1 514 ? -2.729 6.227 22.014 1.00 79.75 514 PRO A N 1
ATOM 3942 C CA . PRO A 1 514 ? -1.525 6.835 22.606 1.00 79.75 514 PRO A CA 1
ATOM 3943 C C . PRO A 1 514 ? -0.215 6.652 21.821 1.00 79.75 514 PRO A C 1
ATOM 3945 O O . PRO A 1 514 ? 0.761 7.366 22.064 1.00 79.75 514 PRO A O 1
ATOM 3948 N N . GLU A 1 515 ? -0.183 5.697 20.899 1.00 75.50 515 GLU A N 1
ATOM 3949 C CA . GLU A 1 515 ? 0.867 5.454 19.914 1.00 75.50 515 GLU A CA 1
ATOM 3950 C C . GLU A 1 515 ? 1.013 6.574 18.869 1.00 75.50 515 GLU A C 1
ATOM 3952 O O . GLU A 1 515 ? 2.108 6.773 18.337 1.00 75.50 515 GLU A O 1
ATOM 3957 N N . HIS A 1 516 ? -0.047 7.341 18.608 1.00 77.00 516 HIS A N 1
ATOM 3958 C CA . HIS A 1 516 ? -0.038 8.495 17.716 1.00 77.00 516 HIS A CA 1
ATOM 3959 C C . HIS A 1 516 ? 0.262 9.791 18.475 1.00 77.00 516 HIS A C 1
ATOM 3961 O O . HIS A 1 516 ? -0.044 9.952 19.660 1.00 77.00 516 HIS A O 1
ATOM 3967 N N . ARG A 1 517 ? 0.904 10.732 17.780 1.00 88.19 517 ARG A N 1
ATOM 3968 C CA . ARG A 1 517 ? 1.283 12.039 18.323 1.00 88.19 517 ARG A CA 1
ATOM 3969 C C . ARG A 1 517 ? 0.335 13.097 17.788 1.00 88.19 517 ARG A C 1
ATOM 3971 O O . ARG A 1 517 ? 0.185 13.236 16.583 1.00 88.19 517 ARG A O 1
ATOM 3978 N N . GLU A 1 518 ? -0.244 13.861 18.698 1.00 88.19 518 GLU A N 1
ATOM 3979 C CA . GLU A 1 518 ? -1.086 15.017 18.410 1.00 88.19 518 GLU A CA 1
ATOM 3980 C C . GLU A 1 518 ? -0.419 16.267 18.952 1.00 88.19 518 GLU A C 1
ATOM 3982 O O . GLU A 1 518 ? 0.194 16.238 20.018 1.00 88.19 518 GLU A O 1
ATOM 3987 N N . THR A 1 519 ? -0.545 17.390 18.260 1.00 94.44 519 THR A N 1
ATOM 3988 C CA . THR A 1 519 ? -0.119 18.671 18.837 1.00 94.44 519 THR A CA 1
ATOM 3989 C C . THR A 1 519 ? -1.152 19.165 19.849 1.00 94.44 519 THR A C 1
ATOM 3991 O O . THR A 1 519 ? -2.336 18.848 19.745 1.00 94.44 519 THR A O 1
ATOM 3994 N N . VAL A 1 520 ? -0.739 19.993 20.811 1.00 94.06 520 VAL A N 1
ATOM 3995 C CA . VAL A 1 520 ? -1.683 20.708 21.692 1.00 94.06 520 VAL A CA 1
ATOM 3996 C C . VAL A 1 520 ? -2.693 21.510 20.859 1.00 94.06 520 VAL A C 1
ATOM 3998 O O . VAL A 1 520 ? -3.876 21.548 21.195 1.00 94.06 520 VAL A O 1
ATOM 4001 N N . LEU A 1 521 ? -2.259 22.085 19.731 1.00 94.94 521 LEU A N 1
ATOM 4002 C CA . LEU A 1 521 ? -3.146 22.727 18.764 1.00 94.94 521 LEU A CA 1
ATOM 4003 C C . LEU A 1 521 ? -4.190 21.764 18.186 1.00 94.94 521 LEU A C 1
ATOM 4005 O O . LEU A 1 521 ? -5.36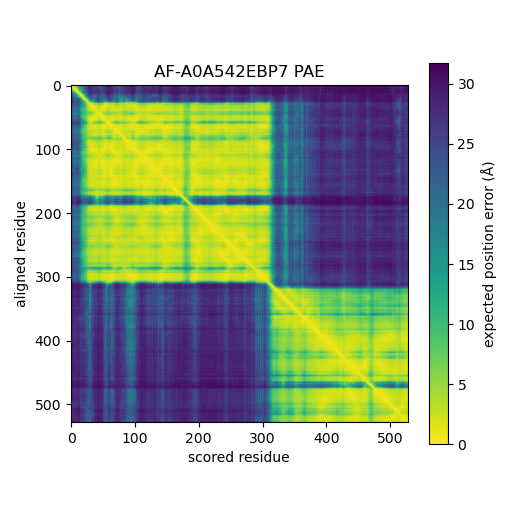4 22.123 18.135 1.00 94.94 521 LEU A O 1
ATOM 4009 N N . SER A 1 522 ? -3.777 20.567 17.764 1.00 91.44 522 SER A N 1
ATOM 4010 C CA . SER A 1 522 ? -4.685 19.520 17.275 1.00 91.44 522 SER A CA 1
ATOM 4011 C C . SER A 1 522 ? -5.732 19.179 18.335 1.00 91.44 522 SER A C 1
ATOM 4013 O O . SER A 1 522 ? -6.926 19.285 18.075 1.00 91.44 522 SER A O 1
ATOM 4015 N N . CYS A 1 523 ? -5.306 18.942 19.581 1.00 91.81 523 CYS A N 1
ATOM 4016 C CA . CYS A 1 523 ? -6.219 18.668 20.692 1.00 91.81 523 CYS A CA 1
ATOM 4017 C C . CYS A 1 523 ? -7.236 19.798 20.925 1.00 91.81 523 CYS A C 1
ATOM 4019 O O . CYS A 1 523 ? -8.408 19.523 21.179 1.00 91.81 523 CYS A O 1
ATOM 4021 N N . PHE A 1 524 ? -6.825 21.070 20.844 1.00 94.62 524 PHE A N 1
ATOM 4022 C CA . PHE A 1 524 ? -7.767 22.190 20.942 1.00 94.62 524 PHE A CA 1
ATOM 4023 C C . PHE A 1 524 ? -8.720 22.263 19.749 1.00 94.62 524 PHE A C 1
ATOM 4025 O O . PHE A 1 524 ? -9.896 22.550 19.951 1.00 94.62 524 PHE A O 1
ATOM 4032 N N . ARG A 1 525 ? -8.245 21.987 18.531 1.00 91.56 525 ARG A N 1
ATOM 4033 C CA . ARG A 1 525 ? -9.085 21.957 17.327 1.00 91.56 525 ARG A CA 1
ATOM 4034 C C . ARG A 1 525 ? -10.103 20.823 17.344 1.00 91.56 525 ARG A C 1
ATOM 4036 O O . ARG A 1 525 ? -11.184 21.027 16.825 1.00 91.56 525 ARG A O 1
ATOM 4043 N N . THR A 1 526 ? -9.798 19.690 17.972 1.00 88.25 526 THR A N 1
ATOM 4044 C CA . THR A 1 526 ? -10.767 18.598 18.161 1.00 88.25 526 THR A CA 1
ATOM 4045 C C . THR A 1 526 ? -11.845 18.940 19.193 1.00 88.25 526 THR A C 1
ATOM 4047 O O . THR A 1 526 ? -12.970 18.459 19.107 1.00 88.25 526 THR A O 1
ATOM 4050 N N . ILE A 1 527 ? -11.516 19.765 20.194 1.00 89.94 527 ILE A N 1
ATOM 4051 C CA . ILE A 1 527 ? -12.486 20.242 21.197 1.00 89.94 527 ILE A CA 1
ATOM 4052 C C . ILE A 1 527 ? -13.418 21.328 20.623 1.00 89.94 527 ILE A C 1
ATOM 4054 O O . ILE A 1 527 ? -14.533 21.500 21.133 1.00 89.94 527 ILE A O 1
ATOM 4058 N N . LEU A 1 528 ? -12.944 22.088 19.629 1.00 86.00 528 LEU A N 1
ATOM 4059 C CA . LEU A 1 528 ? -13.683 23.141 18.923 1.00 86.00 528 LEU A CA 1
ATOM 4060 C C . LEU A 1 528 ? -14.663 22.559 17.905 1.00 86.00 528 LEU A C 1
ATOM 4062 O O . LEU A 1 528 ? -15.818 23.050 17.903 1.00 86.00 528 LEU A O 1
#